Protein AF-A0A0J6FHL7-F1 (afdb_monomer_lite)

Radius of gyration: 25.02 Å; chains: 1; bounding box: 71×50×74 Å

Secondary structure (DSSP, 8-state):
-----S--SS--TT----HHHHHHHHHHHHHTT----HHHHHHHHHHSEEEEEEEEEEGGGTSEEEEEEEEE-GGGG--HHHHHHHHHHHH--TT--GGGHHHHTTTTTT--------HHHHHHHHHHHTTPPPPGGGSSS---S----TTSHHHHTTTT--S-SS--S-HHHHHHHH---TT-EEEEE-TTSHHHHHHGGG--SEEEEE-SSHHHHHHHHHHHHHHHHS-HHHHIIIIISS--TTHHHHIIIIIGGGS-HHHHHHHHHTTHHHH-SSTTGGGG-TTTHHHHHHHHHHHHHTT-HHHHHHHHH-SSHHHHHHHHHHHHHHHT-HHHIIIIITSHHHHHHTT---HHHHHHHHHHHHHHTT-TTT----HHHHHHHHHHHHHHHHHHHHHHS-TTTT-HHHHHHHHSS----

InterPro domains:
  IPR021829 Protein of unknown function DUF3419 [PF11899] (154-420)

Foldseek 3Di:
DDDDPPQQQFDPPPPDDPPVVVVVLCVVCVVVVNHPDVVVVVCQQFQFRFQAKAWAFDVVVPTRIDIDTDTHGLVPQPPVVSLVVLFCVVPPDVVDDPPCPVVCVVVVVPDDDDDDTAPQSVQQVSCVVVSGRRHNCRVAPDNLDGDDRCPPPLQCVQVLFAQACDDQDDLVVVCVPVVAAQADEAEDAQRLNPSVVVSCVRNHVYYHHDYSHVNSVLNNQQLVLCVVFHDPVQSCLCAQQLADQCQLVCLPPTRSSSDGNHSSNSCNVVVCLHNPPDDRRSLCGGLQVVVLVVLVVQCVVLVVLVLLVCLLVPPDLVSLVVSCVVSCCRVLPLVCLLVAVLDPCSCCRNVVQDPVNLVVLLCVQCVVVVNNPDDPPDSVSSSVSVSVVVCVVPVCCSNPARCNPGNQSVSCSSPVGGDPD

Structure (mmCIF, N/CA/C/O backbone):
data_AF-A0A0J6FHL7-F1
#
_entry.id   AF-A0A0J6FHL7-F1
#
loop_
_atom_site.group_PDB
_atom_site.id
_atom_site.type_symbol
_atom_site.label_atom_id
_atom_site.label_alt_id
_atom_site.label_comp_id
_atom_site.label_asym_id
_atom_site.label_entity_id
_atom_site.label_seq_id
_atom_site.pdbx_PDB_ins_code
_atom_site.Cartn_x
_atom_site.Cartn_y
_atom_site.Cartn_z
_atom_site.occupancy
_atom_site.B_iso_or_equiv
_atom_site.auth_seq_id
_atom_site.auth_comp_id
_atom_site.auth_asym_id
_atom_site.auth_atom_id
_atom_site.pdbx_PDB_model_num
ATOM 1 N N . MET A 1 1 ? 9.891 24.188 -24.485 1.00 27.59 1 MET A N 1
ATOM 2 C CA . MET A 1 1 ? 8.831 23.220 -24.133 1.00 27.59 1 MET A CA 1
ATOM 3 C C . MET A 1 1 ? 8.805 22.128 -25.198 1.00 27.59 1 MET A C 1
ATOM 5 O O . MET A 1 1 ? 8.118 22.295 -26.187 1.00 27.59 1 MET A O 1
ATOM 9 N N . SER A 1 2 ? 9.609 21.072 -25.048 1.00 22.42 2 SER A N 1
ATOM 10 C CA . SER A 1 2 ? 9.494 19.816 -25.822 1.00 22.42 2 SER A CA 1
ATOM 11 C C . SER A 1 2 ? 10.419 18.752 -25.211 1.00 22.42 2 SER A C 1
ATOM 13 O O . SER A 1 2 ? 11.333 18.236 -25.845 1.00 22.42 2 SER A O 1
ATOM 15 N N . TYR A 1 3 ? 10.238 18.482 -23.924 1.00 29.31 3 TYR A N 1
ATOM 16 C CA . TYR A 1 3 ? 10.646 17.203 -23.349 1.00 29.31 3 TYR A CA 1
ATOM 17 C C . TYR A 1 3 ? 9.349 16.400 -23.202 1.00 29.31 3 TYR A C 1
ATOM 19 O O . TYR A 1 3 ? 8.330 17.013 -22.899 1.00 29.31 3 TYR A O 1
ATOM 27 N N . SER A 1 4 ? 9.380 15.079 -23.386 1.00 35.75 4 SER A N 1
ATOM 28 C CA . SER A 1 4 ? 8.267 14.126 -23.167 1.00 35.75 4 SER A CA 1
ATOM 29 C C . SER A 1 4 ? 7.308 13.850 -24.337 1.00 35.75 4 SER A C 1
ATOM 31 O O . SER A 1 4 ? 6.154 14.252 -24.343 1.00 35.75 4 SER A O 1
ATOM 33 N N . LEU A 1 5 ? 7.762 13.049 -25.300 1.00 35.94 5 LEU A N 1
ATOM 34 C CA . LEU A 1 5 ? 6.859 12.116 -25.999 1.00 35.94 5 LEU A CA 1
ATOM 35 C C . LEU A 1 5 ? 7.367 10.665 -25.970 1.00 35.94 5 LEU A C 1
ATOM 37 O O . LEU A 1 5 ? 6.627 9.759 -26.332 1.00 35.94 5 LEU A O 1
ATOM 41 N N . SER A 1 6 ? 8.584 10.409 -25.472 1.00 43.31 6 SER A N 1
ATOM 42 C CA . SER A 1 6 ? 9.011 9.050 -25.140 1.00 43.31 6 SER A CA 1
ATOM 43 C C . SER A 1 6 ? 8.316 8.610 -23.854 1.00 43.31 6 SER A C 1
ATOM 45 O O . SER A 1 6 ? 8.706 9.033 -22.761 1.00 43.31 6 SER A O 1
ATOM 47 N N . MET A 1 7 ? 7.284 7.775 -23.978 1.00 56.44 7 MET A N 1
ATOM 48 C CA . MET A 1 7 ? 6.704 7.098 -22.822 1.00 56.44 7 MET A CA 1
ATOM 49 C C . MET A 1 7 ? 7.760 6.161 -22.244 1.00 56.44 7 MET A C 1
ATOM 51 O O . MET A 1 7 ? 8.313 5.323 -22.956 1.00 56.44 7 MET A O 1
ATOM 55 N N . ILE A 1 8 ? 8.096 6.374 -20.971 1.00 59.06 8 ILE A N 1
ATOM 56 C CA . ILE A 1 8 ? 9.229 5.723 -20.312 1.00 59.06 8 ILE A CA 1
ATOM 57 C C . ILE A 1 8 ? 9.030 4.200 -20.357 1.00 59.06 8 ILE A C 1
ATOM 59 O O . ILE A 1 8 ? 8.000 3.706 -19.892 1.00 59.06 8 ILE A O 1
ATOM 63 N N . PRO A 1 9 ? 9.995 3.439 -20.902 1.00 58.25 9 PRO A N 1
ATOM 64 C CA . PRO A 1 9 ? 9.793 2.018 -21.153 1.00 58.25 9 PRO A CA 1
ATOM 65 C C . PRO A 1 9 ? 9.834 1.165 -19.876 1.00 58.25 9 PRO A C 1
ATOM 67 O O . PRO A 1 9 ? 9.268 0.080 -19.871 1.00 58.25 9 PRO A O 1
ATOM 70 N N . GLY A 1 10 ? 10.386 1.652 -18.761 1.00 56.59 10 GLY A N 1
ATOM 71 C CA . GLY A 1 10 ? 10.253 1.021 -17.442 1.00 56.59 10 GLY A CA 1
ATOM 72 C C . GLY A 1 10 ? 10.973 1.800 -16.341 1.00 56.59 10 GLY A C 1
ATOM 73 O O . GLY A 1 10 ? 12.156 2.116 -16.489 1.00 56.59 10 GLY A O 1
ATOM 74 N N . GLY A 1 11 ? 10.256 2.102 -15.255 1.00 60.66 11 GLY A N 1
ATOM 75 C CA . GLY A 1 11 ? 10.780 2.663 -14.002 1.00 60.66 11 GLY A CA 1
ATOM 76 C C . GLY A 1 11 ? 11.414 4.060 -14.108 1.00 60.66 11 GLY A C 1
ATOM 77 O O . GLY A 1 11 ? 12.549 4.224 -14.573 1.00 60.66 11 GLY A O 1
ATOM 78 N N . SER A 1 12 ? 10.719 5.088 -13.615 1.00 65.38 12 SER A N 1
ATOM 79 C CA . SER A 1 12 ? 11.250 6.460 -13.498 1.00 65.38 12 SER A CA 1
ATOM 80 C C . SER A 1 12 ? 11.842 6.784 -12.127 1.00 65.38 12 SER A C 1
ATOM 82 O O . SER A 1 12 ? 12.575 7.772 -11.981 1.00 65.38 12 SER A O 1
ATOM 84 N N . PHE A 1 13 ? 11.530 5.971 -11.118 1.00 60.66 13 PHE A N 1
ATOM 85 C CA . PHE A 1 13 ? 11.925 6.234 -9.743 1.00 60.66 13 PHE A CA 1
ATOM 86 C C . PHE A 1 13 ? 13.460 6.273 -9.630 1.00 60.66 13 PHE A C 1
ATOM 88 O O . PHE A 1 13 ? 14.168 5.539 -10.322 1.00 60.66 13 PHE A O 1
ATOM 95 N N . ASN A 1 14 ? 14.002 7.202 -8.837 1.00 62.62 14 ASN A N 1
ATOM 96 C CA . ASN A 1 14 ? 15.448 7.402 -8.646 1.00 62.62 14 ASN A CA 1
ATOM 97 C C . ASN A 1 14 ? 16.303 7.615 -9.924 1.00 62.62 14 ASN A C 1
ATOM 99 O O . ASN A 1 14 ? 17.533 7.629 -9.841 1.00 62.62 14 ASN A O 1
ATOM 103 N N . ARG A 1 15 ? 15.701 7.855 -11.104 1.00 73.19 15 ARG A N 1
ATOM 104 C CA . ARG A 1 15 ? 16.441 8.082 -12.367 1.00 73.19 15 ARG A CA 1
ATOM 105 C C . ARG A 1 15 ? 17.303 9.346 -12.330 1.00 73.19 15 ARG A C 1
ATOM 107 O O . ARG A 1 15 ? 18.321 9.423 -13.017 1.00 73.19 15 ARG A O 1
ATOM 114 N N . HIS A 1 16 ? 16.906 10.348 -11.547 1.00 72.06 16 HIS A N 1
ATOM 115 C CA . HIS A 1 16 ? 17.594 11.632 -11.477 1.00 72.06 16 HIS A CA 1
ATOM 116 C C . HIS A 1 16 ? 18.385 11.811 -10.187 1.00 72.06 16 HIS A C 1
ATOM 118 O O . HIS A 1 16 ? 17.966 11.452 -9.092 1.00 72.06 16 HIS A O 1
ATOM 124 N N . VAL A 1 17 ? 19.542 12.446 -10.341 1.00 74.94 17 VAL A N 1
ATOM 125 C CA . VAL A 1 17 ? 20.426 12.840 -9.248 1.00 74.94 17 VAL A CA 1
ATOM 126 C C . VAL A 1 17 ? 20.537 14.364 -9.243 1.00 74.94 17 VAL A C 1
ATOM 128 O O . VAL A 1 17 ? 20.418 14.996 -10.305 1.00 74.94 17 VAL A O 1
ATOM 131 N N . ASN A 1 18 ? 20.755 14.952 -8.062 1.00 83.44 18 ASN A N 1
ATOM 132 C CA . ASN A 1 18 ? 20.987 16.391 -7.950 1.00 83.44 18 ASN A CA 1
ATOM 133 C C . ASN A 1 18 ? 22.211 16.810 -8.786 1.00 83.44 18 ASN A C 1
ATOM 135 O O . ASN A 1 18 ? 23.043 15.983 -9.165 1.00 83.44 18 ASN A O 1
ATOM 139 N N . TRP A 1 19 ? 22.304 18.097 -9.114 1.00 85.88 19 TRP A N 1
ATOM 140 C CA . TRP A 1 19 ? 23.340 18.584 -10.026 1.00 85.88 19 TRP A CA 1
ATOM 141 C C . TRP A 1 19 ? 24.759 18.238 -9.544 1.00 85.88 19 TRP A C 1
ATOM 143 O O . TRP A 1 19 ? 25.544 17.701 -10.322 1.00 85.88 19 TRP A O 1
ATOM 153 N N . LEU A 1 20 ? 25.046 18.437 -8.252 1.00 86.38 20 LEU A N 1
ATOM 154 C CA . LEU A 1 20 ? 26.350 18.130 -7.653 1.00 86.38 20 LEU A CA 1
ATOM 155 C C . LEU A 1 20 ? 26.719 16.652 -7.794 1.00 86.38 20 LEU A C 1
ATOM 157 O O . LEU A 1 20 ? 27.798 16.326 -8.279 1.00 86.38 20 LEU A O 1
ATOM 161 N N . GLY A 1 21 ? 25.804 15.754 -7.434 1.00 86.44 21 GLY A N 1
ATOM 162 C CA . GLY A 1 21 ? 26.000 14.317 -7.571 1.00 86.44 21 GLY A CA 1
ATOM 163 C C . GLY A 1 21 ? 26.171 13.906 -9.029 1.00 86.44 21 GLY A C 1
ATOM 164 O O . GLY A 1 21 ? 26.986 13.041 -9.322 1.00 86.44 21 GLY A O 1
ATOM 165 N N . ARG A 1 22 ? 25.457 14.545 -9.964 1.00 85.06 22 ARG A N 1
ATOM 166 C CA . ARG A 1 22 ? 25.607 14.269 -11.400 1.00 85.06 22 ARG A CA 1
ATOM 167 C C . ARG A 1 22 ? 27.010 14.605 -11.880 1.00 85.06 22 ARG A C 1
ATOM 169 O O . ARG A 1 22 ? 27.612 13.794 -12.571 1.00 85.06 22 ARG A O 1
ATOM 176 N N . VAL A 1 23 ? 27.501 15.792 -11.525 1.00 88.12 23 VAL A N 1
ATOM 177 C CA . VAL A 1 23 ? 28.837 16.261 -11.909 1.00 88.12 23 VAL A CA 1
ATOM 178 C C . VAL A 1 23 ? 29.908 15.375 -11.280 1.00 88.12 23 VAL A C 1
ATOM 180 O O . VAL A 1 23 ? 30.784 14.900 -11.995 1.00 88.12 23 VAL A O 1
ATOM 183 N N . PHE A 1 24 ? 29.791 15.091 -9.980 1.00 90.75 24 PHE A N 1
ATOM 184 C CA . PHE A 1 24 ? 30.728 14.235 -9.255 1.00 90.75 24 PHE A CA 1
ATOM 185 C C . PHE A 1 24 ? 30.808 12.829 -9.857 1.00 90.75 24 PHE A C 1
ATOM 187 O O . PHE A 1 24 ? 31.886 12.397 -10.254 1.00 90.75 24 PHE A O 1
ATOM 194 N N . TRP A 1 25 ? 29.672 12.131 -9.975 1.00 87.25 25 TRP A N 1
ATOM 195 C CA . TRP A 1 25 ? 29.662 10.757 -10.476 1.00 87.25 25 TRP A CA 1
ATOM 196 C C . TRP A 1 25 ? 30.105 10.683 -11.932 1.00 87.25 25 TRP A C 1
ATOM 198 O O . TRP A 1 25 ? 30.851 9.777 -12.277 1.00 87.25 25 TRP A O 1
ATOM 208 N N . ARG A 1 26 ? 29.713 11.647 -12.776 1.00 86.25 26 ARG A N 1
ATOM 209 C CA . ARG A 1 26 ? 30.180 11.693 -14.166 1.00 86.25 26 ARG A CA 1
ATOM 210 C C . ARG A 1 26 ? 31.702 11.819 -14.235 1.00 86.25 26 ARG A C 1
ATOM 212 O O . ARG A 1 26 ? 32.328 11.003 -14.894 1.00 86.25 26 ARG A O 1
ATOM 219 N N . ALA A 1 27 ? 32.283 12.771 -13.504 1.00 88.88 27 ALA A N 1
ATOM 220 C CA . ALA A 1 27 ? 33.732 12.946 -13.465 1.00 88.88 27 ALA A CA 1
ATOM 221 C C . ALA A 1 27 ? 34.450 11.700 -12.920 1.00 88.88 27 ALA A C 1
ATOM 223 O O . ALA A 1 27 ? 35.469 11.294 -13.469 1.00 88.88 27 ALA A O 1
ATOM 224 N N . TRP A 1 28 ? 33.903 11.070 -11.877 1.00 89.56 28 TRP A N 1
ATOM 225 C CA . TRP A 1 28 ? 34.457 9.843 -11.304 1.00 89.56 28 TRP A CA 1
ATOM 226 C C . TRP A 1 28 ? 34.480 8.694 -12.319 1.00 89.56 28 TRP A C 1
ATOM 228 O O . TRP A 1 28 ? 35.511 8.065 -12.540 1.00 89.56 28 TRP A O 1
ATOM 238 N N . PHE A 1 29 ? 33.352 8.447 -12.983 1.00 88.50 29 PHE A N 1
ATOM 239 C CA . PHE A 1 29 ? 33.253 7.394 -13.987 1.00 88.50 29 PHE A CA 1
ATOM 240 C C . PHE A 1 29 ? 34.112 7.677 -15.228 1.00 88.50 29 PHE A C 1
ATOM 242 O O . PHE A 1 29 ? 34.682 6.742 -15.788 1.00 88.50 29 PHE A O 1
ATOM 249 N N . ASP A 1 30 ? 34.274 8.946 -15.616 1.00 87.62 30 ASP A N 1
ATOM 250 C CA . ASP A 1 30 ? 35.182 9.346 -16.696 1.00 87.62 30 ASP A CA 1
ATOM 251 C C . ASP A 1 30 ? 36.652 9.033 -16.344 1.00 87.62 30 ASP A C 1
ATOM 253 O O . ASP A 1 30 ? 37.390 8.535 -17.199 1.00 87.62 30 ASP A O 1
ATOM 257 N N . VAL A 1 31 ? 37.070 9.245 -15.086 1.00 90.00 31 VAL A N 1
ATOM 258 C CA . VAL A 1 31 ? 38.412 8.866 -14.589 1.00 90.00 31 VAL A CA 1
ATOM 259 C C . VAL A 1 31 ? 38.630 7.353 -14.676 1.00 90.00 31 VAL A C 1
ATOM 261 O O . VAL A 1 31 ? 39.666 6.912 -15.176 1.00 90.00 31 VAL A O 1
ATOM 264 N N . ASP A 1 32 ? 37.630 6.562 -14.283 1.00 86.81 32 ASP A N 1
ATOM 265 C CA . ASP A 1 32 ? 37.669 5.094 -14.353 1.00 86.81 32 ASP A CA 1
ATOM 266 C C . ASP A 1 32 ? 37.439 4.547 -15.779 1.00 86.81 32 ASP A C 1
ATOM 268 O O . ASP A 1 32 ? 37.405 3.332 -15.992 1.00 86.81 32 ASP A O 1
ATOM 272 N N . ARG A 1 33 ? 37.281 5.426 -16.782 1.00 86.19 33 ARG A N 1
ATOM 273 C CA . ARG A 1 33 ? 36.939 5.090 -18.179 1.00 86.19 33 ARG A CA 1
ATOM 274 C C . ARG A 1 33 ? 35.649 4.271 -18.319 1.00 86.19 33 ARG A C 1
ATOM 276 O O . ARG A 1 33 ? 35.445 3.572 -19.316 1.00 86.19 33 ARG A O 1
ATOM 283 N N . VAL A 1 34 ? 34.746 4.381 -17.350 1.00 81.75 34 VAL A N 1
ATOM 284 C CA . VAL A 1 34 ? 33.410 3.788 -17.387 1.00 81.75 34 VAL A CA 1
ATOM 285 C C . VAL A 1 34 ? 32.456 4.817 -17.989 1.00 81.75 34 VAL A C 1
ATOM 287 O O . VAL A 1 34 ? 31.974 5.714 -17.317 1.00 81.75 34 VAL A O 1
ATOM 290 N N . GLY A 1 35 ? 32.140 4.712 -19.277 1.00 71.69 35 GLY A N 1
ATOM 291 C CA . GLY A 1 35 ? 31.253 5.693 -19.913 1.00 71.69 35 GLY A CA 1
ATOM 292 C C . GLY A 1 35 ? 29.779 5.522 -19.525 1.00 71.69 35 GLY A C 1
ATOM 293 O O . GLY A 1 35 ? 29.029 4.967 -20.317 1.00 71.69 35 GLY A O 1
ATOM 294 N N . LEU A 1 36 ? 29.317 6.000 -18.366 1.00 69.31 36 LEU A N 1
ATOM 295 C CA . LEU A 1 36 ? 27.891 5.974 -17.978 1.00 69.31 36 LEU A CA 1
ATOM 296 C C . LEU A 1 36 ? 27.088 7.145 -18.563 1.00 69.31 36 LEU A C 1
ATOM 298 O O . LEU A 1 36 ? 26.323 7.819 -17.871 1.00 69.31 36 LEU A O 1
ATOM 302 N N . GLU A 1 37 ? 27.257 7.406 -19.856 1.00 74.56 37 GLU A N 1
ATOM 303 C CA . GLU A 1 37 ? 26.460 8.432 -20.516 1.00 74.56 37 GLU A CA 1
ATOM 304 C C . GLU A 1 37 ? 24.979 8.022 -20.580 1.00 74.56 37 GLU A C 1
ATOM 306 O O . GLU A 1 37 ? 24.683 6.839 -20.796 1.00 74.56 37 GLU A O 1
ATOM 311 N N . PRO A 1 38 ? 24.035 8.982 -20.471 1.00 74.19 38 PRO A N 1
ATOM 312 C CA . PRO A 1 38 ? 22.605 8.710 -20.630 1.00 74.19 38 PRO A CA 1
ATOM 313 C C . PRO A 1 38 ? 22.290 7.927 -21.910 1.00 74.19 38 PRO A C 1
ATOM 315 O O . PRO A 1 38 ? 21.467 7.016 -21.884 1.00 74.19 38 PRO A O 1
ATOM 318 N N . ALA A 1 39 ? 23.052 8.182 -22.980 1.00 79.50 39 ALA A N 1
ATOM 319 C CA . ALA A 1 39 ? 22.945 7.503 -24.265 1.00 79.50 39 ALA A CA 1
ATOM 320 C C . ALA A 1 39 ? 23.078 5.972 -24.185 1.00 79.50 39 ALA A C 1
ATOM 322 O O . ALA A 1 39 ? 22.493 5.273 -25.007 1.00 79.50 39 ALA A O 1
ATOM 323 N N . ARG A 1 40 ? 23.810 5.413 -23.208 1.00 82.12 40 ARG A N 1
ATOM 324 C CA . ARG A 1 40 ? 23.894 3.950 -23.040 1.00 82.12 40 ARG A CA 1
ATOM 325 C C . ARG A 1 40 ? 22.595 3.359 -22.518 1.00 82.12 40 ARG A C 1
ATOM 327 O O . ARG A 1 40 ? 22.162 2.316 -22.999 1.00 82.12 40 ARG A O 1
ATOM 334 N N . ARG A 1 41 ? 21.979 4.030 -21.543 1.00 81.62 41 ARG A N 1
ATOM 335 C CA . ARG A 1 41 ? 20.656 3.651 -21.043 1.00 81.62 41 ARG A CA 1
ATOM 336 C C . ARG A 1 41 ? 19.623 3.825 -22.145 1.00 81.62 41 ARG A C 1
ATOM 338 O O . ARG A 1 41 ? 18.871 2.895 -22.404 1.00 81.62 41 ARG A O 1
ATOM 345 N N . ASP A 1 42 ? 19.652 4.966 -22.826 1.00 81.19 42 ASP A N 1
ATOM 346 C CA . ASP A 1 42 ? 18.738 5.250 -23.926 1.00 81.19 42 ASP A CA 1
ATOM 347 C C . ASP A 1 42 ? 18.920 4.233 -25.059 1.00 81.19 42 ASP A C 1
ATOM 349 O O . ASP A 1 42 ? 17.934 3.787 -25.620 1.00 81.19 42 ASP A O 1
ATOM 353 N N . TYR A 1 43 ? 20.142 3.768 -25.346 1.00 85.56 43 TYR A N 1
ATOM 354 C CA . TYR A 1 43 ? 20.377 2.680 -26.298 1.00 85.56 43 TYR A CA 1
ATOM 355 C C . TYR A 1 43 ? 19.689 1.381 -25.867 1.00 85.56 43 TYR A C 1
ATOM 357 O O . TYR A 1 43 ? 19.035 0.751 -26.693 1.00 85.56 43 TYR A O 1
ATOM 365 N N . LEU A 1 44 ? 19.806 0.973 -24.599 1.00 86.75 44 LEU A N 1
ATOM 366 C CA . LEU A 1 44 ? 19.136 -0.234 -24.099 1.00 86.75 44 LEU A CA 1
ATOM 367 C C . LEU A 1 44 ? 17.609 -0.098 -24.182 1.00 86.75 44 LEU A C 1
ATOM 369 O O . LEU A 1 44 ? 16.953 -0.947 -24.783 1.00 86.75 44 LEU A O 1
ATOM 373 N N . GLU A 1 45 ? 17.080 1.008 -23.655 1.00 82.31 45 GLU A N 1
ATOM 374 C CA . GLU A 1 45 ? 15.654 1.358 -23.637 1.00 82.31 45 GLU A CA 1
ATOM 375 C C . GLU A 1 45 ? 15.084 1.628 -25.044 1.00 82.31 45 GLU A C 1
ATOM 377 O O . GLU A 1 45 ? 13.878 1.532 -25.244 1.00 82.31 45 GLU A O 1
ATOM 382 N N . TYR A 1 46 ? 15.932 1.946 -26.028 1.00 84.25 46 TYR A N 1
ATOM 383 C CA . TYR A 1 46 ? 15.554 2.137 -27.428 1.00 84.25 46 TYR A CA 1
ATOM 384 C C . TYR A 1 46 ? 15.662 0.853 -28.241 1.00 84.25 46 TYR A C 1
ATOM 386 O O . TYR A 1 46 ? 14.850 0.640 -29.134 1.00 84.25 46 TYR A O 1
ATOM 394 N N . ARG A 1 47 ? 16.675 0.009 -28.016 1.00 86.44 47 ARG A N 1
ATOM 395 C CA . ARG A 1 47 ? 16.962 -1.168 -28.857 1.00 86.44 47 ARG A CA 1
ATOM 396 C C . ARG A 1 47 ? 16.238 -2.426 -28.415 1.00 86.44 47 ARG A C 1
ATOM 398 O O . ARG A 1 47 ? 16.005 -3.280 -29.268 1.00 86.44 47 ARG A O 1
ATOM 405 N N . PHE A 1 48 ? 15.867 -2.528 -27.146 1.00 88.69 48 PHE A N 1
ATOM 406 C CA . PHE A 1 48 ? 15.254 -3.716 -26.561 1.00 88.69 48 PHE A CA 1
ATOM 407 C C . PHE A 1 48 ? 13.917 -3.371 -25.905 1.00 88.69 48 PHE A C 1
ATOM 409 O O . PHE A 1 48 ? 13.699 -2.236 -25.493 1.00 88.69 48 PHE A O 1
ATOM 416 N N . GLY A 1 49 ? 13.023 -4.355 -25.802 1.00 87.19 49 GLY A N 1
ATOM 417 C CA . GLY A 1 49 ? 11.851 -4.239 -24.937 1.00 87.19 49 GLY A CA 1
ATOM 418 C C . GLY A 1 49 ? 12.270 -4.364 -23.474 1.00 87.19 49 GLY A C 1
ATOM 419 O O . GLY A 1 49 ? 13.083 -5.229 -23.150 1.00 87.19 49 GLY A O 1
ATOM 420 N N . THR A 1 50 ? 11.743 -3.521 -22.590 1.00 88.19 50 THR A N 1
ATOM 421 C CA . THR A 1 50 ? 12.078 -3.554 -21.157 1.00 88.19 50 THR A CA 1
ATOM 422 C C . THR A 1 50 ? 11.147 -4.506 -20.417 1.00 88.19 50 THR A C 1
ATOM 424 O O . THR A 1 50 ? 9.945 -4.263 -20.377 1.00 88.19 50 THR A O 1
ATOM 427 N N . VAL A 1 51 ? 11.690 -5.550 -19.788 1.00 89.00 51 VAL A N 1
ATOM 428 C CA . VAL A 1 51 ? 10.923 -6.422 -18.880 1.00 89.00 51 VAL A CA 1
ATOM 429 C C . VAL A 1 51 ? 10.964 -5.835 -17.471 1.00 89.00 51 VAL A C 1
ATOM 431 O O . VAL A 1 51 ? 9.931 -5.501 -16.895 1.00 89.00 51 VAL A O 1
ATOM 434 N N . ILE A 1 52 ? 12.178 -5.642 -16.951 1.00 89.50 52 ILE A N 1
ATOM 435 C CA . ILE A 1 52 ? 12.443 -5.032 -15.647 1.00 89.50 52 ILE A CA 1
ATOM 436 C C . ILE A 1 52 ? 13.565 -4.015 -15.807 1.00 89.50 52 ILE A C 1
ATOM 438 O O . ILE A 1 52 ? 14.596 -4.286 -16.423 1.00 89.50 52 ILE A O 1
ATOM 442 N N . SER A 1 53 ? 13.397 -2.867 -15.177 1.00 89.12 53 SER A N 1
ATOM 443 C CA . SER A 1 53 ? 14.451 -1.891 -14.959 1.00 89.12 53 SER A CA 1
ATOM 444 C C . SER A 1 53 ? 14.352 -1.311 -13.553 1.00 89.12 53 SER A C 1
ATOM 446 O O . SER A 1 53 ? 13.262 -1.157 -13.003 1.00 89.12 53 SER A O 1
ATOM 448 N N . SER A 1 54 ? 15.504 -0.995 -12.964 1.00 88.88 54 SER A N 1
ATOM 449 C CA . SER A 1 54 ? 15.574 -0.303 -11.676 1.00 88.88 54 SER A CA 1
ATOM 450 C C . SER A 1 54 ? 16.806 0.593 -11.601 1.00 88.88 54 SER A C 1
ATOM 452 O O . SER A 1 54 ? 17.883 0.227 -12.078 1.00 88.88 54 SER A O 1
ATOM 454 N N . SER A 1 55 ? 16.640 1.782 -11.017 1.00 88.00 55 SER A N 1
ATOM 455 C CA . SER A 1 55 ? 17.727 2.734 -10.761 1.00 88.00 55 SER A CA 1
ATOM 456 C C . SER A 1 55 ? 18.034 2.749 -9.266 1.00 88.00 55 SER A C 1
ATOM 458 O O . SER A 1 55 ? 17.163 3.078 -8.468 1.00 88.00 55 SER A O 1
ATOM 460 N N . GLU A 1 56 ? 19.269 2.423 -8.894 1.00 87.25 56 GLU A N 1
ATOM 461 C CA . GLU A 1 56 ? 19.649 2.108 -7.515 1.00 87.25 56 GLU A CA 1
ATOM 462 C C . GLU A 1 56 ? 20.973 2.761 -7.106 1.00 87.25 56 GLU A C 1
ATOM 464 O O . GLU A 1 56 ? 21.705 3.328 -7.928 1.00 87.25 56 GLU A O 1
ATOM 469 N N . ARG A 1 57 ? 21.300 2.680 -5.810 1.00 87.75 57 ARG A N 1
ATOM 470 C CA . ARG A 1 57 ? 22.549 3.223 -5.259 1.00 87.75 57 ARG A CA 1
ATOM 471 C C . ARG A 1 57 ? 23.235 2.269 -4.304 1.00 87.75 57 ARG A C 1
ATOM 473 O O . ARG A 1 57 ? 22.630 1.729 -3.384 1.00 87.75 57 ARG A O 1
ATOM 480 N N . ASN A 1 58 ? 24.541 2.120 -4.481 1.00 88.25 58 ASN A N 1
ATOM 481 C CA . ASN A 1 58 ? 25.374 1.382 -3.551 1.00 88.25 58 ASN A CA 1
ATOM 482 C C . ASN A 1 58 ? 25.915 2.325 -2.469 1.00 88.25 58 ASN A C 1
ATOM 484 O O . ASN A 1 58 ? 26.960 2.953 -2.639 1.00 88.25 58 ASN A O 1
ATOM 488 N N . TYR A 1 59 ? 25.202 2.417 -1.347 1.00 87.81 59 TYR A N 1
ATOM 489 C CA . TYR A 1 59 ? 25.596 3.262 -0.216 1.00 87.81 59 TYR A CA 1
ATOM 490 C C . TYR A 1 59 ? 26.806 2.743 0.570 1.00 87.81 59 TYR A C 1
ATOM 492 O O . TYR A 1 59 ? 27.482 3.548 1.203 1.00 87.81 59 TYR A O 1
ATOM 500 N N . LEU A 1 60 ? 27.141 1.449 0.478 1.00 88.38 60 LEU A N 1
ATOM 501 C CA . LEU A 1 60 ? 28.364 0.909 1.090 1.00 88.38 60 LEU A CA 1
ATOM 502 C C . LEU A 1 60 ? 29.627 1.483 0.436 1.00 88.38 60 LEU A C 1
ATOM 504 O O . LEU A 1 60 ? 30.656 1.607 1.089 1.00 88.38 60 LEU A O 1
ATOM 508 N N . LEU A 1 61 ? 29.532 1.872 -0.838 1.00 84.69 61 LEU A N 1
ATOM 509 C CA . LEU A 1 61 ? 30.622 2.468 -1.609 1.00 84.69 61 LEU A CA 1
ATOM 510 C C . LEU A 1 61 ? 30.435 3.982 -1.825 1.00 84.69 61 LEU A C 1
ATOM 512 O O . LEU A 1 61 ? 30.911 4.538 -2.808 1.00 84.69 61 LEU A O 1
ATOM 516 N N . GLY A 1 62 ? 29.712 4.667 -0.933 1.00 83.81 62 GLY A N 1
ATOM 517 C CA . GLY A 1 62 ? 29.523 6.123 -1.018 1.00 83.81 62 GLY A CA 1
ATOM 518 C C . GLY A 1 62 ? 28.348 6.574 -1.891 1.00 83.81 62 GLY A C 1
ATOM 519 O O . GLY A 1 62 ? 28.253 7.745 -2.245 1.00 83.81 62 GLY A O 1
ATOM 520 N N . GLY A 1 63 ? 27.421 5.674 -2.224 1.00 86.44 63 GLY A N 1
ATOM 521 C CA . GLY A 1 63 ? 26.198 5.994 -2.966 1.00 86.44 63 GLY A CA 1
ATOM 522 C C . GLY A 1 63 ? 26.351 5.916 -4.485 1.00 86.44 63 GLY A C 1
ATOM 523 O O . GLY A 1 63 ? 25.613 6.615 -5.193 1.00 86.44 63 GLY A O 1
ATOM 524 N N . ILE A 1 64 ? 27.283 5.081 -4.969 1.00 88.19 64 ILE A N 1
ATOM 525 C CA . ILE A 1 64 ? 27.560 4.872 -6.399 1.00 88.19 64 ILE A CA 1
ATOM 526 C C . ILE A 1 64 ? 26.254 4.495 -7.110 1.00 88.19 64 ILE A C 1
ATOM 528 O O . ILE A 1 64 ? 25.636 3.494 -6.730 1.00 88.19 64 ILE A O 1
ATOM 532 N N . PRO A 1 65 ? 25.796 5.274 -8.105 1.00 87.19 65 PRO A N 1
ATOM 533 C CA . PRO A 1 65 ? 24.584 4.951 -8.839 1.00 87.19 65 PRO A CA 1
ATOM 534 C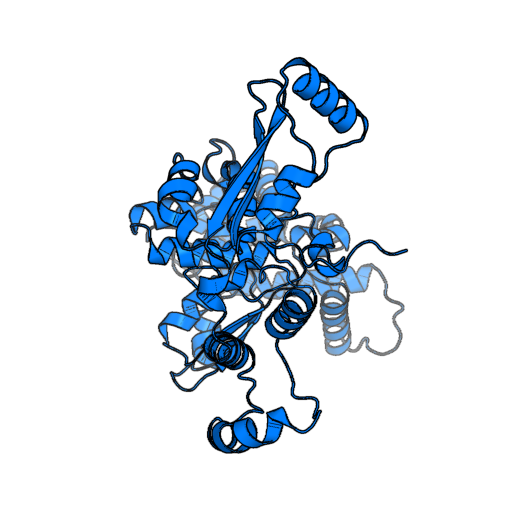 C . PRO A 1 65 ? 24.829 3.758 -9.765 1.00 87.19 65 PRO A C 1
ATOM 536 O O . PRO A 1 65 ? 25.866 3.671 -10.420 1.00 87.19 65 PRO A O 1
ATOM 539 N N . TYR A 1 66 ? 23.851 2.863 -9.851 1.00 86.50 66 TYR A N 1
ATOM 540 C CA . TYR A 1 66 ? 23.851 1.766 -10.811 1.00 86.50 66 TYR A CA 1
ATOM 541 C C . TYR A 1 66 ? 22.449 1.543 -11.378 1.00 86.50 66 TYR A C 1
ATOM 543 O O . TYR A 1 66 ? 21.443 1.975 -10.814 1.00 86.50 66 TYR A O 1
ATOM 551 N N . TYR A 1 67 ? 22.396 0.900 -12.540 1.00 86.62 67 TYR A N 1
ATOM 552 C CA . TYR A 1 67 ? 21.165 0.653 -13.277 1.00 86.62 67 TYR A CA 1
ATOM 553 C C . TYR A 1 67 ? 21.056 -0.833 -13.596 1.00 86.62 67 TYR A C 1
ATOM 555 O O . TYR A 1 67 ? 21.975 -1.419 -14.168 1.00 86.62 67 TYR A O 1
ATOM 563 N N . ILE A 1 68 ? 19.936 -1.433 -13.205 1.00 88.31 68 ILE A N 1
ATOM 564 C CA . ILE A 1 68 ? 19.579 -2.808 -13.537 1.00 88.31 68 ILE A CA 1
ATOM 565 C C . ILE A 1 68 ? 18.655 -2.750 -14.751 1.00 88.31 68 ILE A C 1
ATOM 567 O O . ILE A 1 68 ? 17.663 -2.022 -14.729 1.00 88.31 68 ILE A O 1
ATOM 571 N N . PHE A 1 69 ? 18.967 -3.528 -15.785 1.00 90.50 69 PHE A N 1
ATOM 572 C CA . PHE A 1 69 ? 18.142 -3.664 -16.981 1.00 90.50 69 PHE A CA 1
ATOM 573 C C . PHE A 1 69 ? 18.040 -5.127 -17.396 1.00 90.50 69 PHE A C 1
ATOM 575 O O . PHE A 1 69 ? 19.053 -5.776 -17.655 1.00 90.50 69 PHE A O 1
ATOM 582 N N . ILE A 1 70 ? 16.810 -5.619 -17.491 1.00 91.44 70 ILE A N 1
ATOM 583 C CA . ILE A 1 70 ? 16.468 -6.914 -18.066 1.00 91.44 70 ILE A CA 1
ATOM 584 C C . ILE A 1 70 ? 15.618 -6.631 -19.299 1.00 91.44 70 ILE A C 1
ATOM 586 O O . ILE A 1 70 ? 14.464 -6.204 -19.202 1.00 91.44 70 ILE A O 1
ATOM 590 N N . GLY A 1 71 ? 16.230 -6.837 -20.461 1.00 90.38 71 GLY A N 1
ATOM 591 C CA . GLY A 1 71 ? 15.611 -6.601 -21.755 1.00 90.38 71 GLY A CA 1
ATOM 592 C C . GLY A 1 71 ? 15.187 -7.884 -22.458 1.00 90.38 71 GLY A C 1
ATOM 593 O O . GLY A 1 71 ? 15.663 -8.976 -22.155 1.00 90.38 71 GLY A O 1
ATOM 594 N N . CYS A 1 72 ? 14.329 -7.725 -23.456 1.00 89.44 72 CYS A N 1
ATOM 595 C CA . CYS A 1 72 ? 13.928 -8.764 -24.391 1.00 89.44 72 CYS A CA 1
ATOM 596 C C . CYS A 1 72 ? 13.953 -8.232 -25.832 1.00 89.44 72 CYS A C 1
ATOM 598 O O . CYS A 1 72 ? 14.133 -7.036 -26.090 1.00 89.44 72 CYS A O 1
ATOM 600 N N . HIS A 1 73 ? 13.788 -9.129 -26.802 1.00 88.12 73 HIS A N 1
ATOM 601 C CA . HIS A 1 73 ? 13.691 -8.731 -28.202 1.00 88.12 73 HIS A CA 1
ATOM 602 C C . HIS A 1 73 ? 12.391 -7.951 -28.458 1.00 88.12 73 HIS A C 1
ATOM 604 O O . HIS A 1 73 ? 11.325 -8.392 -28.024 1.00 88.12 73 HIS A O 1
ATOM 610 N N . LYS A 1 74 ? 12.452 -6.831 -29.200 1.00 78.62 74 LYS A N 1
ATOM 611 C CA . LYS A 1 74 ? 11.276 -5.974 -29.473 1.00 78.62 74 LYS A CA 1
ATOM 612 C C . LYS A 1 74 ? 10.113 -6.736 -30.117 1.00 78.62 74 LYS A C 1
ATOM 614 O O . LYS A 1 74 ? 8.965 -6.527 -29.741 1.00 78.62 74 LYS A O 1
ATOM 619 N N . GLN A 1 75 ? 10.446 -7.674 -31.007 1.00 67.00 75 GLN A N 1
ATOM 620 C CA . GLN A 1 75 ? 9.482 -8.459 -31.786 1.00 67.00 75 GLN A CA 1
ATOM 621 C C . GLN A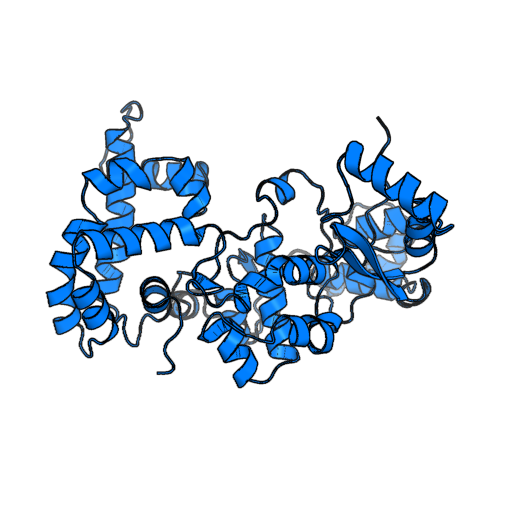 1 75 ? 8.704 -9.499 -30.975 1.00 67.00 75 GLN A C 1
ATOM 623 O O . GLN A 1 75 ? 7.791 -10.117 -31.511 1.00 67.00 75 GLN A O 1
ATOM 628 N N . SER A 1 76 ? 9.036 -9.706 -29.696 1.00 59.91 76 SER A N 1
ATOM 629 C CA . SER A 1 76 ? 8.323 -10.662 -28.836 1.00 59.91 76 SER A CA 1
ATOM 630 C C . SER A 1 76 ? 6.820 -10.363 -28.711 1.00 59.91 76 SER A C 1
ATOM 632 O O . SER A 1 76 ? 6.042 -11.278 -28.454 1.00 59.91 76 SER A O 1
ATOM 634 N N . THR A 1 77 ? 6.399 -9.120 -28.969 1.00 58.00 77 THR A N 1
ATOM 635 C CA . THR A 1 77 ? 4.997 -8.667 -28.917 1.00 58.00 77 THR A CA 1
ATOM 636 C C . THR A 1 77 ? 4.540 -7.863 -30.138 1.00 58.00 77 THR A C 1
ATOM 638 O O . THR A 1 77 ? 3.449 -7.299 -30.122 1.00 58.00 77 THR A O 1
ATOM 641 N N . GLU A 1 78 ? 5.302 -7.857 -31.237 1.00 54.78 78 GLU A N 1
ATOM 642 C CA . GLU A 1 78 ? 4.963 -7.115 -32.470 1.00 54.78 78 GLU A CA 1
ATOM 643 C C . GLU A 1 78 ? 3.776 -7.699 -33.260 1.00 54.78 78 GLU A C 1
ATOM 645 O O . GLU A 1 78 ? 3.455 -7.197 -34.333 1.00 54.78 78 GLU A O 1
ATOM 650 N N . ASN A 1 79 ? 3.083 -8.726 -32.756 1.00 56.62 79 ASN A N 1
ATOM 651 C CA . ASN A 1 79 ? 1.863 -9.213 -33.393 1.00 56.62 79 ASN A CA 1
ATOM 652 C C . ASN A 1 79 ? 0.707 -8.219 -33.132 1.00 56.62 79 ASN A C 1
ATOM 654 O O . ASN A 1 79 ? 0.263 -8.105 -31.984 1.00 56.62 79 ASN A O 1
ATOM 658 N N . PRO A 1 80 ? 0.151 -7.543 -34.159 1.00 59.47 80 PRO A N 1
ATOM 659 C CA . PRO A 1 80 ? -0.992 -6.643 -33.993 1.00 59.47 80 PRO A CA 1
ATOM 660 C C . PRO A 1 80 ? -2.208 -7.334 -33.361 1.00 59.47 80 PRO A C 1
ATOM 662 O O . PRO A 1 80 ? -2.989 -6.694 -32.660 1.00 59.47 80 PRO A O 1
ATOM 665 N N . GLU A 1 81 ? -2.349 -8.652 -33.533 1.00 59.66 81 GLU A N 1
ATOM 666 C CA . GLU A 1 81 ? -3.381 -9.437 -32.854 1.00 59.66 81 GLU A CA 1
ATOM 667 C C . GLU A 1 81 ? -3.135 -9.565 -31.349 1.00 59.66 81 GLU A C 1
ATOM 669 O O . GLU A 1 81 ? -4.093 -9.626 -30.583 1.00 59.66 81 GLU A O 1
ATOM 674 N N . ALA A 1 82 ? -1.877 -9.609 -30.900 1.00 61.88 82 ALA A N 1
ATOM 675 C CA . ALA A 1 82 ? -1.547 -9.622 -29.476 1.00 61.88 82 ALA A CA 1
ATOM 676 C C . ALA A 1 82 ? -1.873 -8.266 -28.836 1.00 61.88 82 ALA A C 1
ATOM 678 O O . ALA A 1 82 ? -2.486 -8.230 -27.772 1.00 61.88 82 ALA A O 1
ATOM 679 N N . LEU A 1 83 ? -1.568 -7.162 -29.528 1.00 64.62 83 LEU A N 1
ATOM 680 C CA . LEU A 1 83 ? -1.971 -5.814 -29.116 1.00 64.62 83 LEU A CA 1
ATOM 681 C C . LEU A 1 83 ? -3.495 -5.661 -29.072 1.00 64.62 83 LEU A C 1
ATOM 683 O O . LEU A 1 83 ? -4.022 -5.126 -28.103 1.00 64.62 83 LEU A O 1
ATOM 687 N N . ALA A 1 84 ? -4.209 -6.168 -30.079 1.00 63.00 84 ALA A N 1
ATOM 688 C CA . ALA A 1 84 ? -5.668 -6.134 -30.115 1.00 63.00 84 ALA A CA 1
ATOM 689 C C . ALA A 1 84 ? -6.301 -7.006 -29.019 1.00 63.00 84 ALA A C 1
ATOM 691 O O . ALA A 1 84 ? -7.281 -6.594 -28.406 1.00 63.00 84 ALA A O 1
ATOM 692 N N . LYS A 1 85 ? -5.734 -8.186 -28.727 1.00 62.84 85 LYS A N 1
ATOM 693 C CA . LYS A 1 85 ? -6.159 -9.036 -27.601 1.00 62.84 85 LYS A CA 1
ATOM 694 C C . LYS A 1 85 ? -5.927 -8.349 -26.260 1.00 62.84 85 LYS A C 1
ATOM 696 O O . LYS A 1 85 ? -6.783 -8.436 -25.385 1.00 62.84 85 LYS A O 1
ATOM 701 N N . LEU A 1 86 ? -4.798 -7.661 -26.110 1.00 65.00 86 LEU A N 1
ATOM 702 C CA . LEU A 1 86 ? -4.468 -6.938 -24.891 1.00 65.00 86 LEU A CA 1
ATOM 703 C C . LEU A 1 86 ? -5.368 -5.704 -24.707 1.00 65.00 86 LEU A C 1
ATOM 705 O O . LEU A 1 86 ? -5.911 -5.501 -23.626 1.00 65.00 86 LEU A O 1
ATOM 709 N N . ASP A 1 87 ? -5.606 -4.928 -25.769 1.00 66.31 87 ASP A N 1
ATOM 710 C CA . ASP A 1 87 ? -6.561 -3.813 -25.752 1.00 66.31 87 ASP A CA 1
ATOM 711 C C . ASP A 1 87 ? -7.976 -4.311 -25.452 1.00 66.31 87 ASP A C 1
ATOM 713 O O . ASP A 1 87 ? -8.632 -3.754 -24.580 1.00 66.31 87 ASP A O 1
ATOM 717 N N . ALA A 1 88 ? -8.430 -5.403 -26.076 1.00 60.22 88 ALA A N 1
ATOM 718 C CA . ALA A 1 88 ? -9.723 -6.017 -25.772 1.00 60.22 88 ALA A CA 1
ATOM 719 C C . ALA A 1 88 ? -9.815 -6.435 -24.295 1.00 60.22 88 ALA A C 1
ATOM 721 O O . ALA A 1 88 ? -10.762 -6.062 -23.605 1.00 60.22 88 ALA A O 1
ATOM 722 N N . ALA A 1 89 ? -8.788 -7.107 -23.764 1.00 63.09 89 ALA A N 1
ATOM 723 C CA . ALA A 1 89 ? -8.726 -7.474 -22.351 1.00 63.09 89 ALA A CA 1
ATOM 724 C C . ALA A 1 89 ? -8.769 -6.250 -21.416 1.00 63.09 89 ALA A C 1
ATOM 726 O O . ALA A 1 89 ? -9.270 -6.357 -20.298 1.00 63.09 89 ALA A O 1
ATOM 727 N N . TYR A 1 90 ? -8.303 -5.080 -21.854 1.00 65.00 90 TYR A N 1
ATOM 728 C CA . TYR A 1 90 ? -8.314 -3.846 -21.063 1.00 65.00 90 TYR A CA 1
ATOM 729 C C . TYR A 1 90 ? -9.509 -2.921 -21.322 1.00 65.00 90 TYR A C 1
ATOM 731 O O . TYR A 1 90 ? -9.738 -2.006 -20.532 1.00 65.00 90 TYR A O 1
ATOM 739 N N . THR A 1 91 ? -10.282 -3.156 -22.383 1.00 59.62 91 THR A N 1
ATOM 740 C CA . THR A 1 91 ? -11.398 -2.298 -22.820 1.00 59.62 91 THR A CA 1
ATOM 741 C C . THR A 1 91 ? -12.766 -2.962 -22.727 1.00 59.62 91 THR A C 1
ATOM 743 O O . THR A 1 91 ? -13.741 -2.332 -23.126 1.00 59.62 91 THR A O 1
ATOM 746 N N . GLU A 1 92 ? -12.884 -4.175 -22.167 1.00 53.31 92 GLU A N 1
ATOM 747 C CA . GLU A 1 92 ? -14.169 -4.795 -21.788 1.00 53.31 92 GLU A CA 1
ATOM 748 C C . GLU A 1 92 ? -14.906 -3.959 -20.724 1.00 53.31 92 GLU A C 1
ATOM 750 O O . GLU A 1 92 ? -14.985 -4.286 -19.544 1.00 53.31 92 GLU A O 1
ATOM 755 N N . SER A 1 93 ? -15.445 -2.836 -21.171 1.00 40.41 93 SER A N 1
ATOM 756 C CA . SER A 1 93 ? -16.463 -2.045 -20.517 1.00 40.41 93 SER A CA 1
ATOM 757 C C . SER A 1 93 ? -17.818 -2.668 -20.868 1.00 40.41 93 SER A C 1
ATOM 759 O O . SER A 1 93 ? -17.992 -3.108 -22.009 1.00 40.41 93 SER A O 1
ATOM 761 N N . PRO A 1 94 ? -18.807 -2.699 -19.956 1.00 39.97 94 PRO A N 1
ATOM 762 C CA . PRO A 1 94 ? -20.131 -3.290 -20.197 1.00 39.97 94 PRO A CA 1
ATOM 763 C C . PRO A 1 94 ? -20.896 -2.724 -21.414 1.00 39.97 94 PRO A C 1
ATOM 765 O O . PRO A 1 94 ? -21.928 -3.267 -21.796 1.00 39.97 94 PRO A O 1
ATOM 768 N N . TYR A 1 95 ? -20.384 -1.681 -22.072 1.00 38.47 95 TYR A N 1
ATOM 769 C CA . TYR A 1 95 ? -20.905 -1.148 -23.333 1.00 38.47 95 TYR A CA 1
ATOM 770 C C . TYR A 1 95 ? -20.432 -1.894 -24.598 1.00 38.47 95 TYR A C 1
ATOM 772 O O . TYR A 1 95 ? -20.903 -1.586 -25.693 1.00 38.47 95 TYR A O 1
ATOM 780 N N . LEU A 1 96 ? -19.522 -2.867 -24.489 1.00 39.44 96 LEU A N 1
ATOM 781 C CA . LEU A 1 96 ? -18.920 -3.566 -25.630 1.00 39.44 96 LEU A CA 1
ATOM 782 C C . LEU A 1 96 ? -19.253 -5.066 -25.587 1.00 39.44 96 LEU A C 1
ATOM 784 O O . LEU A 1 96 ? -18.523 -5.870 -25.015 1.00 39.44 96 LEU A O 1
ATOM 788 N N . SER A 1 97 ? -20.371 -5.468 -26.204 1.00 34.34 97 SER A N 1
ATOM 789 C CA . SER A 1 97 ? -20.698 -6.894 -26.364 1.00 34.34 97 SER A CA 1
ATOM 790 C C . SER A 1 97 ? -19.751 -7.565 -27.386 1.00 34.34 97 SER A C 1
ATOM 792 O O . SER A 1 97 ? -19.581 -7.011 -28.482 1.00 34.34 97 SER A O 1
ATOM 794 N N . PRO A 1 98 ? -19.225 -8.781 -27.132 1.00 37.34 98 PRO A N 1
ATOM 795 C CA . PRO A 1 98 ? -18.262 -9.466 -28.012 1.00 37.34 98 PRO A CA 1
ATOM 796 C C . PRO A 1 98 ? -18.804 -9.826 -29.406 1.00 37.34 98 PRO A C 1
ATOM 798 O O . PRO A 1 98 ? -18.044 -10.052 -30.349 1.00 37.34 98 PRO A O 1
ATOM 801 N N . THR A 1 99 ? -20.127 -9.870 -29.569 1.00 40.91 99 THR A N 1
ATOM 802 C CA . THR A 1 99 ? -20.794 -10.429 -30.754 1.00 40.91 99 THR A CA 1
ATOM 803 C C . THR A 1 99 ? -20.705 -9.537 -32.001 1.00 40.91 99 THR A C 1
ATOM 805 O O . THR A 1 99 ? -20.977 -10.005 -33.105 1.00 40.91 99 THR A O 1
ATOM 808 N N . ARG A 1 100 ? -20.287 -8.266 -31.872 1.00 42.03 100 ARG A N 1
ATOM 809 C CA . ARG A 1 100 ? -20.113 -7.337 -33.013 1.00 42.03 100 ARG A CA 1
ATOM 810 C C . ARG A 1 100 ? -18.661 -7.128 -33.461 1.00 42.03 100 ARG A C 1
ATOM 812 O O . ARG A 1 100 ? -18.441 -6.711 -34.595 1.00 42.03 100 ARG A O 1
ATOM 819 N N . HIS A 1 101 ? -17.672 -7.500 -32.647 1.00 42.19 101 HIS A N 1
ATOM 820 C CA . HIS A 1 101 ? -16.273 -7.105 -32.861 1.00 42.19 101 HIS A CA 1
ATOM 821 C C . HIS A 1 101 ? -15.624 -7.749 -34.102 1.00 42.19 101 HIS A C 1
ATOM 823 O O . HIS A 1 101 ? -14.843 -7.119 -34.814 1.00 42.19 101 HIS A O 1
ATOM 829 N N . ARG A 1 102 ? -16.014 -8.986 -34.443 1.00 42.44 102 ARG A N 1
ATOM 830 C CA . ARG A 1 102 ? -15.438 -9.714 -35.590 1.00 42.44 102 ARG A CA 1
ATOM 831 C C . ARG A 1 102 ? -15.854 -9.133 -36.952 1.00 42.44 102 ARG A C 1
ATOM 833 O O . ARG A 1 102 ? -15.146 -9.335 -37.929 1.00 42.44 102 ARG A O 1
ATOM 840 N N . LYS A 1 103 ? -16.975 -8.400 -37.019 1.00 42.78 103 LYS A N 1
ATOM 841 C CA . LYS A 1 103 ? -17.454 -7.736 -38.249 1.00 42.78 103 LYS A CA 1
ATOM 842 C C . LYS A 1 103 ? -16.897 -6.317 -38.422 1.00 42.78 103 LYS A C 1
ATOM 844 O O . LYS A 1 103 ? -16.925 -5.793 -39.531 1.00 42.78 103 LYS A O 1
ATOM 849 N N . GLU A 1 104 ? -16.395 -5.707 -37.348 1.00 42.44 104 GLU A N 1
ATOM 850 C CA . GLU A 1 104 ? -15.841 -4.346 -37.361 1.00 42.44 104 GLU A CA 1
ATOM 851 C C . GLU A 1 104 ? -14.333 -4.316 -37.636 1.00 42.44 104 GLU A C 1
ATOM 853 O O . GLU A 1 104 ? -13.856 -3.365 -38.248 1.00 42.44 104 GLU A O 1
ATOM 858 N N . LEU A 1 105 ? -13.592 -5.380 -37.306 1.00 40.56 105 LEU A N 1
ATOM 859 C CA . LEU A 1 105 ? -12.153 -5.491 -37.591 1.00 40.56 105 LEU A CA 1
ATOM 860 C C . LEU A 1 105 ? -11.810 -5.380 -39.087 1.00 40.56 105 LEU A C 1
ATOM 862 O O . LEU A 1 105 ? -10.805 -4.772 -39.438 1.00 40.56 105 LEU A O 1
ATOM 866 N N . SER A 1 106 ? -12.665 -5.897 -39.975 1.00 41.34 106 SER A N 1
ATOM 867 C CA . SER A 1 106 ? -12.479 -5.779 -41.429 1.00 41.34 106 SER A CA 1
ATOM 868 C C . SER A 1 106 ? -12.869 -4.406 -41.992 1.00 41.34 106 SER A C 1
ATOM 870 O O . SER A 1 106 ? -12.541 -4.111 -43.133 1.00 41.34 106 SER A O 1
ATOM 872 N N . LYS A 1 107 ? -13.570 -3.566 -41.218 1.00 38.19 107 LYS A N 1
ATOM 873 C CA . LYS A 1 107 ? -13.969 -2.199 -41.609 1.00 38.19 107 LYS A CA 1
ATOM 874 C C . LYS A 1 107 ? -13.115 -1.107 -40.951 1.00 38.19 107 LYS A C 1
ATOM 876 O O . LYS A 1 107 ? -13.024 -0.008 -41.485 1.00 38.19 107 LYS A O 1
ATOM 881 N N . ALA A 1 108 ? -12.473 -1.401 -39.819 1.00 39.53 108 ALA A N 1
ATOM 882 C CA . ALA A 1 108 ? -11.713 -0.432 -39.025 1.00 39.53 108 ALA A CA 1
ATOM 883 C C . ALA A 1 108 ? -10.318 -0.094 -39.585 1.00 39.53 108 ALA A C 1
ATOM 885 O O . ALA A 1 108 ? -9.688 0.842 -39.103 1.00 39.53 108 ALA A O 1
ATOM 886 N N . VAL A 1 109 ? -9.839 -0.821 -40.601 1.00 44.22 109 VAL A N 1
ATOM 887 C CA . VAL A 1 109 ? -8.575 -0.500 -41.290 1.00 44.22 109 VAL A CA 1
ATOM 888 C C . VAL A 1 109 ? -8.739 0.681 -42.262 1.00 44.22 109 VAL A C 1
ATOM 890 O O . VAL A 1 109 ? -7.758 1.350 -42.563 1.00 44.22 109 VAL A O 1
ATOM 893 N N . GLU A 1 110 ? -9.964 1.008 -42.695 1.00 37.16 110 GLU A N 1
ATOM 894 C CA . GLU A 1 110 ? -10.191 2.062 -43.699 1.00 37.16 110 GLU A CA 1
ATOM 895 C C . GLU A 1 110 ? -10.854 3.341 -43.173 1.00 37.16 110 GLU A C 1
ATOM 897 O O . GLU A 1 110 ? -10.819 4.356 -43.867 1.00 37.16 110 GLU A O 1
ATOM 902 N N . GLN A 1 111 ? -11.446 3.363 -41.973 1.00 35.66 111 GLN A N 1
ATOM 903 C CA . GLN A 1 111 ? -12.151 4.560 -41.494 1.00 35.66 111 GLN A CA 1
ATOM 904 C C . GLN A 1 111 ? -11.909 4.842 -40.010 1.00 35.66 111 GLN A C 1
ATOM 906 O O . GLN A 1 111 ? -12.283 4.079 -39.122 1.00 35.66 111 GLN A O 1
ATOM 911 N N . SER A 1 112 ? -11.308 6.005 -39.771 1.00 43.41 112 SER A N 1
ATOM 912 C CA . SER A 1 112 ? -11.158 6.701 -38.497 1.00 43.41 112 SER A CA 1
ATOM 913 C C . SER A 1 112 ? -12.505 6.888 -37.780 1.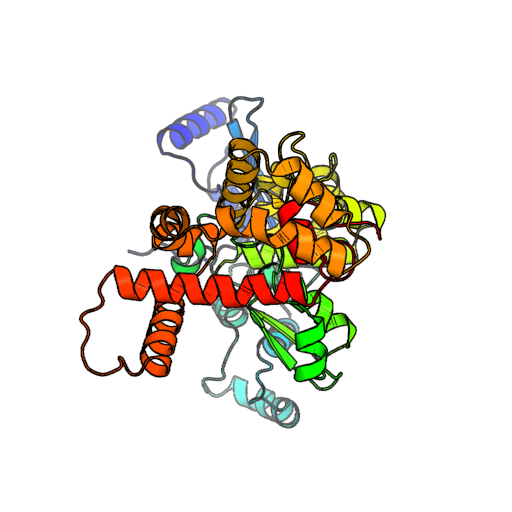00 43.41 112 SER A C 1
ATOM 915 O O . SER A 1 112 ? -13.194 7.886 -37.991 1.00 43.41 112 SER A O 1
ATOM 917 N N . VAL A 1 113 ? -12.874 5.945 -36.911 1.00 42.59 113 VAL A N 1
ATOM 918 C CA . VAL A 1 113 ? -13.965 6.093 -35.933 1.00 42.59 113 VAL A CA 1
ATOM 919 C C . VAL A 1 113 ? -13.365 6.007 -34.522 1.00 42.59 113 VAL A C 1
ATOM 921 O O . VAL A 1 113 ? -12.575 5.095 -34.261 1.00 42.59 113 VAL A O 1
ATOM 924 N N . PRO A 1 114 ? -13.697 6.935 -33.602 1.00 46.28 114 PRO A N 1
ATOM 925 C CA . PRO A 1 114 ? -13.116 6.996 -32.264 1.00 46.28 114 PRO A CA 1
ATOM 926 C C . PRO A 1 114 ? -13.722 5.905 -31.370 1.00 46.28 114 PRO A C 1
ATOM 928 O O . PRO A 1 114 ? -14.684 6.131 -30.641 1.00 46.28 114 PRO A O 1
ATOM 931 N N . GLY A 1 115 ? -13.181 4.690 -31.448 1.00 56.16 115 GLY A N 1
ATOM 932 C CA . GLY A 1 115 ? -13.425 3.667 -30.433 1.00 56.16 115 GLY A CA 1
ATOM 933 C C . GLY A 1 115 ? -12.758 4.058 -29.111 1.00 56.16 115 GLY A C 1
ATOM 934 O O . GLY A 1 115 ? -11.675 4.640 -29.121 1.00 56.16 115 GLY A O 1
ATOM 935 N N . ILE A 1 116 ? -13.383 3.736 -27.975 1.00 60.34 116 ILE A N 1
ATOM 936 C CA . ILE A 1 116 ? -12.748 3.860 -26.654 1.00 60.34 116 ILE A CA 1
ATOM 937 C C . ILE A 1 116 ? -11.549 2.906 -26.634 1.00 60.34 116 ILE A C 1
ATOM 939 O O . ILE A 1 116 ? -11.728 1.695 -26.742 1.00 60.34 116 ILE A O 1
ATOM 943 N N . ARG A 1 117 ? -10.334 3.450 -26.532 1.00 69.94 117 ARG A N 1
ATOM 944 C CA . ARG A 1 117 ? -9.084 2.683 -26.461 1.00 69.94 117 ARG A CA 1
ATOM 945 C C . ARG A 1 117 ? -8.496 2.753 -25.066 1.00 69.94 117 ARG A C 1
ATOM 947 O O . ARG A 1 117 ? -8.686 3.734 -24.347 1.00 69.94 117 ARG A O 1
ATOM 954 N N . SER A 1 118 ? -7.782 1.704 -24.670 1.00 73.56 118 SER A N 1
ATOM 955 C CA . SER A 1 118 ? -7.029 1.745 -23.421 1.00 73.56 118 SER A CA 1
ATOM 956 C C . SER A 1 118 ? -5.867 2.737 -23.534 1.00 73.56 118 SER A C 1
ATOM 958 O O . SER A 1 118 ? -5.261 2.898 -24.593 1.00 73.56 118 SER A O 1
ATOM 960 N N . LYS A 1 119 ? -5.479 3.356 -22.414 1.00 75.38 119 LYS A N 1
ATOM 961 C CA . LYS A 1 119 ? -4.262 4.187 -22.365 1.00 75.38 119 LYS A CA 1
ATOM 962 C C . LYS A 1 119 ? -3.007 3.404 -22.764 1.00 75.38 119 LYS A C 1
ATOM 964 O O . LYS A 1 119 ? -2.082 3.968 -23.332 1.00 75.38 119 LYS A O 1
ATOM 969 N N . ALA A 1 120 ? -2.989 2.098 -22.486 1.00 74.94 120 ALA A N 1
ATOM 970 C CA . ALA A 1 120 ? -1.929 1.199 -22.928 1.00 74.94 120 ALA A CA 1
ATOM 971 C C . ALA A 1 120 ? -1.866 1.112 -24.462 1.00 74.94 120 ALA A C 1
ATOM 973 O O . ALA A 1 120 ? -0.779 1.165 -25.029 1.00 74.94 120 ALA A O 1
ATOM 974 N N . TYR A 1 121 ? -3.017 1.021 -25.134 1.00 76.50 121 TYR A N 1
ATOM 975 C CA . TYR A 1 121 ? -3.089 1.035 -26.593 1.00 76.50 121 TYR A CA 1
ATOM 976 C C . TYR A 1 121 ? -2.627 2.374 -27.172 1.00 76.50 121 TYR A C 1
ATOM 978 O O . TYR A 1 121 ? -1.799 2.389 -28.078 1.00 76.50 121 TYR A O 1
ATOM 986 N N . GLU A 1 122 ? -3.092 3.500 -26.624 1.00 77.00 122 GLU A N 1
ATOM 987 C CA . GLU A 1 122 ? -2.619 4.830 -27.039 1.00 77.00 122 GLU A CA 1
ATOM 988 C C . GLU A 1 122 ? -1.092 4.948 -26.899 1.00 77.00 122 GLU A C 1
ATOM 990 O O . GLU A 1 122 ? -0.411 5.369 -27.836 1.00 77.00 122 GLU A O 1
ATOM 995 N N . ALA A 1 123 ? -0.545 4.486 -25.769 1.00 76.62 123 ALA A N 1
ATOM 996 C CA . ALA A 1 123 ? 0.891 4.433 -25.520 1.00 76.62 123 ALA A CA 1
ATOM 997 C C . ALA A 1 123 ? 1.648 3.564 -26.531 1.00 76.62 123 ALA A C 1
ATOM 999 O O . ALA A 1 123 ? 2.695 3.964 -27.045 1.00 76.62 123 ALA A O 1
ATOM 1000 N N . ALA A 1 124 ? 1.104 2.390 -26.853 1.00 78.06 124 ALA A N 1
ATOM 1001 C CA . ALA A 1 124 ? 1.671 1.497 -27.852 1.00 78.06 124 ALA A CA 1
ATOM 1002 C C . ALA A 1 124 ? 1.716 2.153 -29.238 1.00 78.06 124 ALA A C 1
ATOM 1004 O O . ALA A 1 124 ? 2.758 2.118 -29.887 1.00 78.06 124 ALA A O 1
ATOM 1005 N N . ILE A 1 125 ? 0.629 2.796 -29.679 1.00 77.31 125 ILE A N 1
ATOM 1006 C CA . ILE A 1 125 ? 0.571 3.465 -30.987 1.00 77.31 125 ILE A CA 1
ATOM 1007 C C . ILE A 1 125 ? 1.592 4.602 -31.077 1.00 77.31 125 ILE A C 1
ATOM 1009 O O . ILE A 1 125 ? 2.316 4.691 -32.071 1.00 77.31 125 ILE A O 1
ATOM 1013 N N . VAL A 1 126 ? 1.705 5.436 -30.038 1.00 78.31 126 VAL A N 1
ATOM 1014 C CA . VAL A 1 126 ? 2.705 6.515 -29.995 1.00 78.31 126 VAL A CA 1
ATOM 1015 C C . VAL A 1 126 ? 4.121 5.947 -30.107 1.00 78.31 126 VAL A C 1
ATOM 1017 O O . VAL A 1 126 ? 4.893 6.401 -30.957 1.00 78.31 126 VAL A O 1
ATOM 1020 N N . ASN A 1 127 ? 4.452 4.916 -29.326 1.00 78.56 127 ASN A N 1
ATOM 1021 C CA . ASN A 1 127 ? 5.781 4.309 -29.359 1.00 78.56 127 ASN A CA 1
ATOM 1022 C C . ASN A 1 127 ? 6.078 3.655 -30.717 1.00 78.56 127 ASN A C 1
ATOM 1024 O O . ASN A 1 127 ? 7.130 3.925 -31.296 1.00 78.56 127 ASN A O 1
ATOM 1028 N N . LEU A 1 128 ? 5.139 2.886 -31.277 1.00 80.19 128 LEU A N 1
ATOM 1029 C CA . LEU A 1 128 ? 5.294 2.250 -32.588 1.00 80.19 128 LEU A CA 1
ATOM 1030 C C . LEU A 1 128 ? 5.470 3.281 -33.712 1.00 80.19 128 LEU A C 1
ATOM 1032 O O . LEU A 1 128 ? 6.360 3.124 -34.544 1.00 80.19 128 LEU A O 1
ATOM 1036 N N . SER A 1 129 ? 4.695 4.373 -33.699 1.00 75.94 129 SER A N 1
ATOM 1037 C CA . SER A 1 129 ? 4.829 5.465 -34.681 1.00 75.94 129 SER A CA 1
ATOM 1038 C C . SER A 1 129 ? 6.195 6.160 -34.625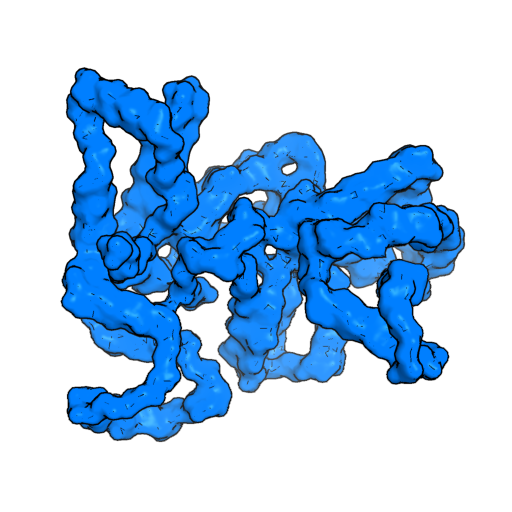 1.00 75.94 129 SER A C 1
ATOM 1040 O O . SER A 1 129 ? 6.666 6.693 -35.627 1.00 75.94 129 SER A O 1
ATOM 1042 N N . SER A 1 130 ? 6.853 6.104 -33.464 1.00 79.06 130 SER A N 1
ATOM 1043 C CA . SER A 1 130 ? 8.181 6.673 -33.216 1.00 79.06 130 SER A CA 1
ATOM 1044 C C . SER A 1 130 ? 9.308 5.631 -33.291 1.00 79.06 130 SER A C 1
ATOM 1046 O O . SER A 1 130 ? 10.448 5.937 -32.938 1.00 79.06 130 SER A O 1
ATOM 1048 N N . ASN A 1 131 ? 9.016 4.395 -33.723 1.00 78.62 131 ASN A N 1
ATOM 1049 C CA . ASN A 1 131 ? 9.951 3.259 -33.737 1.00 78.62 131 ASN A CA 1
ATOM 1050 C C . ASN A 1 131 ? 10.616 2.980 -32.364 1.00 78.62 131 ASN A C 1
ATOM 1052 O O . ASN A 1 131 ? 11.764 2.526 -32.267 1.00 78.62 131 ASN A O 1
ATOM 1056 N N . LEU A 1 132 ? 9.892 3.279 -31.284 1.00 81.44 132 LEU A N 1
ATOM 1057 C CA . LEU A 1 132 ? 10.273 2.997 -29.904 1.00 81.44 132 LEU A CA 1
ATOM 1058 C C . LEU A 1 132 ? 9.714 1.633 -29.468 1.00 81.44 132 LEU A C 1
ATOM 1060 O O . LEU A 1 132 ? 8.662 1.220 -29.961 1.00 81.44 132 LEU A O 1
ATOM 1064 N N . PRO A 1 133 ? 10.377 0.925 -28.534 1.00 82.56 133 PRO A N 1
ATOM 1065 C CA . PRO A 1 133 ? 9.806 -0.269 -27.912 1.00 82.56 133 PRO A CA 1
ATOM 1066 C C . PRO A 1 133 ? 8.472 0.026 -27.228 1.00 82.56 133 PRO A C 1
ATOM 1068 O O . PRO A 1 133 ? 8.217 1.155 -26.805 1.00 82.56 133 PRO A O 1
ATOM 1071 N N . LEU A 1 134 ? 7.634 -0.997 -27.072 1.00 84.00 134 LEU A N 1
ATOM 1072 C CA . LEU A 1 134 ? 6.394 -0.872 -26.310 1.00 84.00 134 LEU A CA 1
ATOM 1073 C C . LEU A 1 134 ? 6.694 -0.574 -24.825 1.00 84.00 134 LEU A C 1
ATOM 1075 O O . LEU A 1 134 ? 7.806 -0.811 -24.346 1.00 84.00 134 LEU A O 1
ATOM 1079 N N . PRO A 1 135 ? 5.727 -0.052 -24.059 1.00 81.00 135 PRO A N 1
ATOM 1080 C CA . PRO A 1 135 ? 5.887 0.049 -22.612 1.00 81.00 135 PRO A CA 1
ATOM 1081 C C . PRO A 1 135 ? 6.157 -1.316 -21.949 1.00 81.00 135 PRO A C 1
ATOM 1083 O O . PRO A 1 135 ? 5.666 -2.342 -22.416 1.00 81.00 135 PRO A O 1
ATOM 1086 N N . SER A 1 136 ? 6.870 -1.344 -20.817 1.00 83.69 136 SER A N 1
ATOM 1087 C CA . SER A 1 136 ? 7.205 -2.597 -20.101 1.00 83.69 136 SER A CA 1
ATOM 1088 C C . SER A 1 136 ? 6.014 -3.484 -19.749 1.00 83.69 136 SER A C 1
ATOM 1090 O O . SER A 1 136 ? 6.171 -4.699 -19.691 1.00 83.69 136 SER A O 1
ATOM 1092 N N . SER A 1 137 ? 4.815 -2.923 -19.565 1.00 80.62 137 SER A N 1
ATOM 1093 C CA . SER A 1 137 ? 3.582 -3.693 -19.328 1.00 80.62 137 SER A CA 1
ATOM 1094 C C . SER A 1 137 ? 3.261 -4.697 -20.443 1.00 80.62 137 SER A C 1
ATOM 1096 O O . SER A 1 137 ? 2.553 -5.672 -20.208 1.00 80.62 137 SER A O 1
ATOM 1098 N N . PHE A 1 138 ? 3.782 -4.477 -21.654 1.00 80.56 138 PHE A N 1
ATOM 1099 C CA . PHE A 1 138 ? 3.614 -5.384 -22.790 1.00 80.56 138 PHE A CA 1
ATOM 1100 C C . PHE A 1 138 ? 4.603 -6.553 -22.771 1.00 80.56 138 PHE A C 1
ATOM 1102 O O . PHE A 1 138 ? 4.335 -7.569 -23.397 1.00 80.56 138 PHE A O 1
ATOM 1109 N N . TYR A 1 139 ? 5.725 -6.436 -22.061 1.00 83.69 139 TYR A N 1
ATOM 1110 C CA . TYR A 1 139 ? 6.787 -7.449 -22.033 1.00 83.69 139 TYR A CA 1
ATOM 1111 C C . TYR A 1 139 ? 6.785 -8.298 -20.750 1.00 83.69 139 TYR A C 1
ATOM 1113 O O . TYR A 1 139 ? 7.697 -9.092 -20.532 1.00 83.69 139 TYR A O 1
ATOM 1121 N N . GLN A 1 140 ? 5.783 -8.123 -19.887 1.00 79.69 140 GLN A N 1
ATOM 1122 C CA . GLN A 1 140 ? 5.640 -8.857 -18.629 1.00 79.69 140 GLN A CA 1
ATOM 1123 C C . GLN A 1 140 ? 4.994 -10.227 -18.842 1.00 79.69 140 GLN A C 1
ATOM 1125 O O . GLN A 1 140 ? 4.175 -10.405 -19.740 1.00 79.69 140 GLN A O 1
ATOM 1130 N N . HIS A 1 141 ? 5.334 -11.188 -17.978 1.00 82.00 141 HIS A N 1
ATOM 1131 C CA . HIS A 1 141 ? 4.713 -12.517 -17.988 1.00 82.00 141 HIS A CA 1
ATOM 1132 C C . HIS A 1 141 ? 3.227 -12.471 -17.622 1.00 82.00 141 HIS A C 1
ATOM 1134 O O . HIS A 1 141 ? 2.438 -13.248 -18.155 1.00 82.00 141 HIS A O 1
ATOM 1140 N N . HIS A 1 142 ? 2.859 -11.556 -16.720 1.00 83.12 142 HIS A N 1
ATOM 1141 C CA . HIS A 1 142 ? 1.492 -11.363 -16.252 1.00 83.12 142 HIS A CA 1
ATOM 1142 C C . HIS A 1 142 ? 0.965 -10.002 -16.688 1.00 83.12 142 HIS A C 1
ATOM 1144 O O . HIS A 1 142 ? 1.627 -8.981 -16.528 1.00 83.12 142 HIS A O 1
ATOM 1150 N N . HIS A 1 143 ? -0.271 -9.979 -17.183 1.00 77.00 143 HIS A N 1
ATOM 1151 C CA . HIS A 1 143 ? -0.922 -8.773 -17.707 1.00 77.00 143 HIS A CA 1
ATOM 1152 C C . HIS A 1 143 ? -1.913 -8.140 -16.723 1.00 77.00 143 HIS A C 1
ATOM 1154 O O . HIS A 1 143 ? -2.843 -7.443 -17.128 1.00 77.00 143 HIS A O 1
ATOM 1160 N N . TRP A 1 144 ? -1.719 -8.364 -15.424 1.00 81.88 144 TRP A N 1
ATOM 1161 C CA . TRP A 1 144 ? -2.589 -7.855 -14.362 1.00 81.88 144 TRP A CA 1
ATOM 1162 C C . TRP A 1 144 ? -2.471 -6.345 -14.100 1.00 81.88 144 TRP A C 1
ATOM 1164 O O . TRP A 1 144 ? -3.330 -5.763 -13.440 1.00 81.88 144 TRP A O 1
ATOM 1174 N N . ARG A 1 145 ? -1.429 -5.691 -14.630 1.00 84.88 145 ARG A N 1
ATOM 1175 C CA . ARG A 1 145 ? -1.130 -4.275 -14.420 1.00 84.88 145 ARG A CA 1
ATOM 1176 C C . ARG A 1 145 ? -1.231 -3.556 -15.752 1.00 84.88 145 ARG A C 1
ATOM 1178 O O . ARG A 1 145 ? -0.442 -3.785 -16.664 1.00 84.88 145 ARG A O 1
ATOM 1185 N N . ILE A 1 146 ? -2.212 -2.668 -15.846 1.00 80.31 146 ILE A N 1
ATOM 1186 C CA . ILE A 1 146 ? -2.395 -1.816 -17.019 1.00 80.31 146 ILE A CA 1
ATOM 1187 C C . ILE A 1 146 ? -1.370 -0.680 -16.969 1.00 80.31 146 ILE A C 1
ATOM 1189 O O . ILE A 1 146 ? -1.021 -0.182 -15.894 1.00 80.31 146 ILE A O 1
ATOM 1193 N N . TRP A 1 147 ? -0.901 -0.265 -18.145 1.00 82.06 147 TRP A N 1
ATOM 1194 C CA . TRP A 1 147 ? -0.033 0.896 -18.286 1.00 82.06 147 TRP A CA 1
ATOM 1195 C C . TRP A 1 147 ? -0.652 2.160 -17.669 1.00 82.06 147 TRP A C 1
ATOM 1197 O O . TRP A 1 147 ? -1.839 2.448 -17.846 1.00 82.06 147 TRP A O 1
ATOM 1207 N N . TYR A 1 148 ? 0.186 2.943 -16.994 1.00 84.44 148 TYR A N 1
ATOM 1208 C CA . TYR A 1 148 ? -0.124 4.281 -16.507 1.00 84.44 148 TYR A CA 1
ATOM 1209 C C . TYR A 1 148 ? 1.124 5.165 -16.625 1.00 84.44 148 TYR A C 1
ATOM 1211 O O . TYR A 1 148 ? 2.252 4.672 -16.588 1.00 84.44 148 TYR A O 1
ATOM 1219 N N . ASP A 1 149 ? 0.917 6.475 -16.747 1.00 82.75 149 ASP A N 1
ATOM 1220 C CA . ASP A 1 149 ? 2.004 7.453 -16.749 1.00 82.75 149 ASP A CA 1
ATOM 1221 C C . ASP A 1 149 ? 2.432 7.771 -15.312 1.00 82.75 149 ASP A C 1
ATOM 1223 O O . ASP A 1 149 ? 1.806 8.570 -14.622 1.00 82.75 149 ASP A O 1
ATOM 1227 N N . GLU A 1 150 ? 3.511 7.153 -14.848 1.00 80.44 150 GLU A N 1
ATOM 1228 C CA . GLU A 1 150 ? 4.044 7.347 -13.496 1.00 80.44 150 GLU A CA 1
ATOM 1229 C C . GLU A 1 150 ? 4.476 8.788 -13.176 1.00 80.44 150 GLU A C 1
ATOM 1231 O O . GLU A 1 150 ? 4.482 9.168 -12.005 1.00 80.44 150 GLU A O 1
ATOM 1236 N N . LEU A 1 151 ? 4.795 9.606 -14.187 1.00 82.81 151 LEU A N 1
ATOM 1237 C CA . LEU A 1 151 ? 5.226 10.993 -13.991 1.00 82.81 151 LEU A CA 1
ATOM 1238 C C . LEU A 1 151 ? 4.060 11.974 -13.903 1.00 82.81 151 LEU A C 1
ATOM 1240 O O . LEU A 1 151 ? 4.255 13.142 -13.549 1.00 82.81 151 LEU A O 1
ATOM 1244 N N . HIS A 1 152 ? 2.845 11.520 -14.203 1.00 85.88 152 HIS A N 1
ATOM 1245 C CA . HIS A 1 152 ? 1.677 12.376 -14.175 1.00 85.88 152 HIS A CA 1
ATOM 1246 C C . HIS A 1 152 ? 1.481 12.964 -12.758 1.00 85.88 152 HIS A C 1
ATOM 1248 O O . HIS A 1 152 ? 1.457 12.206 -11.784 1.00 85.88 152 HIS A O 1
ATOM 1254 N N . PRO A 1 153 ? 1.249 14.286 -12.596 1.00 88.31 153 PRO A N 1
ATOM 1255 C CA . PRO A 1 153 ? 1.150 14.933 -11.277 1.00 88.31 153 PRO A CA 1
ATOM 1256 C C . PRO A 1 153 ? 0.143 14.285 -10.314 1.00 88.31 153 PRO A C 1
ATOM 1258 O O . PRO A 1 153 ? 0.354 14.218 -9.106 1.00 88.31 153 PRO A O 1
ATOM 1261 N N . LYS A 1 154 ? -0.955 13.748 -10.862 1.00 88.81 154 LYS A N 1
ATOM 1262 C CA . LYS A 1 154 ? -1.963 12.995 -10.094 1.00 88.81 154 LYS A CA 1
ATOM 1263 C C . LYS A 1 154 ? -1.423 11.721 -9.432 1.00 88.81 154 LYS A C 1
ATOM 1265 O O . LYS A 1 154 ? -1.989 11.297 -8.433 1.00 88.81 154 LYS A O 1
ATOM 1270 N N . HIS A 1 155 ? -0.383 11.109 -9.979 1.00 88.31 155 HIS A N 1
ATOM 1271 C CA . HIS A 1 155 ? 0.219 9.889 -9.447 1.00 88.31 155 HIS A CA 1
ATOM 1272 C C . HIS A 1 155 ? 1.397 10.202 -8.515 1.00 88.31 155 HIS A C 1
ATOM 1274 O O . HIS A 1 155 ? 1.580 9.522 -7.508 1.00 88.31 155 HIS A O 1
ATOM 1280 N N . THR A 1 156 ? 2.140 11.280 -8.779 1.00 87.81 156 THR A N 1
ATOM 1281 C CA . THR A 1 156 ? 3.312 11.673 -7.978 1.00 87.81 156 THR A CA 1
ATOM 1282 C C . THR A 1 156 ? 2.967 12.390 -6.669 1.00 87.81 156 THR A C 1
ATOM 1284 O O . THR A 1 156 ? 3.794 12.410 -5.758 1.00 87.81 156 THR A O 1
ATOM 1287 N N . GLN A 1 157 ? 1.741 12.907 -6.509 1.00 88.88 157 GLN A N 1
ATOM 1288 C CA . GLN A 1 157 ? 1.295 13.618 -5.295 1.00 88.88 157 GLN A CA 1
ATOM 1289 C C . GLN A 1 157 ? 1.396 12.806 -3.987 1.00 88.88 157 GLN A C 1
ATOM 1291 O O . GLN A 1 157 ? 1.391 13.383 -2.900 1.00 88.88 157 GLN A O 1
ATOM 1296 N N . PHE A 1 158 ? 1.496 11.477 -4.076 1.00 88.38 158 PHE A N 1
ATOM 1297 C CA . PHE A 1 158 ? 1.610 10.582 -2.920 1.00 88.38 158 PHE A CA 1
ATOM 1298 C C . PHE A 1 158 ? 3.057 10.302 -2.504 1.00 88.38 158 PHE A C 1
ATOM 1300 O O . PHE A 1 158 ? 3.277 9.544 -1.568 1.00 88.38 158 PHE A O 1
ATOM 1307 N N . ASN A 1 159 ? 4.048 10.895 -3.182 1.00 88.31 159 ASN A N 1
ATOM 1308 C CA . ASN A 1 159 ? 5.474 10.730 -2.882 1.00 88.31 159 ASN A CA 1
ATOM 1309 C C . ASN A 1 159 ? 5.934 9.261 -2.809 1.00 88.31 159 ASN A C 1
ATOM 1311 O O . ASN A 1 159 ? 6.796 8.930 -2.000 1.00 88.31 159 ASN A O 1
ATOM 1315 N N . ASN A 1 160 ? 5.380 8.397 -3.669 1.00 88.06 160 ASN A N 1
ATOM 1316 C CA . ASN A 1 160 ? 5.695 6.963 -3.720 1.00 88.06 160 ASN A CA 1
ATOM 1317 C C . ASN A 1 160 ? 5.473 6.260 -2.375 1.00 88.06 160 ASN A C 1
ATOM 1319 O O . ASN A 1 160 ? 6.291 5.470 -1.919 1.00 88.06 160 ASN A O 1
ATOM 1323 N N . GLU A 1 161 ? 4.358 6.575 -1.728 1.00 91.62 161 GLU A N 1
ATOM 1324 C CA . GLU A 1 161 ? 3.937 5.961 -0.481 1.00 91.62 161 GLU A CA 1
ATOM 1325 C C . GLU A 1 161 ? 2.473 5.542 -0.606 1.00 91.62 161 GLU A C 1
ATOM 1327 O O . GLU A 1 161 ? 1.623 6.334 -1.019 1.00 91.62 161 GLU A O 1
ATOM 1332 N N . TYR A 1 162 ? 2.153 4.292 -0.266 1.00 94.38 162 TYR A N 1
ATOM 1333 C CA . TYR A 1 162 ? 0.760 3.863 -0.144 1.00 94.38 162 TYR A CA 1
ATOM 1334 C C . TYR A 1 162 ? 0.138 4.416 1.137 1.00 94.38 162 TYR A C 1
ATOM 1336 O O . TYR A 1 162 ? 0.820 4.661 2.133 1.00 94.38 162 TYR A O 1
ATOM 1344 N N . ILE A 1 163 ? -1.179 4.606 1.132 1.00 92.12 163 ILE A N 1
ATOM 1345 C CA . ILE A 1 163 ? -1.889 5.103 2.314 1.00 92.12 163 ILE A CA 1
ATOM 1346 C C . ILE A 1 163 ? -2.249 3.934 3.231 1.00 92.12 163 ILE A C 1
ATOM 1348 O O . ILE A 1 163 ? -2.025 4.019 4.434 1.00 92.12 163 ILE A O 1
ATOM 1352 N N . TYR A 1 164 ? -2.735 2.829 2.667 1.00 92.62 164 TYR A N 1
ATOM 1353 C CA . TYR A 1 164 ? -3.283 1.706 3.423 1.00 92.62 164 TYR A CA 1
ATOM 1354 C C . TYR A 1 164 ? -2.438 0.452 3.221 1.00 92.62 164 TYR A C 1
ATOM 1356 O O . TYR A 1 164 ? -2.214 0.021 2.098 1.00 92.62 164 TYR A O 1
ATOM 1364 N N . ALA A 1 165 ? -1.980 -0.140 4.320 1.00 94.44 165 ALA A N 1
ATOM 1365 C CA . ALA A 1 165 ? -1.314 -1.444 4.308 1.00 94.44 165 ALA A CA 1
ATOM 1366 C C . ALA A 1 165 ? -2.310 -2.623 4.336 1.00 94.44 165 ALA A C 1
ATOM 1368 O O . ALA A 1 165 ? -1.944 -3.752 4.008 1.00 94.44 165 ALA A O 1
ATOM 1369 N N . PHE A 1 166 ? -3.550 -2.352 4.749 1.00 93.06 166 PHE A N 1
ATOM 1370 C CA . PHE A 1 166 ? -4.658 -3.297 4.867 1.00 93.06 166 PHE A CA 1
ATOM 1371 C C . PHE A 1 166 ? -6.002 -2.565 4.724 1.00 93.06 166 PHE A C 1
ATOM 1373 O O . PHE A 1 166 ? -6.066 -1.346 4.918 1.00 93.06 166 PHE A O 1
ATOM 1380 N N . THR A 1 167 ? -7.055 -3.309 4.400 1.00 90.94 167 THR A N 1
ATOM 1381 C CA . THR A 1 167 ? -8.441 -2.822 4.309 1.00 90.94 167 THR A CA 1
ATOM 1382 C C . THR A 1 167 ? -9.145 -2.875 5.678 1.00 90.94 167 THR A C 1
ATOM 1384 O O . THR A 1 167 ? -8.885 -3.776 6.475 1.00 90.94 167 THR A O 1
ATOM 1387 N N . TRP A 1 168 ? -9.996 -1.886 5.975 1.00 84.25 168 TRP A N 1
ATOM 1388 C CA . TRP A 1 168 ? -10.697 -1.723 7.267 1.00 84.25 168 TRP A CA 1
ATOM 1389 C C . TRP A 1 168 ? -12.151 -2.212 7.213 1.00 84.25 168 TRP A C 1
ATOM 1391 O O . TRP A 1 168 ? -12.843 -2.249 8.228 1.00 84.25 168 TRP A O 1
ATOM 1401 N N . GLU A 1 169 ? -12.623 -2.524 6.017 1.00 85.88 169 GLU A N 1
ATOM 1402 C CA . GLU A 1 169 ? -13.982 -2.913 5.697 1.00 85.88 169 GLU A CA 1
ATOM 1403 C C . GLU A 1 169 ? -14.157 -4.431 5.823 1.00 85.88 169 GLU A C 1
ATOM 1405 O O . GLU A 1 169 ? -13.352 -5.195 5.296 1.00 85.88 169 GLU A O 1
ATOM 1410 N N . ASP A 1 170 ? -15.227 -4.868 6.494 1.00 87.62 170 ASP A N 1
ATOM 1411 C CA . ASP A 1 170 ? -15.541 -6.291 6.656 1.00 87.62 170 ASP A CA 1
ATOM 1412 C C . ASP A 1 170 ? -16.037 -6.899 5.327 1.00 87.62 170 ASP A C 1
ATOM 1414 O O . ASP A 1 170 ? -17.170 -6.603 4.917 1.00 87.62 170 ASP A O 1
ATOM 1418 N N . PRO A 1 171 ? -15.272 -7.797 4.676 1.00 88.38 171 PRO A N 1
ATOM 1419 C CA . PRO A 1 171 ? -15.689 -8.398 3.408 1.00 88.38 171 PRO A CA 1
ATOM 1420 C C . PRO A 1 171 ? -16.979 -9.222 3.522 1.00 88.38 171 PRO A C 1
ATOM 1422 O O . PRO A 1 171 ? -17.713 -9.386 2.548 1.00 88.38 171 PRO A O 1
ATOM 1425 N N . ARG A 1 172 ? -17.346 -9.698 4.719 1.00 88.44 172 ARG A N 1
ATOM 1426 C CA . ARG A 1 172 ? -18.587 -10.466 4.921 1.00 88.44 172 ARG A CA 1
ATOM 1427 C C . ARG A 1 172 ? -19.827 -9.610 4.713 1.00 88.44 172 ARG A C 1
ATOM 1429 O O . ARG A 1 172 ? -20.877 -10.127 4.323 1.00 88.44 172 ARG A O 1
ATOM 1436 N N . VAL A 1 173 ? -19.734 -8.305 4.974 1.00 89.94 173 VAL A N 1
ATOM 1437 C CA . VAL A 1 173 ? -20.808 -7.359 4.653 1.00 89.94 173 VAL A CA 1
ATOM 1438 C C . VAL A 1 173 ? -20.974 -7.285 3.137 1.00 89.94 173 VAL A C 1
ATOM 1440 O O . VAL A 1 173 ? -22.097 -7.445 2.652 1.00 89.94 173 VAL A O 1
ATOM 1443 N N . ASP A 1 174 ? -19.867 -7.158 2.407 1.00 92.31 174 ASP A N 1
ATOM 1444 C CA . ASP A 1 174 ? -19.858 -7.120 0.945 1.00 92.31 174 ASP A CA 1
ATOM 1445 C C . ASP A 1 174 ? -20.445 -8.404 0.354 1.00 92.31 174 ASP A C 1
ATOM 1447 O O . ASP A 1 174 ? -21.317 -8.341 -0.507 1.00 92.31 174 ASP A O 1
ATOM 1451 N N . HIS A 1 175 ? -20.079 -9.580 0.866 1.00 91.00 175 HIS A N 1
ATOM 1452 C CA . HIS A 1 175 ? -20.639 -10.853 0.399 1.00 91.00 175 HIS A CA 1
ATOM 1453 C C . HIS A 1 175 ? -22.158 -10.931 0.530 1.00 91.00 175 HIS A C 1
ATOM 1455 O O . HIS A 1 175 ? -22.848 -11.348 -0.404 1.00 91.00 175 HIS A O 1
ATOM 1461 N N . ARG A 1 176 ? -22.694 -10.517 1.685 1.00 93.06 176 ARG A N 1
ATOM 1462 C CA . ARG A 1 176 ? -24.140 -10.562 1.947 1.00 93.06 176 ARG A CA 1
ATOM 1463 C C . ARG A 1 176 ? -24.922 -9.642 1.014 1.00 93.06 176 ARG A C 1
ATOM 1465 O O . ARG A 1 176 ? -26.034 -9.997 0.613 1.00 93.06 176 ARG A O 1
ATOM 1472 N N . LEU A 1 177 ? -24.362 -8.471 0.712 1.00 94.81 177 LEU A N 1
ATOM 1473 C CA . LEU A 1 177 ? -25.026 -7.426 -0.064 1.00 94.81 177 LEU A CA 1
ATOM 1474 C C . LEU A 1 177 ? -24.823 -7.596 -1.571 1.00 94.81 177 LEU A C 1
ATOM 1476 O O . LEU A 1 177 ? -25.796 -7.531 -2.318 1.00 94.81 177 LEU A O 1
ATOM 1480 N N . LEU A 1 178 ? -23.584 -7.827 -2.009 1.00 93.81 178 LEU A N 1
ATOM 1481 C CA . LEU A 1 178 ? -23.212 -7.880 -3.422 1.00 93.81 178 LEU A CA 1
ATOM 1482 C C . LEU A 1 178 ? -23.563 -9.218 -4.072 1.00 93.81 178 LEU A C 1
ATOM 1484 O O . LEU A 1 178 ? -23.885 -9.230 -5.254 1.00 93.81 178 LEU A O 1
ATOM 1488 N N . ARG A 1 179 ? -23.525 -10.328 -3.312 1.00 94.94 179 ARG A N 1
ATOM 1489 C CA . ARG A 1 179 ? -23.831 -11.690 -3.800 1.00 94.94 179 ARG A CA 1
ATOM 1490 C C . ARG A 1 179 ? -23.091 -12.033 -5.100 1.00 94.94 179 ARG A C 1
ATOM 1492 O O . ARG A 1 179 ? -23.703 -12.457 -6.077 1.00 94.94 179 ARG A O 1
ATOM 1499 N N . ILE A 1 180 ? -21.777 -11.824 -5.075 1.00 95.38 180 ILE A N 1
ATOM 1500 C CA . ILE A 1 180 ? -20.883 -11.978 -6.226 1.00 95.38 180 ILE A CA 1
ATOM 1501 C C . ILE A 1 180 ? -21.006 -13.383 -6.831 1.00 95.38 180 ILE A C 1
ATOM 1503 O O . ILE A 1 180 ? -20.981 -14.388 -6.120 1.00 95.38 180 ILE A O 1
ATOM 1507 N N . SER A 1 181 ? -21.095 -13.429 -8.155 1.00 95.69 181 SER A N 1
ATOM 1508 C CA . SER A 1 181 ? -21.213 -14.628 -8.978 1.00 95.69 181 SER A CA 1
ATOM 1509 C C . SER A 1 181 ? -20.208 -14.618 -10.135 1.00 95.69 181 SER A C 1
ATOM 1511 O O . SER A 1 181 ? -19.597 -13.596 -10.451 1.00 95.69 181 SER A O 1
ATOM 1513 N N . SER A 1 182 ? -20.072 -15.753 -10.824 1.00 96.06 182 SER A N 1
ATOM 1514 C CA . SER A 1 182 ? -19.161 -15.900 -11.965 1.00 96.06 182 SER A CA 1
ATOM 1515 C C . SER A 1 182 ? -19.516 -15.055 -13.188 1.00 96.06 182 SER A C 1
ATOM 1517 O O . SER A 1 182 ? -18.687 -14.921 -14.085 1.00 96.06 182 SER A O 1
ATOM 1519 N N . ASP A 1 183 ? -20.718 -14.480 -13.240 1.00 94.94 183 ASP A N 1
ATOM 1520 C CA . ASP A 1 183 ? -21.147 -13.607 -14.336 1.00 94.94 183 ASP A CA 1
ATOM 1521 C C . ASP A 1 183 ? -20.741 -12.139 -14.120 1.00 94.94 183 ASP A C 1
ATOM 1523 O O . ASP A 1 183 ? -20.760 -11.339 -15.065 1.00 94.94 183 ASP A O 1
ATOM 1527 N N . ASP A 1 184 ? -20.324 -11.787 -12.900 1.00 94.25 184 ASP A N 1
ATOM 1528 C CA . ASP A 1 184 ? -20.086 -10.405 -12.499 1.00 94.25 184 ASP A CA 1
ATOM 1529 C C . ASP A 1 184 ? -18.735 -9.857 -12.970 1.00 94.25 184 ASP A C 1
ATOM 1531 O O . ASP A 1 184 ? -17.698 -10.526 -12.957 1.00 94.25 184 ASP A O 1
ATOM 1535 N N . VAL A 1 185 ? -18.747 -8.574 -13.340 1.00 92.50 185 VAL A N 1
ATOM 1536 C CA . VAL A 1 185 ? -17.544 -7.761 -13.547 1.00 92.50 185 VAL A CA 1
ATOM 1537 C C . VAL A 1 185 ? -17.524 -6.661 -12.506 1.00 92.50 185 VAL A C 1
ATOM 1539 O O . VAL A 1 185 ? -18.373 -5.773 -12.507 1.00 92.50 185 VAL A O 1
ATOM 1542 N N . ILE A 1 186 ? -16.536 -6.722 -11.624 1.00 92.81 186 ILE A N 1
ATOM 1543 C CA . ILE A 1 186 ? -16.429 -5.848 -10.461 1.00 92.81 186 ILE A CA 1
ATOM 1544 C C . ILE A 1 186 ? -15.471 -4.705 -10.783 1.00 92.81 186 ILE A C 1
ATOM 1546 O O . ILE A 1 186 ? -14.375 -4.932 -11.286 1.00 92.81 186 ILE A O 1
ATOM 1550 N N . LEU A 1 187 ? -15.859 -3.474 -10.457 1.00 93.62 187 LEU A N 1
ATOM 1551 C CA . LEU A 1 187 ? -14.963 -2.321 -10.405 1.00 93.62 187 LEU A CA 1
ATOM 1552 C C . LEU A 1 187 ? -14.811 -1.915 -8.940 1.00 93.62 187 LEU A C 1
ATOM 1554 O O . LEU A 1 187 ? -15.796 -1.542 -8.309 1.00 93.62 187 LEU A O 1
ATOM 1558 N N . ALA A 1 188 ? -13.592 -1.982 -8.412 1.00 93.50 188 ALA A N 1
ATOM 1559 C CA . ALA A 1 188 ? -13.314 -1.711 -7.006 1.00 93.50 188 ALA A CA 1
ATOM 1560 C C . ALA A 1 188 ? -12.127 -0.756 -6.847 1.00 93.50 188 ALA A C 1
ATOM 1562 O O . ALA A 1 188 ? -11.147 -0.821 -7.594 1.00 93.50 188 ALA A O 1
ATOM 1563 N N . ILE A 1 189 ? -12.209 0.123 -5.846 1.00 93.44 189 ILE A N 1
ATOM 1564 C CA . ILE A 1 189 ? -11.061 0.927 -5.420 1.00 93.44 189 ILE A CA 1
ATOM 1565 C C . ILE A 1 189 ? -10.041 -0.015 -4.785 1.00 93.44 189 ILE A C 1
ATOM 1567 O O . ILE A 1 189 ? -10.400 -0.870 -3.980 1.00 93.44 189 ILE A O 1
ATOM 1571 N N . SER A 1 190 ? -8.772 0.133 -5.159 1.00 94.06 190 SER A N 1
ATOM 1572 C CA . SER A 1 190 ? -7.753 -0.855 -4.804 1.00 94.06 190 SER A CA 1
ATOM 1573 C C . SER A 1 190 ? -7.483 -0.896 -3.312 1.00 94.06 190 SER A C 1
ATOM 1575 O O . SER A 1 190 ? -7.431 -1.984 -2.743 1.00 94.06 190 SER A O 1
ATOM 1577 N N . SER A 1 191 ? -7.343 0.273 -2.674 1.00 92.19 191 SER A N 1
ATOM 1578 C CA . SER A 1 191 ? -6.970 0.355 -1.259 1.00 92.19 191 SER A CA 1
ATOM 1579 C C . SER A 1 191 ? -5.726 -0.515 -1.005 1.00 92.19 191 SER A C 1
ATOM 1581 O O . SER A 1 191 ? -4.765 -0.423 -1.762 1.00 92.19 191 SER A O 1
ATOM 1583 N N . ALA A 1 192 ? -5.729 -1.399 -0.010 1.00 93.62 192 ALA A N 1
ATOM 1584 C CA . ALA A 1 192 ? -4.643 -2.351 0.213 1.00 93.62 192 ALA A CA 1
ATOM 1585 C C . ALA A 1 192 ? -4.754 -3.656 -0.602 1.00 93.62 192 ALA A C 1
ATOM 1587 O O . ALA A 1 192 ? -3.872 -4.516 -0.522 1.00 93.62 192 ALA A O 1
ATOM 1588 N N . GLY A 1 193 ? -5.837 -3.839 -1.359 1.00 95.06 193 GLY A N 1
ATOM 1589 C CA . GLY A 1 193 ? -6.089 -5.014 -2.189 1.00 95.06 193 GLY A CA 1
ATOM 1590 C C . GLY A 1 193 ? -6.749 -6.200 -1.482 1.00 95.06 193 GLY A C 1
ATOM 1591 O O . GLY A 1 193 ? -7.044 -7.178 -2.159 1.00 95.06 193 GLY A O 1
ATOM 1592 N N . ASP A 1 194 ? -7.003 -6.142 -0.168 1.00 94.81 194 ASP A N 1
ATOM 1593 C CA . ASP A 1 194 ? -7.531 -7.293 0.587 1.00 94.81 194 ASP A CA 1
ATOM 1594 C C . ASP A 1 194 ? -8.927 -7.708 0.113 1.00 94.81 194 ASP A C 1
ATOM 1596 O O . ASP A 1 194 ? -9.107 -8.852 -0.289 1.00 94.81 194 ASP A O 1
ATOM 1600 N N . ASN A 1 195 ? -9.879 -6.769 0.046 1.00 94.62 195 ASN A N 1
ATOM 1601 C CA . ASN A 1 195 ? -11.242 -7.076 -0.410 1.00 94.62 195 ASN A CA 1
ATOM 1602 C C . ASN A 1 195 ? -11.267 -7.531 -1.875 1.00 94.62 195 ASN A C 1
ATOM 1604 O O . ASN A 1 195 ? -12.047 -8.398 -2.237 1.00 94.62 195 ASN A O 1
ATOM 1608 N N . ILE A 1 196 ? -10.371 -7.015 -2.724 1.00 95.19 196 ILE A N 1
ATOM 1609 C CA . ILE A 1 196 ? -10.252 -7.484 -4.115 1.00 95.19 196 ILE A CA 1
ATOM 1610 C C . ILE A 1 196 ? -9.874 -8.963 -4.162 1.00 95.19 196 ILE A C 1
ATOM 1612 O O . ILE A 1 196 ? -10.465 -9.723 -4.924 1.00 95.19 196 ILE A O 1
ATOM 1616 N N . LEU A 1 197 ? -8.881 -9.361 -3.368 1.00 95.56 197 LEU A N 1
ATOM 1617 C CA . LEU A 1 197 ? -8.425 -10.748 -3.296 1.00 95.56 197 LEU A CA 1
ATOM 1618 C C . LEU A 1 197 ? -9.484 -11.650 -2.670 1.00 95.56 197 LEU A C 1
ATOM 1620 O O . LEU A 1 197 ? -9.658 -12.788 -3.094 1.00 95.56 197 LEU A O 1
ATOM 1624 N N . ASP A 1 198 ? -10.213 -11.122 -1.699 1.00 95.12 198 ASP A N 1
ATOM 1625 C CA . ASP A 1 198 ? -11.318 -11.807 -1.058 1.00 95.12 198 ASP A CA 1
ATOM 1626 C C . ASP A 1 198 ? -12.488 -12.059 -2.032 1.00 95.12 198 ASP A C 1
ATOM 1628 O O . ASP A 1 198 ? -12.968 -13.188 -2.137 1.00 95.12 198 ASP A O 1
ATOM 1632 N N . TYR A 1 199 ? -12.859 -11.077 -2.860 1.00 95.69 199 TYR A N 1
ATOM 1633 C CA . TYR A 1 199 ? -13.881 -11.242 -3.900 1.00 95.69 199 TYR A CA 1
ATOM 1634 C C . TYR A 1 199 ? -13.513 -12.311 -4.940 1.00 95.69 199 TYR A C 1
ATOM 1636 O O . TYR A 1 199 ? -14.406 -12.960 -5.489 1.00 95.69 199 TYR A O 1
ATOM 1644 N N . LEU A 1 200 ? -12.219 -12.538 -5.210 1.00 94.31 200 LEU A N 1
ATOM 1645 C CA . LEU A 1 200 ? -11.778 -13.584 -6.145 1.00 94.31 200 LEU A CA 1
ATOM 1646 C C . LEU A 1 200 ? -12.165 -14.997 -5.690 1.00 94.31 200 LEU A C 1
ATOM 1648 O O . LEU A 1 200 ? -12.271 -15.884 -6.536 1.00 94.31 200 LEU A O 1
ATOM 1652 N N . GLN A 1 201 ? -12.441 -15.213 -4.400 1.00 95.00 201 GLN A N 1
ATOM 1653 C CA . GLN A 1 201 ? -12.911 -16.506 -3.887 1.00 95.00 201 GLN A CA 1
ATOM 1654 C C . GLN A 1 201 ? -14.247 -16.940 -4.513 1.00 95.00 201 GLN A C 1
ATOM 1656 O O . GLN A 1 201 ? -14.520 -18.134 -4.619 1.00 95.00 201 GLN A O 1
ATOM 1661 N N . TYR A 1 202 ? -15.047 -15.988 -5.001 1.00 95.25 202 TYR A N 1
ATOM 1662 C CA . TYR A 1 202 ? -16.336 -16.234 -5.658 1.00 95.25 202 TYR A CA 1
ATOM 1663 C C . TYR A 1 202 ? -16.208 -16.422 -7.172 1.00 95.25 202 TYR A C 1
ATOM 1665 O O . TYR A 1 202 ? -17.211 -16.564 -7.867 1.00 95.25 202 TYR A O 1
ATOM 1673 N N . SER A 1 203 ? -14.973 -16.440 -7.688 1.00 95.50 203 SER A N 1
ATOM 1674 C CA . SER A 1 203 ? -14.661 -16.609 -9.110 1.00 95.50 203 SER A CA 1
ATOM 1675 C C . SER A 1 203 ? -15.463 -15.679 -10.037 1.00 95.50 203 SER A C 1
ATOM 1677 O O . SER A 1 203 ? -16.024 -16.170 -11.020 1.00 95.50 203 SER A O 1
ATOM 1679 N N . PRO A 1 204 ? -15.545 -14.356 -9.762 1.00 95.56 204 PRO A N 1
ATOM 1680 C CA . PRO A 1 204 ? -16.210 -13.429 -10.669 1.00 95.56 204 PRO A CA 1
ATOM 1681 C C . PRO A 1 204 ? -15.542 -13.460 -12.040 1.00 95.56 204 PRO A C 1
ATOM 1683 O O . PRO A 1 204 ? -14.348 -13.754 -12.155 1.00 95.56 204 PRO A O 1
ATOM 1686 N N . ARG A 1 205 ? -16.284 -13.082 -13.086 1.00 93.00 205 ARG A N 1
ATOM 1687 C CA . ARG A 1 205 ? -15.744 -13.036 -14.450 1.00 93.00 205 ARG A CA 1
ATOM 1688 C C . ARG A 1 205 ? -14.485 -12.182 -14.518 1.00 93.00 205 ARG A C 1
ATOM 1690 O O . ARG A 1 205 ? -13.553 -12.509 -15.252 1.00 93.00 205 ARG A O 1
ATOM 1697 N N . LYS A 1 206 ? -14.485 -11.048 -13.805 1.00 89.56 206 LYS A N 1
ATOM 1698 C CA . LYS A 1 206 ? -13.379 -10.086 -13.818 1.00 89.56 206 LYS A CA 1
ATOM 1699 C C . LYS A 1 206 ? -13.450 -9.103 -12.658 1.00 89.56 206 LYS A C 1
ATOM 1701 O O . LYS A 1 206 ? -14.537 -8.681 -12.273 1.00 89.56 206 LYS A O 1
ATOM 1706 N N . ILE A 1 207 ? -12.291 -8.658 -12.179 1.00 92.12 207 ILE A N 1
ATOM 1707 C CA . ILE A 1 207 ? -12.183 -7.541 -11.236 1.00 92.12 207 ILE A CA 1
ATOM 1708 C C . ILE A 1 207 ? -11.236 -6.485 -11.806 1.00 92.12 207 ILE A C 1
ATOM 1710 O O . ILE A 1 207 ? -10.095 -6.774 -12.161 1.00 92.12 207 ILE A O 1
ATOM 1714 N N . HIS A 1 208 ? -11.711 -5.247 -11.870 1.00 92.38 208 HIS A N 1
ATOM 1715 C CA . HIS A 1 208 ? -10.938 -4.057 -12.181 1.00 92.38 208 HIS A CA 1
ATOM 1716 C C . HIS A 1 208 ? -10.612 -3.328 -10.877 1.00 92.38 208 HIS A C 1
ATOM 1718 O O . HIS A 1 208 ? -11.455 -2.637 -10.308 1.00 92.38 208 HIS A O 1
ATOM 1724 N N . ALA A 1 209 ? -9.376 -3.488 -10.412 1.00 94.38 209 ALA A N 1
ATOM 1725 C CA . ALA A 1 209 ? -8.840 -2.758 -9.273 1.00 94.38 209 ALA A CA 1
ATOM 1726 C C . ALA A 1 209 ? -8.269 -1.414 -9.742 1.00 94.38 209 ALA A C 1
ATOM 1728 O O . ALA A 1 209 ? -7.309 -1.382 -10.514 1.00 94.38 209 ALA A O 1
ATOM 1729 N N . VAL A 1 210 ? -8.858 -0.303 -9.299 1.00 93.25 210 VAL A N 1
ATOM 1730 C CA . VAL A 1 210 ? -8.437 1.050 -9.697 1.00 93.25 210 VAL A CA 1
ATOM 1731 C C . VAL A 1 210 ? -7.962 1.854 -8.496 1.00 93.25 210 VAL A C 1
ATOM 1733 O O . VAL A 1 210 ? -8.563 1.793 -7.428 1.00 93.25 210 VAL A O 1
ATOM 1736 N N . ASP A 1 211 ? -6.869 2.596 -8.637 1.00 93.56 211 ASP A N 1
ATOM 1737 C CA . ASP A 1 211 ? -6.423 3.544 -7.616 1.00 93.56 211 ASP A CA 1
ATOM 1738 C C . ASP A 1 211 ? -5.791 4.776 -8.262 1.00 93.56 211 ASP A C 1
ATOM 1740 O O . ASP A 1 211 ? -5.229 4.722 -9.359 1.00 93.56 211 ASP A O 1
ATOM 1744 N N . LEU A 1 212 ? -5.892 5.906 -7.568 1.00 91.44 212 LEU A N 1
ATOM 1745 C CA . LEU A 1 212 ? -5.199 7.126 -7.958 1.00 91.44 212 LEU A CA 1
ATOM 1746 C C . LEU A 1 212 ? -3.717 7.057 -7.574 1.00 91.44 212 LEU A C 1
ATOM 1748 O O . LEU A 1 212 ? -2.880 7.629 -8.275 1.00 91.44 212 LEU A O 1
ATOM 1752 N N . ASN A 1 213 ? -3.402 6.369 -6.474 1.00 93.38 213 ASN A N 1
ATOM 1753 C CA . ASN A 1 213 ? -2.060 6.166 -5.959 1.00 93.38 213 ASN A CA 1
ATOM 1754 C C . ASN A 1 213 ? -1.481 4.844 -6.489 1.00 93.38 213 ASN A C 1
ATOM 1756 O O . ASN A 1 213 ? -1.864 3.774 -6.010 1.00 93.38 213 ASN A O 1
ATOM 1760 N N . PRO A 1 214 ? -0.492 4.879 -7.400 1.00 93.81 214 PRO A N 1
ATOM 1761 C CA . PRO A 1 214 ? 0.094 3.658 -7.947 1.00 93.81 214 PRO A CA 1
ATOM 1762 C C . PRO A 1 214 ? 0.702 2.724 -6.895 1.00 93.81 214 PRO A C 1
ATOM 1764 O O . PRO A 1 214 ? 0.766 1.517 -7.136 1.00 93.81 214 PRO A O 1
ATOM 1767 N N . SER A 1 215 ? 1.110 3.263 -5.738 1.00 95.06 215 SER A N 1
ATOM 1768 C CA . SER A 1 215 ? 1.706 2.507 -4.628 1.00 95.06 215 SER A CA 1
ATOM 1769 C C . SER A 1 215 ? 0.714 1.528 -3.998 1.00 95.06 215 SER A C 1
ATOM 1771 O O . SER A 1 215 ? 1.109 0.435 -3.602 1.00 95.06 215 SER A O 1
ATOM 1773 N N . GLN A 1 216 ? -0.578 1.877 -3.969 1.00 96.25 216 GLN A N 1
ATOM 1774 C CA . GLN A 1 216 ? -1.650 0.965 -3.549 1.00 96.25 216 GLN A CA 1
ATOM 1775 C C . GLN A 1 216 ? -1.745 -0.231 -4.499 1.00 96.25 216 GLN A C 1
ATOM 1777 O O . GLN A 1 216 ? -1.765 -1.389 -4.082 1.00 96.25 216 GLN A O 1
ATOM 1782 N N . ASN A 1 217 ? -1.683 0.032 -5.806 1.00 95.69 217 ASN A N 1
ATOM 1783 C CA . ASN A 1 217 ? -1.662 -1.043 -6.788 1.00 95.69 217 ASN A CA 1
ATOM 1784 C C . ASN A 1 217 ? -0.373 -1.875 -6.720 1.00 95.69 217 ASN A C 1
ATOM 1786 O O . ASN A 1 217 ? -0.439 -3.074 -6.955 1.00 95.69 217 ASN A O 1
ATOM 1790 N N . HIS A 1 218 ? 0.788 -1.289 -6.391 1.00 95.94 218 HIS A N 1
ATOM 1791 C CA . HIS A 1 218 ? 2.016 -2.068 -6.172 1.00 95.94 218 HIS A CA 1
ATOM 1792 C C . HIS A 1 218 ? 1.884 -3.036 -4.987 1.00 95.94 218 HIS A C 1
ATOM 1794 O O . HIS A 1 218 ? 2.456 -4.124 -5.038 1.00 95.94 218 HIS A O 1
ATOM 1800 N N . LEU A 1 219 ? 1.123 -2.683 -3.943 1.00 97.75 219 LEU A N 1
ATOM 1801 C CA . LEU A 1 219 ? 0.832 -3.583 -2.822 1.00 97.75 219 LEU A CA 1
ATOM 1802 C C . LEU A 1 219 ? -0.092 -4.731 -3.216 1.00 97.75 219 LEU A C 1
ATOM 1804 O O . LEU A 1 219 ? 0.216 -5.880 -2.897 1.00 97.75 219 LEU A O 1
ATOM 1808 N N . LEU A 1 220 ? -1.165 -4.451 -3.958 1.00 97.50 220 LEU A N 1
ATOM 1809 C CA . LEU A 1 220 ? -2.002 -5.510 -4.521 1.00 97.50 220 LEU A CA 1
ATOM 1810 C C . LEU A 1 220 ? -1.165 -6.451 -5.398 1.00 97.50 220 LEU A C 1
ATOM 1812 O O . LEU A 1 220 ? -1.207 -7.663 -5.218 1.00 97.50 220 LEU A O 1
ATOM 1816 N N . GLU A 1 221 ? -0.345 -5.897 -6.286 1.00 96.12 221 GLU A N 1
ATOM 1817 C CA . GLU A 1 221 ? 0.509 -6.660 -7.196 1.00 96.12 221 GLU A CA 1
ATOM 1818 C C . GLU A 1 221 ? 1.514 -7.559 -6.459 1.00 96.12 221 GLU A C 1
ATOM 1820 O O . GLU A 1 221 ? 1.703 -8.717 -6.830 1.00 96.12 221 GLU A O 1
ATOM 1825 N N . LEU A 1 222 ? 2.092 -7.075 -5.353 1.00 98.00 222 LEU A N 1
ATOM 1826 C CA . LEU A 1 222 ? 2.939 -7.887 -4.477 1.00 98.00 222 LEU A CA 1
ATOM 1827 C C . LEU A 1 222 ? 2.175 -9.055 -3.851 1.00 98.00 222 LEU A C 1
ATOM 1829 O O . LEU A 1 222 ? 2.723 -10.158 -3.765 1.00 98.00 222 LEU A O 1
ATOM 1833 N N . LYS A 1 223 ? 0.929 -8.838 -3.414 1.00 98.06 223 LYS A N 1
ATOM 1834 C CA . LYS A 1 223 ? 0.080 -9.905 -2.865 1.00 98.06 223 LYS A CA 1
ATOM 1835 C C . LYS A 1 223 ? -0.203 -10.963 -3.925 1.00 98.06 223 LYS A C 1
ATOM 1837 O O . LYS A 1 223 ? 0.035 -12.142 -3.667 1.00 98.06 223 LYS A O 1
ATOM 1842 N N . VAL A 1 224 ? -0.602 -10.563 -5.137 1.00 96.81 224 VAL A N 1
ATOM 1843 C CA . VAL A 1 224 ? -0.868 -11.532 -6.213 1.00 96.81 224 VAL A CA 1
ATOM 1844 C C . VAL A 1 224 ? 0.408 -12.289 -6.623 1.00 96.81 224 VAL A C 1
ATOM 1846 O O . VAL A 1 224 ? 0.372 -13.509 -6.798 1.00 96.81 224 VAL A O 1
ATOM 1849 N N . ALA A 1 225 ? 1.565 -11.617 -6.683 1.00 97.31 225 ALA A N 1
ATOM 1850 C CA . ALA A 1 225 ? 2.857 -12.262 -6.959 1.00 97.31 225 ALA A CA 1
ATOM 1851 C C . ALA A 1 225 ? 3.243 -13.265 -5.876 1.00 97.31 225 ALA A C 1
ATOM 1853 O O . ALA A 1 225 ? 3.718 -14.361 -6.177 1.00 97.31 225 ALA A O 1
ATOM 1854 N N . SER A 1 226 ? 2.975 -12.922 -4.620 1.00 98.12 226 SER A N 1
ATOM 1855 C CA . SER A 1 226 ? 3.235 -13.800 -3.487 1.00 98.12 226 SER A CA 1
ATOM 1856 C C . SER A 1 226 ? 2.349 -15.044 -3.516 1.00 98.12 226 SER A C 1
ATOM 1858 O O . SER A 1 226 ? 2.869 -16.142 -3.351 1.00 98.12 226 SER A O 1
ATOM 1860 N N . PHE A 1 227 ? 1.051 -14.911 -3.807 1.00 96.81 227 PHE A N 1
ATOM 1861 C CA . PHE A 1 227 ? 0.167 -16.073 -3.965 1.00 96.81 227 PHE A CA 1
ATOM 1862 C C . PHE A 1 227 ? 0.523 -16.953 -5.167 1.00 96.81 227 PHE A C 1
ATOM 1864 O O . PHE A 1 227 ? 0.251 -18.149 -5.146 1.00 96.81 227 PHE A O 1
ATOM 1871 N N . THR A 1 228 ? 1.150 -16.380 -6.194 1.00 95.94 228 THR A N 1
ATOM 1872 C CA . THR A 1 228 ? 1.576 -17.126 -7.385 1.00 95.94 228 THR A CA 1
ATOM 1873 C C . THR A 1 228 ? 2.863 -17.923 -7.146 1.00 95.94 228 THR A C 1
ATOM 1875 O O . THR A 1 228 ? 2.986 -19.044 -7.633 1.00 95.94 228 THR A O 1
ATOM 1878 N N . ALA A 1 229 ? 3.835 -17.351 -6.426 1.00 97.62 229 ALA A N 1
ATOM 1879 C CA . ALA A 1 229 ? 5.214 -17.854 -6.416 1.00 97.62 229 ALA A CA 1
ATOM 1880 C C . ALA A 1 229 ? 5.732 -18.342 -5.057 1.00 97.62 229 ALA A C 1
ATOM 1882 O O . ALA A 1 229 ? 6.789 -18.979 -4.995 1.00 97.62 229 ALA A O 1
ATOM 1883 N N . LEU A 1 230 ? 5.056 -18.005 -3.956 1.00 98.56 230 LEU A N 1
ATOM 1884 C CA . LEU A 1 230 ? 5.556 -18.260 -2.607 1.00 98.56 230 LEU A CA 1
ATOM 1885 C C . LEU A 1 230 ? 4.765 -19.347 -1.881 1.00 98.56 230 LEU A C 1
ATOM 1887 O O . LEU A 1 230 ? 3.599 -19.613 -2.156 1.00 98.56 230 LEU A O 1
ATOM 1891 N N . SER A 1 231 ? 5.427 -19.968 -0.903 1.00 98.19 231 SER A N 1
ATOM 1892 C CA . SER A 1 231 ? 4.771 -20.890 0.019 1.00 98.19 231 SER A CA 1
ATOM 1893 C C . SER A 1 231 ? 3.868 -20.128 0.991 1.00 98.19 231 SER A C 1
ATOM 1895 O O . SER A 1 231 ? 4.132 -18.969 1.316 1.00 98.19 231 SER A O 1
ATOM 1897 N N . TYR A 1 232 ? 2.860 -20.802 1.552 1.00 97.62 232 TYR A N 1
ATOM 1898 C CA . TYR A 1 232 ? 2.021 -20.216 2.602 1.00 97.62 232 TYR A CA 1
ATOM 1899 C C . TYR A 1 232 ? 2.841 -19.671 3.786 1.00 97.62 232 TYR A C 1
ATOM 1901 O O . TYR A 1 232 ? 2.481 -18.650 4.362 1.00 97.62 232 TYR A O 1
ATOM 1909 N N . LEU A 1 233 ? 3.965 -20.305 4.142 1.00 98.00 233 LEU A N 1
ATOM 1910 C CA . LEU A 1 233 ? 4.823 -19.840 5.237 1.00 98.00 233 LEU A CA 1
ATOM 1911 C C . LEU A 1 233 ? 5.465 -18.480 4.937 1.00 98.00 233 LEU A C 1
ATOM 1913 O O . LEU A 1 233 ? 5.516 -17.625 5.821 1.00 98.00 233 LEU A O 1
ATOM 1917 N N . ASP A 1 234 ? 5.931 -18.276 3.707 1.00 98.44 234 ASP A N 1
ATOM 1918 C CA . ASP A 1 234 ? 6.527 -17.006 3.285 1.00 98.44 234 ASP A CA 1
ATOM 1919 C C . ASP A 1 234 ? 5.449 -15.924 3.147 1.00 98.44 234 ASP A C 1
ATOM 1921 O O . ASP A 1 234 ? 5.624 -14.815 3.652 1.00 98.44 234 ASP A O 1
ATOM 1925 N N . VAL A 1 235 ? 4.296 -16.268 2.558 1.00 98.38 235 VAL A N 1
ATOM 1926 C CA . VAL A 1 235 ? 3.118 -15.385 2.477 1.00 98.38 235 VAL A CA 1
ATOM 1927 C C . VAL A 1 235 ? 2.673 -14.954 3.876 1.00 98.38 235 VAL A C 1
ATOM 1929 O O . VAL A 1 235 ? 2.447 -13.769 4.119 1.00 98.38 235 VAL A O 1
ATOM 1932 N N . TRP A 1 236 ? 2.607 -15.890 4.827 1.00 98.00 236 TRP A N 1
ATOM 1933 C CA . TRP A 1 236 ? 2.240 -15.595 6.209 1.00 98.00 236 TRP A CA 1
ATOM 1934 C C . TRP A 1 236 ? 3.255 -14.690 6.900 1.00 98.00 236 TRP A C 1
ATOM 1936 O O . TRP A 1 236 ? 2.880 -13.798 7.645 1.00 98.00 236 TRP A O 1
ATOM 1946 N N . LYS A 1 237 ? 4.550 -14.871 6.676 1.00 98.12 237 LYS A N 1
ATOM 1947 C CA . LYS A 1 237 ? 5.540 -13.946 7.236 1.00 98.12 237 LYS A CA 1
ATOM 1948 C C . LYS A 1 237 ? 5.347 -12.533 6.671 1.00 98.12 237 LYS A C 1
ATOM 1950 O O . LYS A 1 237 ? 5.184 -11.578 7.429 1.00 98.12 237 LYS A O 1
ATOM 1955 N N . ILE A 1 238 ? 5.267 -12.405 5.344 1.00 98.12 238 ILE A N 1
ATOM 1956 C CA . ILE A 1 238 ? 5.137 -11.108 4.660 1.00 98.12 238 ILE A CA 1
ATOM 1957 C C . ILE A 1 238 ? 3.851 -10.383 5.078 1.00 98.12 238 ILE A C 1
ATOM 1959 O O . ILE A 1 238 ? 3.925 -9.223 5.476 1.00 98.12 238 ILE A O 1
ATOM 1963 N N . PHE A 1 239 ? 2.697 -11.054 5.028 1.00 97.62 239 PHE A N 1
ATOM 1964 C CA . PHE A 1 239 ? 1.393 -10.427 5.274 1.00 97.62 239 PHE A CA 1
ATOM 1965 C C . PHE A 1 239 ? 0.778 -10.824 6.619 1.00 97.62 239 PHE A C 1
ATOM 1967 O O . PHE A 1 239 ? 0.272 -9.971 7.321 1.00 97.62 239 PHE A O 1
ATOM 1974 N N . GLY A 1 240 ? 0.867 -12.066 7.078 1.00 96.50 240 GLY A N 1
ATOM 1975 C CA . GLY A 1 240 ? 0.435 -12.444 8.439 1.00 96.50 240 GLY A CA 1
ATOM 1976 C C . GLY A 1 240 ? 1.148 -11.638 9.538 1.00 96.50 240 GLY A C 1
ATOM 1977 O O . GLY A 1 240 ? 0.521 -10.993 10.377 1.00 96.50 240 GLY A O 1
ATOM 1978 N N . GLU A 1 241 ? 2.480 -11.642 9.512 1.00 97.00 241 GLU A N 1
ATOM 1979 C CA . GLU A 1 241 ? 3.331 -10.997 10.524 1.00 97.00 241 GLU A CA 1
ATOM 1980 C C . GLU A 1 241 ? 3.796 -9.590 10.128 1.00 97.00 241 GLU A C 1
ATOM 1982 O O . GLU A 1 241 ? 4.308 -8.851 10.972 1.00 97.00 241 GLU A O 1
ATOM 1987 N N . GLY A 1 242 ? 3.638 -9.216 8.856 1.00 97.31 242 GLY A N 1
ATOM 1988 C CA . GLY A 1 242 ? 4.117 -7.943 8.322 1.00 97.31 242 GLY A CA 1
ATOM 1989 C C . GLY A 1 242 ? 5.638 -7.879 8.145 1.00 97.31 242 GLY A C 1
ATOM 1990 O O . GLY A 1 242 ? 6.165 -6.791 7.914 1.00 97.31 242 GLY A O 1
ATOM 1991 N N . LYS A 1 243 ? 6.369 -8.996 8.295 1.00 97.88 243 LYS A N 1
ATOM 1992 C CA . LYS A 1 243 ? 7.841 -9.033 8.328 1.00 97.88 243 LYS A CA 1
ATOM 1993 C C . LYS A 1 243 ? 8.416 -10.273 7.665 1.00 97.88 243 LYS A C 1
ATOM 1995 O O . LYS A 1 243 ? 7.937 -11.383 7.848 1.00 97.88 243 LYS A O 1
ATOM 2000 N N . HIS A 1 244 ? 9.535 -10.101 6.974 1.00 98.12 244 HIS A N 1
ATOM 2001 C CA . HIS A 1 244 ? 10.273 -11.212 6.397 1.00 98.12 244 HIS A CA 1
ATOM 2002 C C . HIS A 1 244 ? 11.770 -10.871 6.275 1.00 98.12 244 HIS A C 1
ATOM 2004 O O . HIS A 1 244 ? 12.132 -10.025 5.454 1.00 98.12 244 HIS A O 1
ATOM 2010 N N . PRO A 1 245 ? 12.676 -11.535 7.025 1.00 97.38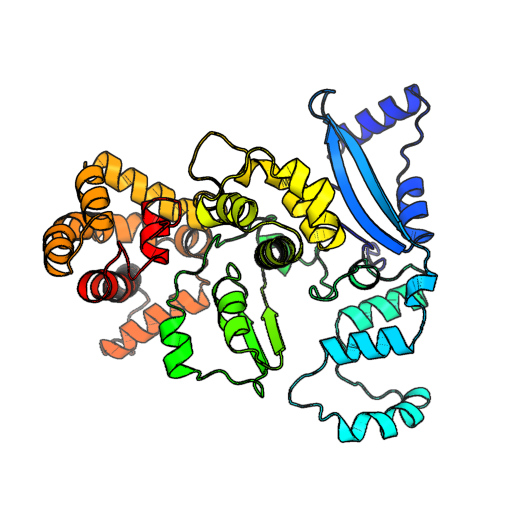 245 PRO A N 1
ATOM 2011 C CA . PRO A 1 245 ? 14.104 -11.186 7.038 1.00 97.38 245 PRO A CA 1
ATOM 2012 C C . PRO A 1 245 ? 14.785 -11.372 5.674 1.00 97.38 245 PRO A C 1
ATOM 2014 O O . PRO A 1 245 ? 15.669 -10.601 5.316 1.00 97.38 245 PRO A O 1
ATOM 2017 N N . HIS A 1 246 ? 14.318 -12.338 4.878 1.00 97.81 246 HIS A N 1
ATOM 2018 C CA . HIS A 1 246 ? 14.825 -12.611 3.526 1.00 97.81 246 HIS A CA 1
ATOM 2019 C C . HIS A 1 246 ? 13.937 -12.019 2.417 1.00 97.81 246 HIS A C 1
ATOM 2021 O O . HIS A 1 246 ? 13.929 -12.528 1.301 1.00 97.81 246 HIS A O 1
ATOM 2027 N N . PHE A 1 247 ? 13.144 -10.972 2.699 1.00 98.44 247 PHE A N 1
ATOM 2028 C CA . PHE A 1 247 ? 12.214 -10.413 1.703 1.00 98.44 247 PHE A CA 1
ATOM 2029 C C . PHE A 1 247 ? 12.913 -10.015 0.399 1.00 98.44 247 PHE A C 1
ATOM 2031 O O . PHE A 1 247 ? 12.430 -10.340 -0.679 1.00 98.44 247 PHE A O 1
ATOM 2038 N N . ARG A 1 248 ? 14.082 -9.365 0.489 1.00 97.38 248 ARG A N 1
ATOM 2039 C CA . ARG A 1 248 ? 14.852 -8.949 -0.692 1.00 97.38 248 ARG A CA 1
ATOM 2040 C C . ARG A 1 248 ? 15.243 -10.135 -1.578 1.00 97.38 248 ARG A C 1
ATOM 2042 O O . ARG A 1 248 ? 15.206 -10.025 -2.796 1.00 97.38 248 ARG A O 1
ATOM 2049 N N . GLU A 1 249 ? 15.611 -11.259 -0.975 1.00 98.19 249 GLU A N 1
ATOM 2050 C CA . GLU A 1 249 ? 15.952 -12.481 -1.706 1.00 98.19 249 GLU A CA 1
ATOM 2051 C C . GLU A 1 249 ? 14.723 -13.034 -2.436 1.00 98.19 249 GLU A C 1
ATOM 2053 O O . GLU A 1 249 ? 14.780 -13.282 -3.639 1.00 98.19 249 GLU A O 1
ATOM 2058 N N . LEU A 1 250 ? 13.581 -13.126 -1.747 1.00 98.44 250 LEU A N 1
ATOM 2059 C CA . LEU A 1 250 ? 12.316 -13.526 -2.369 1.00 98.44 250 LEU A CA 1
ATOM 2060 C C . LEU A 1 250 ? 11.920 -12.583 -3.510 1.00 98.44 250 LEU A C 1
ATOM 2062 O O . LEU A 1 250 ? 11.498 -13.050 -4.567 1.00 98.44 250 LEU A O 1
ATOM 2066 N N . LEU A 1 251 ? 12.099 -11.272 -3.319 1.00 97.94 251 LEU A N 1
ATOM 2067 C CA . LEU A 1 251 ? 11.814 -10.261 -4.330 1.00 97.94 251 LEU A CA 1
ATOM 2068 C C . LEU A 1 251 ? 12.622 -10.504 -5.608 1.00 97.94 251 LEU A C 1
ATOM 2070 O O . LEU A 1 251 ? 12.057 -10.516 -6.698 1.00 97.94 251 LEU A O 1
ATOM 2074 N N . LEU A 1 252 ? 13.929 -10.730 -5.472 1.00 96.06 252 LEU A N 1
ATOM 2075 C CA . LEU A 1 252 ? 14.833 -10.909 -6.607 1.00 96.06 252 LEU A CA 1
ATOM 2076 C C . LEU A 1 252 ? 14.641 -12.260 -7.305 1.00 96.06 252 LEU A C 1
ATOM 2078 O O . LEU A 1 252 ? 14.548 -12.293 -8.530 1.00 96.06 252 LEU A O 1
ATOM 2082 N N . PHE A 1 253 ? 14.569 -13.354 -6.544 1.00 96.50 253 PHE A N 1
ATOM 2083 C CA . PHE A 1 253 ? 14.638 -14.711 -7.097 1.00 96.50 253 PHE A CA 1
ATOM 2084 C C . PHE A 1 253 ? 13.282 -15.364 -7.370 1.00 96.50 253 PHE A C 1
ATOM 2086 O O . PHE A 1 253 ? 13.227 -16.291 -8.174 1.00 96.50 253 PHE A O 1
ATOM 2093 N N . LYS A 1 254 ? 12.202 -14.928 -6.707 1.00 97.50 254 LYS A N 1
ATOM 2094 C CA . LYS A 1 254 ? 10.876 -15.556 -6.841 1.00 97.50 254 LYS A CA 1
ATOM 2095 C C . LYS A 1 254 ? 9.793 -14.608 -7.341 1.00 97.50 254 LYS A C 1
ATOM 2097 O O . LYS A 1 254 ? 8.984 -15.011 -8.163 1.00 97.50 254 LYS A O 1
ATOM 2102 N N . LEU A 1 255 ? 9.754 -13.369 -6.853 1.00 97.31 255 LEU A N 1
ATOM 2103 C CA . LEU A 1 255 ? 8.657 -12.443 -7.157 1.00 97.31 255 LEU A CA 1
ATOM 2104 C C . LEU A 1 255 ? 8.895 -11.623 -8.429 1.00 97.31 255 LEU A C 1
ATOM 2106 O O . LEU A 1 255 ? 7.930 -11.267 -9.098 1.00 97.31 255 LEU A O 1
ATOM 2110 N N . SER A 1 256 ? 10.152 -11.331 -8.780 1.00 94.44 256 SER A N 1
ATOM 2111 C CA . SER A 1 256 ? 10.492 -10.467 -9.918 1.00 94.44 256 SER A CA 1
ATOM 2112 C C . SER A 1 256 ? 9.843 -10.867 -11.254 1.00 94.44 256 SER A C 1
ATOM 2114 O O . SER A 1 256 ? 9.352 -9.959 -11.921 1.00 94.44 256 SER A O 1
ATOM 2116 N N . PRO A 1 257 ? 9.701 -12.158 -11.639 1.00 93.06 257 PRO A N 1
ATOM 2117 C CA . PRO A 1 257 ? 9.053 -12.523 -12.905 1.00 93.06 257 PRO A CA 1
ATOM 2118 C C . PRO A 1 257 ? 7.550 -12.231 -12.930 1.00 93.06 257 PRO A C 1
ATOM 2120 O O . PRO A 1 257 ? 6.932 -12.230 -13.992 1.00 93.06 257 PRO A O 1
ATOM 2123 N N . HIS A 1 258 ? 6.952 -12.025 -11.758 1.00 94.75 258 HIS A N 1
ATOM 2124 C CA . HIS A 1 258 ? 5.526 -11.793 -11.607 1.00 94.75 258 HIS A CA 1
ATOM 2125 C C . HIS A 1 258 ? 5.199 -10.313 -11.446 1.00 94.75 258 HIS A C 1
ATOM 2127 O O . HIS A 1 258 ? 4.064 -9.940 -11.680 1.00 94.75 258 HIS A O 1
ATOM 2133 N N . LEU A 1 259 ? 6.161 -9.460 -11.099 1.00 93.88 259 LEU A N 1
ATOM 2134 C CA . LEU A 1 259 ? 5.934 -8.034 -10.882 1.00 93.88 259 LEU A CA 1
ATOM 2135 C C . LEU A 1 259 ? 6.165 -7.215 -12.152 1.00 93.88 259 LEU A C 1
ATOM 2137 O O . LEU A 1 259 ? 7.068 -7.476 -12.945 1.00 93.88 259 LEU A O 1
ATOM 2141 N N . SER A 1 260 ? 5.398 -6.140 -12.283 1.00 92.06 260 SER A N 1
ATOM 2142 C CA . SER A 1 260 ? 5.692 -5.070 -13.217 1.00 92.06 260 SER A CA 1
ATOM 2143 C C . SER A 1 260 ? 6.993 -4.371 -12.860 1.00 92.06 260 SER A C 1
ATOM 2145 O O . SER A 1 260 ? 7.384 -4.308 -11.693 1.00 92.06 260 SER A O 1
ATOM 2147 N N . SER A 1 261 ? 7.655 -3.788 -13.861 1.00 90.75 261 SER A N 1
ATOM 2148 C CA . SER A 1 261 ? 8.915 -3.068 -13.649 1.00 90.75 261 SER A CA 1
ATOM 2149 C C . SER A 1 261 ? 8.783 -1.980 -12.577 1.00 90.75 261 SER A C 1
ATOM 2151 O O . SER A 1 261 ? 9.689 -1.805 -11.766 1.00 90.75 261 SER A O 1
ATOM 2153 N N . GLN A 1 262 ? 7.652 -1.267 -12.549 1.00 90.31 262 GLN A N 1
ATOM 2154 C CA . GLN A 1 262 ? 7.378 -0.217 -11.570 1.00 90.31 262 GLN A CA 1
ATOM 2155 C C . GLN A 1 262 ? 7.176 -0.798 -10.164 1.00 90.31 262 GLN A C 1
ATOM 2157 O O . GLN A 1 262 ? 7.775 -0.306 -9.210 1.00 90.31 262 GLN A O 1
ATOM 2162 N N . ALA A 1 263 ? 6.378 -1.866 -10.028 1.00 93.69 263 ALA A N 1
ATOM 2163 C CA . ALA A 1 263 ? 6.160 -2.514 -8.735 1.00 93.69 263 ALA A CA 1
ATOM 2164 C C . ALA A 1 263 ? 7.442 -3.155 -8.190 1.00 93.69 263 ALA A C 1
ATOM 2166 O O . ALA A 1 263 ? 7.727 -3.048 -6.999 1.00 93.69 263 ALA A O 1
ATOM 2167 N N . PHE A 1 264 ? 8.236 -3.787 -9.056 1.00 94.38 264 PHE A N 1
ATOM 2168 C CA . PHE A 1 264 ? 9.529 -4.353 -8.690 1.00 94.38 264 PHE A CA 1
ATOM 2169 C C . PHE A 1 264 ? 10.462 -3.282 -8.128 1.00 94.38 264 PHE A C 1
ATOM 2171 O O . PHE A 1 264 ? 10.988 -3.462 -7.032 1.00 94.38 264 PHE A O 1
ATOM 2178 N N . GLN A 1 265 ? 10.634 -2.162 -8.841 1.00 92.94 265 GLN A N 1
ATOM 2179 C CA . GLN A 1 265 ? 11.475 -1.067 -8.367 1.00 92.94 265 GLN A CA 1
ATOM 2180 C C . GLN A 1 265 ? 10.963 -0.517 -7.029 1.00 92.94 265 GLN A C 1
ATOM 2182 O O . GLN A 1 265 ? 11.728 -0.447 -6.071 1.00 92.94 265 GLN A O 1
ATOM 2187 N N . PHE A 1 266 ? 9.657 -0.250 -6.923 1.00 94.38 266 PHE A N 1
ATOM 2188 C CA . PHE A 1 266 ? 9.035 0.201 -5.679 1.00 94.38 266 PHE A CA 1
ATOM 2189 C C . PHE A 1 266 ? 9.382 -0.714 -4.493 1.00 94.38 266 PHE A C 1
ATOM 2191 O O . PHE A 1 266 ? 9.840 -0.236 -3.457 1.00 94.38 266 PHE A O 1
ATOM 2198 N N . TRP A 1 267 ? 9.213 -2.031 -4.627 1.00 96.31 267 TRP A N 1
ATOM 2199 C CA . TRP A 1 267 ? 9.497 -2.968 -3.535 1.00 96.31 267 TRP A CA 1
ATOM 2200 C C . TRP A 1 267 ? 10.989 -3.202 -3.295 1.00 96.31 267 TRP A C 1
ATOM 2202 O O . TRP A 1 267 ? 11.372 -3.553 -2.176 1.00 96.31 267 TRP A O 1
ATOM 2212 N N . LEU A 1 268 ? 11.837 -2.972 -4.298 1.00 94.94 268 LEU A N 1
ATOM 2213 C CA . LEU A 1 268 ? 13.288 -3.021 -4.141 1.00 94.94 268 LEU A CA 1
ATOM 2214 C C . LEU A 1 268 ? 13.772 -1.883 -3.232 1.00 94.94 268 LEU A C 1
ATOM 2216 O O . LEU A 1 268 ? 14.525 -2.144 -2.290 1.00 94.94 268 LEU A O 1
ATOM 2220 N N . ASP A 1 269 ? 13.238 -0.677 -3.441 1.00 92.56 269 ASP A N 1
ATOM 2221 C CA . ASP A 1 269 ? 13.493 0.512 -2.621 1.00 92.56 269 ASP A CA 1
ATOM 2222 C C . ASP A 1 269 ? 12.873 0.408 -1.210 1.00 92.56 269 ASP A C 1
ATOM 2224 O O . ASP A 1 269 ? 13.394 0.971 -0.246 1.00 92.56 269 ASP A O 1
ATOM 2228 N N . HIS A 1 270 ? 11.788 -0.361 -1.063 1.00 95.06 270 HIS A N 1
ATOM 2229 C CA . HIS A 1 270 ? 11.039 -0.528 0.191 1.00 95.06 270 HIS A CA 1
ATOM 2230 C C . HIS A 1 270 ? 11.262 -1.887 0.876 1.00 95.06 270 HIS A C 1
ATOM 2232 O O . HIS A 1 270 ? 10.461 -2.313 1.710 1.00 95.06 270 HIS A O 1
ATOM 2238 N N . CYS A 1 271 ? 12.367 -2.583 0.584 1.00 96.00 271 CYS A N 1
ATOM 2239 C CA . CYS A 1 271 ? 12.684 -3.868 1.226 1.00 96.00 271 CYS A CA 1
ATOM 2240 C C . CYS A 1 271 ? 12.714 -3.779 2.767 1.00 96.00 271 CYS A C 1
ATOM 2242 O O . CYS A 1 271 ? 12.361 -4.737 3.459 1.00 96.00 271 CYS A O 1
ATOM 2244 N N . ASN A 1 272 ? 13.110 -2.622 3.307 1.00 95.44 272 ASN A N 1
ATOM 2245 C CA . ASN A 1 272 ? 13.178 -2.350 4.744 1.00 95.44 272 ASN A CA 1
ATOM 2246 C C . ASN A 1 272 ? 11.824 -2.449 5.463 1.00 95.44 272 ASN A C 1
ATOM 2248 O O . ASN A 1 272 ? 11.815 -2.716 6.665 1.00 95.44 272 ASN A O 1
ATOM 2252 N N . VAL A 1 273 ? 10.700 -2.289 4.752 1.00 96.81 273 VAL A N 1
ATOM 2253 C CA . VAL A 1 273 ? 9.345 -2.472 5.300 1.00 96.81 273 VAL A CA 1
ATOM 2254 C C . VAL A 1 273 ? 9.213 -3.841 5.967 1.00 96.81 273 VAL A C 1
ATOM 2256 O O . VAL A 1 273 ? 8.673 -3.942 7.066 1.00 96.81 273 VAL A O 1
ATOM 2259 N N . PHE A 1 274 ? 9.770 -4.881 5.342 1.00 98.00 274 PHE A N 1
ATOM 2260 C CA . PHE A 1 274 ? 9.667 -6.257 5.824 1.00 98.00 274 PHE A CA 1
ATOM 2261 C C . PHE A 1 274 ? 10.911 -6.732 6.579 1.00 98.00 274 PHE A C 1
ATOM 2263 O O . PHE A 1 274 ? 10.794 -7.601 7.443 1.00 98.00 274 PHE A O 1
ATOM 2270 N N . THR A 1 275 ? 12.097 -6.199 6.273 1.00 97.25 275 THR A N 1
ATOM 2271 C CA . THR A 1 275 ? 13.355 -6.662 6.888 1.00 97.25 275 THR A CA 1
ATOM 2272 C C . THR A 1 275 ? 13.719 -5.927 8.178 1.00 97.25 275 THR A C 1
ATOM 2274 O O . THR A 1 275 ? 14.566 -6.411 8.929 1.00 97.25 275 THR A O 1
ATOM 2277 N N . SER A 1 276 ? 13.094 -4.780 8.470 1.00 94.38 276 SER A N 1
ATOM 2278 C CA . SER A 1 276 ? 13.394 -4.018 9.684 1.00 94.38 276 SER A CA 1
ATOM 2279 C C . SER A 1 276 ? 13.093 -4.818 10.956 1.00 94.38 276 SER A C 1
ATOM 2281 O O . SER A 1 276 ? 11.986 -5.324 11.179 1.00 94.38 276 SER A O 1
ATOM 2283 N N . THR A 1 277 ? 14.070 -4.863 11.861 1.00 91.50 277 THR A N 1
ATOM 2284 C CA . THR A 1 277 ? 13.912 -5.467 13.190 1.00 91.50 277 THR A CA 1
ATOM 2285 C C . THR A 1 277 ? 13.057 -4.601 14.118 1.00 91.50 277 THR A C 1
ATOM 2287 O O . THR A 1 277 ? 12.421 -5.130 15.029 1.00 91.50 277 THR A O 1
ATOM 2290 N N . SER A 1 278 ? 12.945 -3.297 13.851 1.00 89.88 278 SER A N 1
ATOM 2291 C CA . SER A 1 278 ? 12.128 -2.352 14.621 1.00 89.88 278 SER A CA 1
ATOM 2292 C C . SER A 1 278 ? 10.702 -2.209 14.063 1.00 89.88 278 SER A C 1
ATOM 2294 O O . SER A 1 278 ? 10.413 -2.614 12.935 1.00 89.88 278 SER A O 1
ATOM 2296 N N . GLY A 1 279 ? 9.781 -1.671 14.873 1.00 89.56 279 GLY A N 1
ATOM 2297 C CA . GLY A 1 279 ? 8.374 -1.453 14.497 1.00 89.56 279 GLY A CA 1
ATOM 2298 C C . GLY A 1 279 ? 7.587 -2.738 14.202 1.00 89.56 279 GLY A C 1
ATOM 2299 O O . GLY A 1 279 ? 8.069 -3.850 14.438 1.00 89.56 279 GLY A O 1
ATOM 2300 N N . LYS A 1 280 ? 6.368 -2.593 13.671 1.00 93.00 280 LYS A N 1
ATOM 2301 C CA . LYS A 1 280 ? 5.480 -3.708 13.276 1.00 93.00 280 LYS A CA 1
ATOM 2302 C C . LYS A 1 280 ? 5.480 -4.028 11.772 1.00 93.00 280 LYS A C 1
ATOM 2304 O O . LYS A 1 280 ? 4.496 -4.535 11.249 1.00 93.00 280 LYS A O 1
ATOM 2309 N N . GLY A 1 281 ? 6.587 -3.747 11.085 1.00 95.44 281 GLY A N 1
ATOM 2310 C CA . GLY A 1 281 ? 6.740 -4.070 9.664 1.00 95.44 281 GLY A CA 1
ATOM 2311 C C . GLY A 1 281 ? 5.700 -3.364 8.790 1.00 95.44 281 GLY A C 1
ATOM 2312 O O . GLY A 1 281 ? 5.400 -2.195 9.041 1.00 95.44 281 GLY A O 1
ATOM 2313 N N . LEU A 1 282 ? 5.123 -4.079 7.819 1.00 96.94 282 LEU A N 1
ATOM 2314 C CA . LEU A 1 282 ? 4.104 -3.582 6.880 1.00 96.94 282 LEU A CA 1
ATOM 2315 C C . LEU A 1 282 ? 3.017 -2.731 7.561 1.00 96.94 282 LEU A C 1
ATOM 2317 O O . LEU A 1 282 ? 2.690 -1.636 7.104 1.00 96.94 282 LEU A O 1
ATOM 2321 N N . TYR A 1 283 ? 2.518 -3.175 8.713 1.00 95.56 283 TYR A N 1
ATOM 2322 C CA . TYR A 1 283 ? 1.386 -2.552 9.405 1.00 95.56 283 TYR A CA 1
ATOM 2323 C C . TYR A 1 283 ? 1.712 -1.264 10.158 1.00 95.56 283 TYR A C 1
ATOM 2325 O O . TYR A 1 283 ? 0.821 -0.624 10.707 1.00 95.56 283 TYR A O 1
ATOM 2333 N N . GLU A 1 284 ? 2.977 -0.849 10.175 1.00 93.38 284 GLU A N 1
ATOM 2334 C CA . GLU A 1 284 ? 3.412 0.437 10.730 1.00 93.38 284 GLU A CA 1
ATOM 2335 C C . GLU A 1 284 ? 4.090 1.321 9.672 1.00 93.38 284 GLU A C 1
ATOM 2337 O O . GLU A 1 284 ? 4.909 2.191 9.986 1.00 93.38 284 GLU A O 1
ATOM 2342 N N . THR A 1 285 ? 3.734 1.099 8.405 1.00 94.12 285 THR A N 1
ATOM 2343 C CA . THR A 1 285 ? 4.213 1.848 7.238 1.00 94.12 285 THR A CA 1
ATOM 2344 C C . THR A 1 285 ? 3.040 2.429 6.436 1.00 94.12 285 THR A C 1
ATOM 2346 O O . THR A 1 285 ? 1.890 2.334 6.860 1.00 94.12 285 THR A O 1
ATOM 2349 N N . GLY A 1 286 ? 3.325 3.142 5.343 1.00 92.88 286 GLY A N 1
ATOM 2350 C CA . GLY A 1 286 ? 2.306 3.900 4.608 1.00 92.88 286 GLY A CA 1
ATOM 2351 C C . GLY A 1 286 ? 1.712 5.075 5.396 1.00 92.88 286 GLY A C 1
ATOM 2352 O O . GLY A 1 286 ? 2.240 5.451 6.444 1.00 92.88 286 GLY A O 1
ATOM 2353 N N . GLY A 1 287 ? 0.628 5.665 4.893 1.00 90.62 287 GLY A N 1
ATOM 2354 C CA . GLY A 1 287 ? -0.087 6.776 5.540 1.00 90.62 287 GLY A CA 1
ATOM 2355 C C . GLY A 1 287 ? -0.766 6.383 6.859 1.00 90.62 287 GLY A C 1
ATOM 2356 O O . GLY A 1 287 ? -0.635 7.085 7.866 1.00 90.62 287 GLY A O 1
ATOM 2357 N N . SER A 1 288 ? -1.395 5.206 6.907 1.00 89.19 288 SER A N 1
ATOM 2358 C CA . SER A 1 288 ? -2.121 4.702 8.082 1.00 89.19 288 SER A CA 1
ATOM 2359 C C . SER A 1 288 ? -1.244 4.578 9.332 1.00 89.19 288 SER A C 1
ATOM 2361 O O . SER A 1 288 ? -1.747 4.696 10.454 1.00 89.19 288 SER A O 1
ATOM 2363 N N . ARG A 1 289 ? 0.084 4.444 9.176 1.00 91.62 289 ARG A N 1
ATOM 2364 C CA . ARG A 1 289 ? 1.035 4.410 10.300 1.00 91.62 289 ARG A CA 1
ATOM 2365 C C . ARG A 1 289 ? 0.883 5.583 11.256 1.00 91.62 289 ARG A C 1
ATOM 2367 O O . ARG A 1 289 ? 1.148 5.418 12.441 1.00 91.62 289 ARG A O 1
ATOM 2374 N N . TYR A 1 290 ? 0.535 6.774 10.759 1.00 89.19 290 TYR A N 1
ATOM 2375 C CA . TYR A 1 290 ? 0.470 7.972 11.593 1.00 89.19 290 TYR A CA 1
ATOM 2376 C C . TYR A 1 290 ? -0.671 7.849 12.604 1.00 89.19 290 TYR A C 1
ATOM 2378 O O . TYR A 1 290 ? -0.460 8.090 13.793 1.00 89.19 290 TYR A O 1
ATOM 2386 N N . ALA A 1 291 ? -1.838 7.379 12.153 1.00 85.62 291 ALA A N 1
ATOM 2387 C CA . ALA A 1 291 ? -2.971 7.094 13.023 1.00 85.62 291 ALA A CA 1
ATOM 2388 C C . ALA A 1 291 ? -2.652 5.956 14.004 1.00 85.62 291 ALA A C 1
ATOM 2390 O O . ALA A 1 291 ? -2.849 6.108 15.209 1.00 85.62 291 ALA A O 1
ATOM 2391 N N . LEU A 1 292 ? -2.077 4.852 13.517 1.00 89.94 292 LEU A N 1
ATOM 2392 C CA . LEU A 1 292 ? -1.754 3.689 14.353 1.00 89.94 292 LEU A CA 1
ATOM 2393 C C . LEU A 1 292 ? -0.703 4.007 15.430 1.00 89.94 292 LEU A C 1
ATOM 2395 O O . LEU A 1 292 ? -0.869 3.637 16.594 1.00 89.94 292 LEU A O 1
ATOM 2399 N N . LYS A 1 293 ? 0.361 4.742 15.075 1.00 90.25 293 LYS A N 1
ATOM 2400 C CA . LYS A 1 293 ? 1.386 5.195 16.028 1.00 90.25 293 LYS A CA 1
ATOM 2401 C C . LYS A 1 293 ? 0.811 6.138 17.072 1.00 90.25 293 LYS A C 1
ATOM 2403 O O . LYS A 1 293 ? 1.142 5.997 18.246 1.00 90.25 293 LYS A O 1
ATOM 2408 N N . MET A 1 294 ? -0.049 7.070 16.665 1.00 88.19 294 MET A N 1
ATOM 2409 C CA . MET A 1 294 ? -0.715 7.980 17.593 1.00 88.19 294 MET A CA 1
ATOM 2410 C C . MET A 1 294 ? -1.579 7.212 18.598 1.00 88.19 294 MET A C 1
ATOM 2412 O O . MET A 1 294 ? -1.422 7.405 19.800 1.00 88.19 294 MET A O 1
ATOM 2416 N N . VAL A 1 295 ? -2.441 6.308 18.126 1.00 88.88 295 VAL A N 1
ATOM 2417 C CA . VAL A 1 295 ? -3.296 5.478 18.990 1.00 88.88 295 VAL A CA 1
ATOM 2418 C C . VAL A 1 295 ? -2.456 4.682 19.990 1.00 88.88 295 VAL A C 1
ATOM 2420 O O . VAL A 1 295 ? -2.726 4.697 21.190 1.00 88.88 295 VAL A O 1
ATOM 2423 N N . ARG A 1 296 ? -1.369 4.056 19.530 1.00 90.00 296 ARG A N 1
ATOM 2424 C CA . ARG A 1 296 ? -0.468 3.301 20.409 1.00 90.00 296 ARG A CA 1
ATOM 2425 C C . ARG A 1 296 ? 0.270 4.187 21.413 1.00 90.00 296 ARG A C 1
ATOM 2427 O O . ARG A 1 296 ? 0.461 3.788 22.559 1.00 90.00 296 ARG A O 1
ATOM 2434 N N . TYR A 1 297 ? 0.669 5.388 21.004 1.00 91.00 297 TYR A N 1
ATOM 2435 C CA . TYR A 1 297 ? 1.289 6.367 21.893 1.00 91.00 297 TYR A CA 1
ATOM 2436 C C . TYR A 1 297 ? 0.326 6.811 23.000 1.00 91.00 297 TYR A C 1
ATOM 2438 O O . TYR A 1 297 ? 0.717 6.852 24.166 1.00 91.00 297 TYR A O 1
ATOM 2446 N N . LEU A 1 298 ? -0.946 7.045 22.664 1.00 90.12 298 LEU A N 1
ATOM 2447 C CA . LEU A 1 298 ? -1.993 7.349 23.641 1.00 90.12 298 LEU A CA 1
ATOM 2448 C C . LEU A 1 298 ? -2.191 6.193 24.624 1.00 90.12 298 LEU A C 1
ATOM 2450 O O . LEU A 1 298 ? -2.204 6.418 25.832 1.00 90.12 298 LEU A O 1
ATOM 2454 N N . PHE A 1 299 ? -2.268 4.951 24.141 1.00 92.62 299 PHE A N 1
ATOM 2455 C CA . PHE A 1 299 ? -2.370 3.793 25.032 1.00 92.62 299 PHE A CA 1
ATOM 2456 C C . PHE A 1 299 ? -1.188 3.676 25.990 1.00 92.62 299 PHE A C 1
ATOM 2458 O O . PHE A 1 299 ? -1.377 3.292 27.142 1.00 92.62 299 PHE A O 1
ATOM 2465 N N . ASN A 1 300 ? 0.012 4.048 25.547 1.00 92.25 300 ASN A N 1
ATOM 2466 C CA . ASN A 1 300 ? 1.184 4.058 26.407 1.00 92.25 300 ASN A CA 1
ATOM 2467 C C . ASN A 1 300 ? 1.122 5.161 27.476 1.00 92.25 300 ASN A C 1
ATOM 2469 O O . ASN A 1 300 ? 1.330 4.872 28.649 1.00 92.25 300 ASN A O 1
ATOM 2473 N N . ILE A 1 301 ? 0.788 6.399 27.095 1.00 93.69 301 ILE A N 1
ATOM 2474 C CA . ILE A 1 301 ? 0.688 7.532 28.034 1.00 93.69 301 ILE A CA 1
ATOM 2475 C C . ILE A 1 301 ? -0.383 7.295 29.096 1.00 93.69 301 ILE A C 1
ATOM 2477 O O . ILE A 1 301 ? -0.154 7.556 30.273 1.00 93.69 301 ILE A O 1
ATOM 2481 N N . PHE A 1 302 ? -1.554 6.810 28.684 1.00 93.12 302 PHE A N 1
ATOM 2482 C CA . PHE A 1 302 ? -2.700 6.627 29.575 1.00 93.12 302 PHE A CA 1
ATOM 2483 C C . PHE A 1 302 ? -2.733 5.242 30.241 1.00 93.12 302 PHE A C 1
ATOM 2485 O O . PHE A 1 302 ? -3.713 4.903 30.904 1.00 93.12 302 PHE A O 1
ATOM 2492 N N . GLY A 1 303 ? -1.678 4.434 30.073 1.00 93.56 303 GLY A N 1
ATOM 2493 C CA . GLY A 1 303 ? -1.543 3.131 30.724 1.00 93.56 303 GLY A CA 1
ATOM 2494 C C . GLY A 1 303 ? -2.598 2.101 30.307 1.00 93.56 303 GLY A C 1
ATOM 2495 O O . GLY A 1 303 ? -2.954 1.257 31.118 1.00 93.56 303 GLY A O 1
ATOM 2496 N N . LEU A 1 304 ? -3.100 2.166 29.068 1.00 94.31 304 LEU A N 1
ATOM 2497 C CA . LEU A 1 304 ? -4.161 1.295 28.534 1.00 94.31 304 LEU A CA 1
ATOM 2498 C C . LEU A 1 304 ? -3.642 0.035 27.823 1.00 94.31 304 LEU A C 1
ATOM 2500 O O . LEU A 1 304 ? -4.424 -0.744 27.281 1.00 94.31 304 LEU A O 1
ATOM 2504 N N . ASN A 1 305 ? -2.323 -0.176 27.780 1.00 93.06 305 ASN A N 1
ATOM 2505 C CA . ASN A 1 305 ? -1.732 -1.319 27.076 1.00 93.06 305 ASN A CA 1
ATOM 2506 C C . ASN A 1 305 ? -2.258 -2.668 27.596 1.00 93.06 305 ASN A C 1
ATOM 2508 O O . ASN A 1 305 ? -2.426 -3.602 26.812 1.00 93.06 305 ASN A O 1
ATOM 2512 N N . SER A 1 306 ? -2.517 -2.778 28.904 1.00 93.69 306 SER A N 1
ATOM 2513 C CA . SER A 1 306 ? -3.005 -4.023 29.505 1.00 93.69 306 SER A CA 1
ATOM 2514 C C . SER A 1 306 ? -4.455 -4.315 29.111 1.00 93.69 306 SER A C 1
ATOM 2516 O O . SER A 1 306 ? -4.803 -5.448 28.797 1.00 93.69 306 SER A O 1
ATOM 2518 N N . GLU A 1 307 ? -5.278 -3.276 29.040 1.00 93.69 307 GLU A N 1
ATOM 2519 C CA . GLU A 1 307 ? -6.687 -3.308 28.680 1.00 93.69 307 GLU A CA 1
ATOM 2520 C C . GLU A 1 307 ? -6.850 -3.623 27.199 1.00 93.69 307 GLU A C 1
ATOM 2522 O O . GLU A 1 307 ? -7.647 -4.481 26.848 1.00 93.69 307 GLU A O 1
ATOM 2527 N N . VAL A 1 308 ? -6.046 -3.000 26.335 1.00 93.12 308 VAL A N 1
ATOM 2528 C CA . VAL A 1 308 ? -6.026 -3.291 24.894 1.00 93.12 308 VAL A CA 1
ATOM 2529 C C . VAL A 1 308 ? -5.559 -4.721 24.630 1.00 93.12 308 VAL A C 1
ATOM 2531 O O . VAL A 1 308 ? -6.112 -5.400 23.766 1.00 93.12 308 VAL A O 1
ATOM 2534 N N . LYS A 1 309 ? -4.573 -5.213 25.391 1.00 94.25 309 LYS A N 1
ATOM 2535 C CA . LYS A 1 309 ? -4.158 -6.615 25.312 1.00 94.25 309 LYS A CA 1
ATOM 2536 C C . LYS A 1 309 ? -5.302 -7.550 25.715 1.00 94.25 309 LYS A C 1
ATOM 2538 O O . LYS A 1 309 ? -5.618 -8.452 24.950 1.00 94.25 309 LYS A O 1
ATOM 2543 N N . ARG A 1 310 ? -5.965 -7.289 26.847 1.00 94.75 310 ARG A N 1
ATOM 2544 C CA . ARG A 1 310 ? -7.143 -8.054 27.293 1.00 94.75 310 ARG A CA 1
ATOM 2545 C C . ARG A 1 310 ? -8.291 -7.990 26.285 1.00 94.75 310 ARG A C 1
ATOM 2547 O O . ARG A 1 310 ? -8.932 -9.003 26.058 1.00 94.75 310 ARG A O 1
ATOM 2554 N N . LEU A 1 311 ? -8.504 -6.844 25.635 1.00 93.94 311 LEU A N 1
ATOM 2555 C CA . LEU A 1 311 ? -9.492 -6.680 24.566 1.00 93.94 311 LEU A CA 1
ATOM 2556 C C . LEU A 1 311 ? -9.199 -7.645 23.407 1.00 93.94 311 LEU A C 1
ATOM 2558 O O . LEU A 1 311 ? -10.086 -8.366 22.965 1.00 93.94 311 LEU A O 1
ATOM 2562 N N . CYS A 1 312 ? -7.935 -7.717 22.977 1.00 93.94 312 CYS A N 1
ATOM 2563 C CA . CYS A 1 312 ? -7.483 -8.615 21.909 1.00 93.94 312 CYS A CA 1
ATOM 2564 C C . CYS A 1 312 ? -7.440 -10.101 22.315 1.00 93.94 312 CYS A C 1
ATOM 2566 O O . CYS A 1 312 ? -7.289 -10.954 21.448 1.00 93.94 312 CYS A O 1
ATOM 2568 N N . GLU A 1 313 ? -7.516 -10.417 23.609 1.00 94.19 313 GLU A N 1
ATOM 2569 C CA . GLU A 1 313 ? -7.496 -11.786 24.149 1.00 94.19 313 GLU A CA 1
ATOM 2570 C C . GLU A 1 313 ? -8.880 -12.255 24.633 1.00 94.19 313 GLU A C 1
ATOM 2572 O O . GLU A 1 313 ? -9.049 -13.440 24.929 1.00 94.19 313 GLU A O 1
ATOM 2577 N N . SER A 1 314 ? -9.860 -11.346 24.695 1.00 94.00 314 SER A N 1
ATOM 2578 C CA . SER A 1 314 ? -11.224 -11.612 25.167 1.00 94.00 314 SER A CA 1
ATOM 2579 C C . SER A 1 314 ? -11.870 -12.766 24.404 1.00 94.00 314 SER A C 1
ATOM 2581 O O . SER A 1 314 ? -11.637 -12.933 23.208 1.00 94.00 314 SER A O 1
ATOM 2583 N N . GLN A 1 315 ? -12.647 -13.600 25.093 1.00 93.81 315 GLN A N 1
ATOM 2584 C CA . GLN A 1 315 ? -13.316 -14.755 24.471 1.00 93.81 315 GLN A CA 1
ATOM 2585 C C . GLN A 1 315 ? -14.824 -14.534 24.319 1.00 93.81 315 GLN A C 1
ATOM 2587 O O . GLN A 1 315 ? -15.502 -15.309 23.649 1.00 93.81 315 GLN A O 1
ATOM 2592 N N . THR A 1 316 ? -15.360 -13.478 24.936 1.00 95.25 316 THR A N 1
ATOM 2593 C CA . THR A 1 316 ? -16.785 -13.147 24.895 1.00 95.25 316 THR A CA 1
ATOM 2594 C C . THR A 1 316 ? -17.002 -11.658 24.641 1.00 95.25 316 THR A C 1
ATOM 2596 O O . THR A 1 316 ? -16.174 -10.814 24.990 1.00 95.25 316 THR A O 1
ATOM 2599 N N . LEU A 1 317 ? -18.150 -11.324 24.044 1.00 94.88 317 LEU A N 1
ATOM 2600 C CA . LEU A 1 317 ? -18.539 -9.930 23.826 1.00 94.88 317 LEU A CA 1
ATOM 2601 C C . LEU A 1 317 ? -18.745 -9.176 25.142 1.00 94.88 317 LEU A C 1
ATOM 2603 O O . LEU A 1 317 ? -18.474 -7.982 25.192 1.00 94.88 317 LEU A O 1
ATOM 2607 N N . ASP A 1 318 ? -19.200 -9.846 26.199 1.00 95.62 318 ASP A N 1
ATOM 2608 C CA . ASP A 1 318 ? -19.460 -9.190 27.481 1.00 95.62 318 ASP A CA 1
ATOM 2609 C C . ASP A 1 318 ? -18.155 -8.737 28.150 1.00 95.62 318 ASP A C 1
ATOM 2611 O O . ASP A 1 318 ? -18.042 -7.569 28.520 1.00 95.62 318 ASP A O 1
ATOM 2615 N N . GLU A 1 319 ? -17.114 -9.579 28.159 1.00 94.69 319 GLU A N 1
ATOM 2616 C CA . GLU A 1 319 ? -15.764 -9.180 28.595 1.00 94.69 319 GLU A CA 1
ATOM 2617 C C . GLU A 1 319 ? -15.221 -7.994 27.779 1.00 94.69 319 GLU A C 1
ATOM 2619 O O . GLU A 1 319 ? -14.636 -7.055 28.325 1.00 94.69 319 GLU A O 1
ATOM 2624 N N . GLN A 1 320 ? -15.413 -8.020 26.456 1.00 95.62 320 GLN A N 1
ATOM 2625 C CA . GLN A 1 320 ? -14.971 -6.946 25.567 1.00 95.62 320 GLN A CA 1
ATOM 2626 C C . GLN A 1 320 ? -15.696 -5.622 25.870 1.00 95.62 320 GLN A C 1
ATOM 2628 O O . GLN A 1 320 ? -15.065 -4.562 25.940 1.00 95.62 320 GLN A O 1
ATOM 2633 N N . ARG A 1 321 ? -17.016 -5.683 26.088 1.00 95.69 321 ARG A N 1
ATOM 2634 C CA . ARG A 1 321 ? -17.870 -4.532 26.420 1.00 95.69 321 ARG A CA 1
ATOM 2635 C C . ARG A 1 321 ? -17.525 -3.931 27.775 1.00 95.69 321 ARG A C 1
ATOM 2637 O O . ARG A 1 321 ? -17.565 -2.714 27.906 1.00 95.69 321 ARG A O 1
ATOM 2644 N N . GLU A 1 322 ? -17.136 -4.740 28.757 1.00 95.44 322 GLU A N 1
ATOM 2645 C CA . GLU A 1 322 ? -16.671 -4.239 30.057 1.00 95.44 322 GLU A CA 1
ATOM 2646 C C . GLU A 1 322 ? -15.376 -3.417 29.940 1.00 95.44 322 GLU A C 1
ATOM 2648 O O . GLU A 1 322 ? -15.192 -2.425 30.649 1.00 95.44 322 GLU A O 1
ATOM 2653 N N . LEU A 1 323 ? -14.481 -3.789 29.019 1.00 93.88 323 LEU A N 1
ATOM 2654 C CA . LEU A 1 323 ? -13.210 -3.092 28.790 1.00 93.88 323 LEU A CA 1
ATOM 2655 C C . LEU A 1 323 ? -13.373 -1.804 27.969 1.00 93.88 323 LEU A C 1
ATOM 2657 O O . LEU A 1 323 ? -12.589 -0.859 28.127 1.00 93.88 323 LEU A O 1
ATOM 2661 N N . TRP A 1 324 ? -14.378 -1.755 27.090 1.00 94.25 324 TRP A N 1
ATOM 2662 C CA . TRP A 1 324 ? -14.531 -0.689 26.102 1.00 94.25 324 TRP A CA 1
ATOM 2663 C C . TRP A 1 324 ? -14.652 0.726 26.687 1.00 94.25 324 TRP A C 1
ATOM 2665 O O . TRP A 1 324 ? -13.908 1.591 26.221 1.00 94.25 324 TRP A O 1
ATOM 2675 N N . PRO A 1 325 ? -15.475 1.015 27.721 1.00 94.06 325 PRO A N 1
ATOM 2676 C CA . PRO A 1 325 ? -15.667 2.375 28.228 1.00 94.06 325 PRO A CA 1
ATOM 2677 C C . PRO A 1 325 ? -14.364 3.094 28.589 1.00 94.06 325 PRO A C 1
ATOM 2679 O O . PRO A 1 325 ? -14.199 4.277 28.293 1.00 94.06 325 PRO A O 1
ATOM 2682 N N . ARG A 1 326 ? -13.399 2.379 29.181 1.00 91.75 326 ARG A N 1
ATOM 2683 C CA . ARG A 1 326 ? -12.112 2.964 29.578 1.00 91.75 326 ARG A CA 1
ATOM 2684 C C . ARG A 1 326 ? -11.239 3.314 28.372 1.00 91.75 326 ARG A C 1
ATOM 2686 O O . ARG A 1 326 ? -10.609 4.368 28.366 1.00 91.75 326 ARG A O 1
ATOM 2693 N N . ILE A 1 327 ? -11.228 2.458 27.352 1.00 92.12 327 ILE A N 1
ATOM 2694 C CA . ILE A 1 327 ? -10.492 2.684 26.100 1.00 92.12 327 ILE A CA 1
ATOM 2695 C C . ILE A 1 327 ? -11.155 3.817 25.303 1.00 92.12 327 ILE A C 1
ATOM 2697 O O . ILE A 1 327 ? -10.490 4.775 24.896 1.00 92.12 327 ILE A O 1
ATOM 2701 N N . ARG A 1 328 ? -12.482 3.744 25.158 1.00 92.00 328 ARG A N 1
ATOM 2702 C CA . ARG A 1 328 ? -13.337 4.720 24.478 1.00 92.00 328 ARG A CA 1
ATOM 2703 C C . ARG A 1 328 ? -13.155 6.131 25.027 1.00 92.00 328 ARG A C 1
ATOM 2705 O O . ARG A 1 328 ? -13.001 7.064 24.245 1.00 92.00 328 ARG A O 1
ATOM 2712 N N . ASN A 1 329 ? -13.123 6.293 26.352 1.00 90.69 329 ASN A N 1
ATOM 2713 C CA . ASN A 1 329 ? -12.985 7.601 27.003 1.00 90.69 329 ASN A CA 1
ATOM 2714 C C . ASN A 1 329 ? -11.709 8.352 26.607 1.00 90.69 329 ASN A C 1
ATOM 2716 O O . ASN A 1 329 ? -11.709 9.579 26.616 1.00 90.69 329 ASN A O 1
ATOM 2720 N N . ILE A 1 330 ? -10.638 7.637 26.253 1.00 88.00 330 ILE A N 1
ATOM 2721 C CA . ILE A 1 330 ? -9.388 8.244 25.791 1.00 88.00 330 ILE A CA 1
ATOM 2722 C C . ILE A 1 330 ? -9.408 8.423 24.272 1.00 88.00 330 ILE A C 1
ATOM 2724 O O . ILE A 1 330 ? -9.197 9.540 23.793 1.00 88.00 330 ILE A O 1
ATOM 2728 N N . LEU A 1 331 ? -9.709 7.353 23.524 1.00 84.50 331 LEU A N 1
ATOM 2729 C CA . LEU A 1 331 ? -9.705 7.367 22.056 1.00 84.50 331 LEU A CA 1
ATOM 2730 C C . LEU A 1 331 ? -10.683 8.381 21.463 1.00 84.50 331 LEU A C 1
ATOM 2732 O O . LEU A 1 331 ? -10.356 9.040 20.482 1.00 84.50 331 LEU A O 1
ATOM 2736 N N . LEU A 1 332 ? -11.866 8.508 22.063 1.00 84.81 332 LEU A N 1
ATOM 2737 C CA . LEU A 1 332 ? -12.951 9.368 21.590 1.00 84.81 332 LEU A CA 1
ATOM 2738 C C . LEU A 1 332 ? -13.116 10.618 22.457 1.00 84.81 332 LEU A C 1
ATOM 2740 O O . LEU A 1 332 ? -14.177 11.247 22.453 1.00 84.81 332 LEU A O 1
ATOM 2744 N N . SER A 1 333 ? -12.079 10.998 23.209 1.00 83.50 333 SER A N 1
ATOM 2745 C CA . SER A 1 333 ? -12.109 12.239 23.978 1.00 83.50 333 SER A CA 1
ATOM 2746 C C . SER A 1 333 ? -12.244 13.444 23.037 1.00 83.50 333 SER A C 1
ATOM 2748 O O . SER A 1 333 ? -11.515 13.583 22.051 1.00 83.50 333 SER A O 1
ATOM 2750 N N . LYS A 1 334 ? -13.182 14.350 23.347 1.00 72.69 334 LYS A N 1
ATOM 2751 C CA . LYS A 1 334 ? -13.426 15.561 22.541 1.00 72.69 334 LYS A CA 1
ATOM 2752 C C . LYS A 1 334 ? -12.156 16.398 22.289 1.00 72.69 334 LYS A C 1
ATOM 2754 O O . LYS A 1 334 ? -11.977 16.828 21.151 1.00 72.69 334 LYS A O 1
ATOM 2759 N N . PRO A 1 335 ? -11.247 16.597 23.270 1.00 71.44 335 PRO A N 1
ATOM 2760 C CA . PRO A 1 335 ? -10.010 17.345 23.040 1.00 71.44 335 PRO A CA 1
ATOM 2761 C C . PRO A 1 335 ? -9.080 16.685 22.016 1.00 71.44 335 PRO A C 1
ATOM 2763 O O . PRO A 1 335 ? -8.550 17.371 21.146 1.00 71.44 335 PRO A O 1
ATOM 2766 N N . LEU A 1 336 ? -8.907 15.359 22.083 1.00 71.94 336 LEU A N 1
ATOM 2767 C CA . LEU A 1 336 ? -8.068 14.617 21.139 1.00 71.94 336 LEU A CA 1
ATOM 2768 C C . LEU A 1 336 ? -8.640 14.689 19.721 1.00 71.94 336 LEU A C 1
ATOM 2770 O O . LEU A 1 336 ? -7.910 14.922 18.757 1.00 71.94 336 LEU A O 1
ATOM 2774 N N . HIS A 1 337 ? -9.955 14.521 19.602 1.00 69.69 337 HIS A N 1
ATOM 2775 C CA . HIS A 1 337 ? -10.636 14.555 18.316 1.00 69.69 337 HIS A CA 1
ATOM 2776 C C . HIS A 1 337 ? -10.541 15.928 17.645 1.00 69.69 337 HIS A C 1
ATOM 2778 O O . HIS A 1 337 ? -10.226 16.022 16.459 1.00 69.69 337 HIS A O 1
ATOM 2784 N N . TRP A 1 338 ? -10.743 16.997 18.418 1.00 66.31 338 TRP A N 1
ATOM 2785 C CA . TRP A 1 338 ? -10.632 18.368 17.925 1.00 66.31 338 TRP A CA 1
ATOM 2786 C C . TRP A 1 338 ? -9.195 18.730 17.528 1.00 66.31 338 TRP A C 1
ATOM 2788 O O . TRP A 1 338 ? -8.986 19.346 16.485 1.00 66.31 338 TRP A O 1
ATOM 2798 N N . ALA A 1 339 ? -8.204 18.290 18.310 1.00 63.47 339 ALA A N 1
ATOM 2799 C CA . ALA A 1 339 ? -6.796 18.586 18.057 1.00 63.47 339 ALA A CA 1
ATOM 2800 C C . ALA A 1 339 ? -6.202 17.803 16.875 1.00 63.47 339 ALA A C 1
ATOM 2802 O O . ALA A 1 339 ? -5.321 18.319 16.190 1.00 63.47 339 ALA A O 1
ATOM 2803 N N . VAL A 1 340 ? -6.647 16.562 16.641 1.00 61.53 340 VAL A N 1
ATOM 2804 C CA . VAL A 1 340 ? -5.983 15.661 15.687 1.00 61.53 340 VAL A CA 1
ATOM 2805 C C . VAL A 1 340 ? -6.865 15.319 14.492 1.00 61.53 340 VAL A C 1
ATOM 2807 O O . VAL A 1 340 ? -6.477 15.578 13.355 1.00 61.53 340 VAL A O 1
ATOM 2810 N N . VAL A 1 341 ? -8.068 14.794 14.720 1.00 60.97 341 VAL A N 1
ATOM 2811 C CA . VAL A 1 341 ? -8.947 14.290 13.647 1.00 60.97 341 VAL A CA 1
ATOM 2812 C C . VAL A 1 341 ? -9.639 15.432 12.890 1.00 60.97 341 VAL A C 1
ATOM 2814 O O . VAL A 1 341 ? -9.939 15.308 11.704 1.00 60.97 341 VAL A O 1
ATOM 2817 N N . GLY A 1 342 ? -9.823 16.585 13.541 1.00 57.09 342 GLY A N 1
ATOM 2818 C CA . GLY A 1 342 ? -10.359 17.797 12.919 1.00 57.09 342 GLY A CA 1
ATOM 2819 C C . GLY A 1 342 ? -9.440 18.449 11.877 1.00 57.09 342 GLY A C 1
ATOM 2820 O O . GLY A 1 342 ? -9.930 19.226 11.054 1.00 57.09 342 GLY A O 1
ATOM 2821 N N . THR A 1 343 ? -8.138 18.132 11.874 1.00 64.25 343 THR A N 1
ATOM 2822 C CA . THR A 1 343 ? -7.175 18.734 10.939 1.00 64.25 343 THR A CA 1
ATOM 2823 C C . THR A 1 343 ? -7.196 18.037 9.578 1.00 64.25 343 THR A C 1
ATOM 2825 O O . THR A 1 343 ? -7.004 16.826 9.472 1.00 64.25 343 THR A O 1
ATOM 2828 N N . GLU A 1 344 ? -7.386 18.812 8.505 1.00 63.03 344 GLU A N 1
ATOM 2829 C CA . GLU A 1 344 ? -7.424 18.297 7.124 1.00 63.03 344 GLU A CA 1
ATOM 2830 C C . GLU A 1 344 ? -6.160 17.516 6.754 1.00 63.03 344 GLU A C 1
ATOM 2832 O O . GLU A 1 344 ? -6.224 16.512 6.046 1.00 63.03 344 GLU A O 1
ATOM 2837 N N . TRP A 1 345 ? -5.012 17.937 7.291 1.00 60.81 345 TRP A N 1
ATOM 2838 C CA . TRP A 1 345 ? -3.743 17.249 7.091 1.00 60.81 345 TRP A CA 1
ATOM 2839 C C . TRP A 1 345 ? -3.758 15.823 7.647 1.00 60.81 345 TRP A C 1
ATOM 2841 O O . TRP A 1 345 ? -3.315 14.902 6.964 1.00 60.81 345 TRP A O 1
ATOM 2851 N N . PHE A 1 346 ? -4.273 15.616 8.862 1.00 65.44 346 PHE A N 1
ATOM 2852 C CA . PHE A 1 346 ? -4.344 14.284 9.460 1.00 65.44 346 PHE A CA 1
ATOM 2853 C C . PHE A 1 346 ? -5.386 13.419 8.745 1.00 65.44 346 PHE A C 1
ATOM 2855 O O . PHE A 1 346 ? -5.095 12.275 8.399 1.00 65.44 346 PHE A O 1
ATOM 2862 N N . ALA A 1 347 ? -6.561 13.979 8.440 1.00 63.62 347 ALA A N 1
ATOM 2863 C CA . ALA A 1 347 ? -7.606 13.282 7.693 1.00 63.62 347 ALA A CA 1
ATOM 2864 C C . ALA A 1 347 ? -7.107 12.794 6.321 1.00 63.62 347 ALA A C 1
ATOM 2866 O O . ALA A 1 347 ? -7.325 11.639 5.964 1.00 63.62 347 ALA A O 1
ATOM 2867 N N . TRP A 1 348 ? -6.361 13.626 5.589 1.00 59.50 348 TRP A N 1
ATOM 2868 C CA . TRP A 1 348 ? -5.799 13.253 4.292 1.00 59.50 348 TRP A CA 1
ATOM 2869 C C . TRP A 1 348 ? -4.598 12.310 4.413 1.00 59.50 348 TRP A C 1
ATOM 2871 O O . TRP A 1 348 ? -4.545 11.279 3.749 1.00 59.50 348 TRP A O 1
ATOM 2881 N N . LYS A 1 349 ? -3.614 12.635 5.259 1.00 67.00 349 LYS A N 1
ATOM 2882 C CA . LYS A 1 349 ? -2.336 11.909 5.284 1.00 67.00 349 LYS A CA 1
ATOM 2883 C C . LYS A 1 349 ? -2.388 10.606 6.086 1.00 67.00 349 LYS A C 1
ATOM 2885 O O . LYS A 1 349 ? -1.663 9.672 5.756 1.00 67.00 349 LYS A O 1
ATOM 2890 N N . ALA A 1 350 ? -3.203 10.548 7.139 1.00 69.56 350 ALA A N 1
ATOM 2891 C CA . ALA A 1 350 ? -3.315 9.381 8.014 1.00 69.56 350 ALA A CA 1
ATOM 2892 C C . ALA A 1 350 ? -4.527 8.504 7.677 1.00 69.56 350 ALA A C 1
ATOM 2894 O O . ALA A 1 350 ? -4.419 7.283 7.737 1.00 69.56 350 ALA A O 1
ATOM 2895 N N . ALA A 1 351 ? -5.655 9.119 7.315 1.00 67.81 351 ALA A N 1
ATOM 2896 C CA . ALA A 1 351 ? -6.905 8.412 7.037 1.00 67.81 351 ALA A CA 1
ATOM 2897 C C . ALA A 1 351 ? -7.312 8.430 5.557 1.00 67.81 351 ALA A C 1
ATOM 2899 O O . ALA A 1 351 ? -8.369 7.907 5.239 1.00 67.81 351 ALA A O 1
ATOM 2900 N N . GLY A 1 352 ? -6.519 9.042 4.665 1.00 70.69 352 GLY A N 1
ATOM 2901 C CA . GLY A 1 352 ? -6.779 9.067 3.223 1.00 70.69 352 GLY A CA 1
ATOM 2902 C C . GLY A 1 352 ? -8.091 9.731 2.802 1.00 70.69 352 GLY A C 1
ATOM 2903 O O . GLY A 1 352 ? -8.517 9.506 1.674 1.00 70.69 352 GLY A O 1
ATOM 2904 N N . VAL A 1 353 ? -8.734 10.524 3.670 1.00 76.31 353 VAL A N 1
ATOM 2905 C CA . VAL A 1 353 ? -10.072 11.091 3.437 1.00 76.31 353 VAL A CA 1
ATOM 2906 C C . VAL A 1 353 ? -9.970 12.389 2.626 1.00 76.31 353 VAL A C 1
ATOM 2908 O O . VAL A 1 353 ? -9.487 13.397 3.156 1.00 76.31 353 VAL A O 1
ATOM 2911 N N . PRO A 1 354 ? -10.443 12.424 1.364 1.00 76.75 354 PRO A N 1
ATOM 2912 C CA . PRO A 1 354 ? -10.465 13.634 0.548 1.00 76.75 354 PRO A CA 1
ATOM 2913 C C . PRO A 1 354 ? -11.385 14.720 1.116 1.00 76.75 354 PRO A C 1
ATOM 2915 O O . PRO A 1 354 ? -12.431 14.390 1.686 1.00 76.75 354 PRO A O 1
ATOM 2918 N N . PRO A 1 355 ? -11.098 16.015 0.868 1.00 79.81 355 PRO A N 1
ATOM 2919 C CA . PRO A 1 355 ? -12.000 17.100 1.256 1.00 79.81 355 PRO A CA 1
ATOM 2920 C C . PRO A 1 355 ? -13.453 16.905 0.778 1.00 79.81 355 PRO A C 1
ATOM 2922 O O . PRO A 1 355 ? -14.359 17.126 1.580 1.00 79.81 355 PRO A O 1
ATOM 2925 N N . PRO A 1 356 ? -13.726 16.410 -0.452 1.00 84.75 356 PRO A N 1
ATOM 2926 C CA . PRO A 1 356 ? -15.092 16.079 -0.867 1.00 84.75 356 PRO A CA 1
ATOM 2927 C C . PRO A 1 356 ? -15.798 15.053 0.033 1.00 84.75 356 PRO A C 1
ATOM 2929 O O . PRO A 1 356 ? -16.959 15.250 0.383 1.00 84.75 356 PRO A O 1
ATOM 2932 N N . GLN A 1 357 ? -15.104 13.990 0.453 1.00 83.00 357 GLN A N 1
ATOM 2933 C CA . GLN A 1 357 ? -15.680 12.963 1.329 1.00 83.00 357 GLN A CA 1
ATOM 2934 C C . GLN A 1 357 ? -15.906 13.507 2.744 1.00 83.00 357 GLN A C 1
ATOM 2936 O O . GLN A 1 357 ? -16.960 13.280 3.333 1.00 83.00 357 GLN A O 1
ATOM 2941 N N . ARG A 1 358 ? -14.965 14.303 3.267 1.00 81.56 358 ARG A N 1
ATOM 2942 C CA . ARG A 1 358 ? -15.128 15.011 4.547 1.00 81.56 358 ARG A CA 1
ATOM 2943 C C . ARG A 1 358 ? -16.352 15.932 4.527 1.00 81.56 358 ARG A C 1
ATOM 2945 O O . ARG A 1 358 ? -17.137 15.937 5.471 1.00 81.56 358 ARG A O 1
ATOM 2952 N N . ASN A 1 359 ? -16.543 16.677 3.440 1.00 84.94 359 ASN A N 1
ATOM 2953 C CA . ASN A 1 359 ? -17.690 17.571 3.272 1.00 84.94 359 ASN A CA 1
ATOM 2954 C C . ASN A 1 359 ? -19.017 16.807 3.193 1.00 84.94 359 ASN A C 1
ATOM 2956 O O . ASN A 1 359 ? -20.029 17.313 3.675 1.00 84.94 359 ASN A O 1
ATOM 2960 N N . MET A 1 360 ? -19.016 15.591 2.639 1.00 87.88 360 MET A N 1
ATOM 2961 C CA . MET A 1 360 ? -20.192 14.720 2.629 1.00 87.88 360 MET A CA 1
ATOM 2962 C C . MET A 1 360 ? -20.609 14.321 4.050 1.00 87.88 360 MET A C 1
ATOM 2964 O O . MET A 1 360 ? -21.781 14.464 4.381 1.00 87.88 360 MET A O 1
ATOM 2968 N N . ILE A 1 361 ? -19.659 13.923 4.908 1.00 85.69 361 ILE A N 1
ATOM 2969 C CA . ILE A 1 361 ? -19.935 13.581 6.318 1.00 85.69 361 ILE A CA 1
ATOM 2970 C C . ILE A 1 361 ? -20.556 14.776 7.055 1.00 85.69 361 ILE A C 1
ATOM 2972 O O . ILE A 1 361 ? -21.556 14.639 7.755 1.00 85.69 361 ILE A O 1
ATOM 2976 N N . ILE A 1 362 ? -19.996 15.973 6.858 1.00 84.56 362 ILE A N 1
ATOM 2977 C CA . ILE A 1 362 ? -20.510 17.203 7.478 1.00 84.56 362 ILE A CA 1
ATOM 2978 C C . ILE A 1 362 ? -21.922 17.527 6.970 1.00 84.56 362 ILE A C 1
ATOM 2980 O O . ILE A 1 362 ? -22.789 17.899 7.758 1.00 84.56 362 ILE A O 1
ATOM 2984 N N . SER A 1 363 ? -22.157 17.384 5.664 1.00 87.44 363 SER A N 1
ATOM 2985 C CA . SER A 1 363 ? -23.454 17.684 5.045 1.00 87.44 363 SER A CA 1
ATOM 2986 C C . SER A 1 363 ? -24.548 16.726 5.520 1.00 87.44 363 SER A C 1
ATOM 2988 O O . SER A 1 363 ? -25.651 17.170 5.830 1.00 87.44 363 SER A O 1
ATOM 2990 N N . ASP A 1 364 ? -24.236 15.433 5.625 1.00 88.69 364 ASP A N 1
ATOM 2991 C CA . ASP A 1 364 ? -25.151 14.410 6.139 1.00 88.69 364 ASP A CA 1
ATOM 2992 C C . ASP A 1 364 ? -25.504 14.667 7.612 1.00 88.69 364 ASP A C 1
ATOM 2994 O O . ASP A 1 364 ? -26.680 14.718 7.974 1.00 88.69 364 ASP A O 1
ATOM 2998 N N . TYR A 1 365 ? -24.508 14.977 8.448 1.00 87.88 365 TYR A N 1
ATOM 2999 C CA . TYR A 1 365 ? -24.740 15.386 9.836 1.00 87.88 365 TYR A CA 1
ATOM 3000 C C . TYR A 1 365 ? -25.659 16.616 9.939 1.00 87.88 365 TYR A C 1
ATOM 3002 O O . TYR A 1 365 ? -26.593 16.634 10.743 1.00 87.88 365 TYR A O 1
ATOM 3010 N N . MET A 1 366 ? -25.429 17.647 9.117 1.00 86.12 366 MET A N 1
ATOM 3011 C CA . MET A 1 366 ? -26.281 18.842 9.101 1.00 86.12 366 MET A CA 1
ATOM 3012 C C . MET A 1 366 ? -27.718 18.512 8.688 1.00 86.12 366 MET A C 1
ATOM 3014 O O . MET A 1 366 ? -28.653 19.027 9.299 1.00 86.12 366 MET A O 1
ATOM 3018 N N . ALA A 1 367 ? -27.900 17.655 7.680 1.00 88.38 367 ALA A N 1
ATOM 3019 C CA . ALA A 1 367 ? -29.219 17.246 7.209 1.00 88.38 367 ALA A CA 1
ATOM 3020 C C . ALA A 1 367 ? -29.994 16.470 8.285 1.00 88.38 367 ALA A C 1
ATOM 3022 O O . ALA A 1 367 ? -31.148 16.798 8.557 1.00 88.38 367 ALA A O 1
ATOM 3023 N N . ARG A 1 368 ? -29.348 15.503 8.951 1.00 88.31 368 ARG A N 1
ATOM 3024 C CA . ARG A 1 368 ? -29.953 14.702 10.031 1.00 88.31 368 ARG A CA 1
ATOM 3025 C C . ARG A 1 368 ? -30.385 15.543 11.231 1.00 88.31 368 ARG A C 1
ATOM 3027 O O . ARG A 1 368 ? -31.404 15.250 11.845 1.00 88.31 368 ARG A O 1
ATOM 3034 N N . ASN A 1 369 ? -29.640 16.605 11.536 1.00 86.62 369 ASN A N 1
ATOM 3035 C CA . ASN A 1 369 ? -29.909 17.493 12.669 1.00 86.62 369 ASN A CA 1
ATOM 3036 C C . ASN A 1 369 ? -30.774 18.719 12.311 1.00 86.62 369 ASN A C 1
ATOM 3038 O O . ASN A 1 369 ? -30.944 19.611 13.140 1.00 86.62 369 ASN A O 1
ATOM 3042 N N . GLY A 1 370 ? -31.307 18.802 11.084 1.00 83.88 370 GLY A N 1
ATOM 3043 C CA . GLY A 1 370 ? -32.154 19.923 10.653 1.00 83.88 370 GLY A CA 1
ATOM 3044 C C . GLY A 1 370 ? -31.423 21.270 10.543 1.00 83.88 370 GLY A C 1
ATOM 3045 O O . GLY A 1 370 ? -32.044 22.324 10.652 1.00 83.88 370 GLY A O 1
ATOM 3046 N N . LEU A 1 371 ? -30.102 21.255 10.335 1.00 79.44 371 LEU A N 1
ATOM 3047 C CA . LEU A 1 371 ? -29.230 22.439 10.296 1.00 79.44 371 LEU A CA 1
ATOM 3048 C C . LEU A 1 371 ? -28.956 22.952 8.868 1.00 7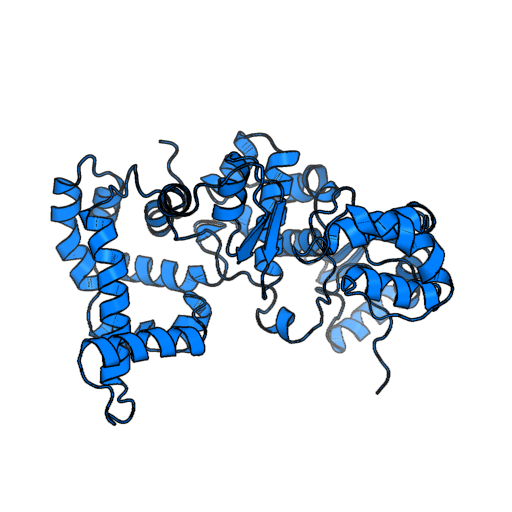9.44 371 LEU A C 1
ATOM 3050 O O . LEU A 1 371 ? -28.104 23.819 8.668 1.00 79.44 371 LEU A O 1
ATOM 3054 N N . SER A 1 372 ? -29.675 22.445 7.864 1.00 66.75 372 SER A N 1
ATOM 3055 C CA . SER A 1 372 ? -29.465 22.656 6.419 1.00 66.75 372 SER A CA 1
ATOM 3056 C C . SER A 1 372 ? -29.707 24.093 5.897 1.00 66.75 372 SER A C 1
ATOM 3058 O O . SER A 1 372 ? -29.742 24.307 4.688 1.00 66.75 372 SER A O 1
ATOM 3060 N N . GLY A 1 373 ? -29.847 25.097 6.773 1.00 59.97 373 GLY A N 1
ATOM 3061 C CA . GLY A 1 373 ? -30.399 26.426 6.459 1.00 59.97 373 GLY A CA 1
ATOM 3062 C C . GLY A 1 373 ? -29.514 27.650 6.733 1.00 59.97 373 GLY A C 1
ATOM 3063 O O . GLY A 1 373 ? -30.052 28.746 6.845 1.00 59.97 373 GLY A O 1
ATOM 3064 N N . GLY A 1 374 ? -28.186 27.514 6.840 1.00 55.75 374 GLY A N 1
ATOM 3065 C CA . GLY A 1 374 ? -27.289 28.687 6.866 1.00 55.75 374 GLY A CA 1
ATOM 3066 C C . GLY A 1 374 ? -26.404 28.856 8.100 1.00 55.75 374 GLY A C 1
ATOM 3067 O O . GLY A 1 374 ? -25.968 29.971 8.391 1.00 55.75 374 GLY A O 1
ATOM 3068 N N . VAL A 1 375 ? -26.061 27.776 8.804 1.00 53.09 375 VAL A N 1
ATOM 3069 C CA . VAL A 1 375 ? -24.917 27.840 9.721 1.00 53.09 375 VAL A CA 1
ATOM 3070 C C . VAL A 1 375 ? -23.659 27.968 8.855 1.00 53.09 375 VAL A C 1
ATOM 3072 O O . VAL A 1 375 ? -23.263 27.013 8.188 1.00 53.09 375 VAL A O 1
ATOM 3075 N N . LYS A 1 376 ? -23.037 29.161 8.819 1.00 52.34 376 LYS A N 1
ATOM 3076 C CA . LYS A 1 376 ? -21.639 29.312 8.367 1.00 52.34 376 LYS A CA 1
ATOM 3077 C C . LYS A 1 376 ? -20.854 28.175 9.011 1.00 52.34 376 LYS A C 1
ATOM 3079 O O . LYS A 1 376 ? -20.932 28.076 10.228 1.00 52.34 376 LYS A O 1
ATOM 3084 N N . GLN A 1 377 ? -20.163 27.347 8.221 1.00 57.59 377 GLN A N 1
ATOM 3085 C CA . GLN A 1 377 ? -19.359 26.207 8.684 1.00 57.59 377 GLN A CA 1
ATOM 3086 C C . GLN A 1 377 ? -18.493 26.609 9.889 1.00 57.59 377 GLN A C 1
ATOM 3088 O O . GLN A 1 377 ? -17.368 27.075 9.725 1.00 57.59 377 GLN A O 1
ATOM 3093 N N . SER A 1 378 ? -19.019 26.483 11.108 1.00 62.31 378 SER A N 1
ATOM 3094 C CA . SER A 1 378 ? -18.227 26.697 12.304 1.00 62.31 378 SER A CA 1
ATOM 3095 C C . SER A 1 378 ? -17.352 25.462 12.454 1.00 62.31 378 SER A C 1
ATOM 3097 O O . SER A 1 378 ? -17.786 24.332 12.197 1.00 62.31 378 SER A O 1
ATOM 3099 N N . SER A 1 379 ? -16.098 25.672 12.848 1.00 64.06 379 SER A N 1
ATOM 3100 C CA . SER A 1 379 ? -15.164 24.591 13.183 1.00 64.06 379 SER A CA 1
ATOM 3101 C C . SER A 1 379 ? -15.792 23.566 14.128 1.00 64.06 379 SER A C 1
ATOM 3103 O O . SER A 1 379 ? -15.505 22.376 14.030 1.00 64.06 379 SER A O 1
ATOM 3105 N N . ASP A 1 380 ? -16.695 24.027 14.992 1.00 69.00 380 ASP A N 1
ATOM 3106 C CA . ASP A 1 380 ? -17.344 23.234 16.027 1.00 69.00 380 ASP A CA 1
ATOM 3107 C C . ASP A 1 380 ? -18.356 22.242 15.441 1.00 69.00 380 ASP A C 1
ATOM 3109 O O . ASP A 1 380 ? -18.330 21.065 15.799 1.00 69.00 380 ASP A O 1
ATOM 3113 N N . VAL A 1 381 ? -19.188 22.664 14.476 1.00 76.25 381 VAL A N 1
ATOM 3114 C CA . VAL A 1 381 ? -20.131 21.757 13.788 1.00 76.25 381 VAL A CA 1
ATOM 3115 C C . VAL A 1 381 ? -19.369 20.717 12.969 1.00 76.25 381 VAL A C 1
ATOM 3117 O O . VAL A 1 381 ? -19.713 19.538 12.983 1.00 76.25 381 VAL A O 1
ATOM 3120 N N . SER A 1 382 ? -18.292 21.132 12.296 1.00 74.94 382 SER A N 1
ATOM 3121 C CA . SER A 1 382 ? -17.440 20.207 11.548 1.00 74.94 382 SER A CA 1
ATOM 3122 C C . SER A 1 382 ? -16.743 19.194 12.461 1.00 74.94 382 SER A C 1
ATOM 3124 O O . SER A 1 382 ? -16.672 18.020 12.108 1.00 74.94 382 SER A O 1
ATOM 3126 N N . GLY A 1 383 ? -16.241 19.622 13.622 1.00 77.31 383 GLY A N 1
ATOM 3127 C CA . GLY A 1 383 ? -15.605 18.736 14.595 1.00 77.31 383 GLY A CA 1
ATOM 3128 C C . GLY A 1 383 ? -16.580 17.707 15.164 1.00 77.31 383 GLY A C 1
ATOM 3129 O O . GLY A 1 383 ? -16.247 16.524 15.219 1.00 77.31 383 GLY A O 1
ATOM 3130 N N . GLN A 1 384 ? -17.793 18.143 15.517 1.00 82.25 384 GLN A N 1
ATOM 3131 C CA . GLN A 1 384 ? -18.841 17.274 16.053 1.00 82.25 384 GLN A CA 1
ATOM 3132 C C . GLN A 1 384 ? -19.321 16.242 15.022 1.00 82.25 384 GLN A C 1
ATOM 3134 O O . GLN A 1 384 ? -19.419 15.069 15.364 1.00 82.25 384 GLN A O 1
ATOM 3139 N N . ALA A 1 385 ? -19.529 16.641 13.762 1.00 84.19 385 ALA A N 1
ATOM 3140 C CA . ALA A 1 385 ? -19.932 15.724 12.691 1.00 84.19 385 ALA A CA 1
ATOM 3141 C C . ALA A 1 385 ? -18.921 14.586 12.486 1.00 84.19 385 ALA A C 1
ATOM 3143 O O . ALA A 1 385 ? -19.283 13.417 12.389 1.00 84.19 385 ALA A O 1
ATOM 3144 N N . ILE A 1 386 ? -17.628 14.925 12.455 1.00 82.00 386 ILE A N 1
ATOM 3145 C CA . ILE A 1 386 ? -16.566 13.925 12.305 1.00 82.00 386 ILE A CA 1
ATOM 3146 C C . ILE A 1 386 ? -16.440 13.070 13.573 1.00 82.00 386 ILE A C 1
ATOM 3148 O O . ILE A 1 386 ? -16.110 11.893 13.481 1.00 82.00 386 ILE A O 1
ATOM 3152 N N . TRP A 1 387 ? -16.686 13.638 14.757 1.00 84.75 387 TRP A N 1
ATOM 3153 C CA . TRP A 1 387 ? -16.638 12.887 16.017 1.00 84.75 387 TRP A CA 1
ATOM 3154 C C . TRP A 1 387 ? -17.736 11.832 16.065 1.00 84.75 387 TRP A C 1
ATOM 3156 O O . TRP A 1 387 ? -17.453 10.674 16.352 1.00 84.75 387 TRP A O 1
ATOM 3166 N N . GLU A 1 388 ? -18.959 12.227 15.719 1.00 87.69 388 GLU A N 1
ATOM 3167 C CA . GLU A 1 388 ? -20.112 11.334 15.649 1.00 87.69 388 GLU A CA 1
ATOM 3168 C C . GLU A 1 388 ? -19.886 10.215 14.634 1.00 87.69 388 GLU A C 1
ATOM 3170 O O . GLU A 1 388 ? -20.044 9.052 14.977 1.00 87.69 388 GLU A O 1
ATOM 3175 N N . TYR A 1 389 ? -19.363 10.535 13.446 1.00 86.81 389 TYR A N 1
ATOM 3176 C CA . TYR A 1 389 ? -18.988 9.523 12.457 1.00 86.81 389 TYR A CA 1
ATOM 3177 C C . TYR A 1 389 ? -18.007 8.475 13.014 1.00 86.81 389 TYR A C 1
ATOM 3179 O O . TYR A 1 389 ? -18.166 7.278 12.776 1.00 86.81 389 TYR A O 1
ATOM 3187 N N . VAL A 1 390 ? -16.987 8.898 13.772 1.00 85.62 390 VAL A N 1
ATOM 3188 C CA . VAL A 1 390 ? -16.016 7.969 14.376 1.00 85.62 390 VAL A CA 1
ATOM 3189 C C . VAL A 1 390 ? -16.659 7.136 15.491 1.00 85.62 390 VAL A C 1
ATOM 3191 O O . VAL A 1 390 ? -16.378 5.942 15.585 1.00 85.62 390 VAL A O 1
ATOM 3194 N N . VAL A 1 391 ? -17.527 7.733 16.313 1.00 89.25 391 VAL A N 1
ATOM 3195 C CA . VAL A 1 391 ? -18.300 7.025 17.348 1.00 89.25 391 VAL A CA 1
ATOM 3196 C C . VAL A 1 391 ? -19.184 5.951 16.713 1.00 89.25 391 VAL A C 1
ATOM 3198 O O . VAL A 1 391 ? -19.081 4.785 17.090 1.00 89.25 391 VAL A O 1
ATOM 3201 N N . ASP A 1 392 ? -19.958 6.319 15.694 1.00 90.44 392 ASP A N 1
ATOM 3202 C CA . ASP A 1 392 ? -20.850 5.424 14.952 1.00 90.44 392 ASP A CA 1
ATOM 3203 C C . ASP A 1 392 ? -20.089 4.345 14.170 1.00 90.44 392 ASP A C 1
ATOM 3205 O O . ASP A 1 392 ? -20.653 3.310 13.827 1.00 90.44 392 ASP A O 1
ATOM 3209 N N . THR A 1 393 ? -18.796 4.552 13.910 1.00 87.25 393 THR A N 1
ATOM 3210 C CA . THR A 1 393 ? -17.925 3.536 13.307 1.00 87.25 393 THR A CA 1
ATOM 3211 C C . THR A 1 393 ? -17.391 2.557 14.358 1.00 87.25 393 THR A C 1
ATOM 3213 O O . THR A 1 393 ? -17.444 1.346 14.157 1.00 87.25 393 THR A O 1
ATOM 3216 N N . LEU A 1 394 ? -16.851 3.052 15.478 1.00 89.56 394 LEU A N 1
ATOM 3217 C CA . LEU A 1 394 ? -16.114 2.219 16.437 1.00 89.56 394 LEU A CA 1
ATOM 3218 C C . LEU A 1 394 ? -17.003 1.553 17.493 1.00 89.56 394 LEU A C 1
ATOM 3220 O O . LEU A 1 394 ? -16.754 0.399 17.839 1.00 89.56 394 LEU A O 1
ATOM 3224 N N . ASP A 1 395 ? -18.026 2.241 18.009 1.00 92.50 395 ASP A N 1
ATOM 3225 C CA . ASP A 1 395 ? -18.881 1.678 19.061 1.00 92.50 395 ASP A CA 1
ATOM 3226 C C . ASP A 1 395 ? -19.608 0.406 18.572 1.00 92.50 395 ASP A C 1
ATOM 3228 O O . ASP A 1 395 ? -19.570 -0.601 19.286 1.00 92.50 395 ASP A O 1
ATOM 3232 N N . PRO A 1 396 ? -20.204 0.353 17.361 1.00 92.31 396 PRO A N 1
ATOM 3233 C CA . PRO A 1 396 ? -20.836 -0.872 16.869 1.00 92.31 396 PRO A CA 1
ATOM 3234 C C . PRO A 1 396 ? -19.857 -2.032 16.677 1.00 92.31 396 PRO A C 1
ATOM 3236 O O . PRO A 1 396 ? -20.201 -3.171 16.992 1.00 92.31 396 PRO A O 1
ATOM 3239 N N . VAL A 1 397 ? -18.632 -1.756 16.220 1.00 89.69 397 VAL A N 1
ATOM 3240 C CA . VAL A 1 397 ? -17.586 -2.777 16.056 1.00 89.69 397 VAL A CA 1
ATOM 3241 C C . VAL A 1 397 ? -17.323 -3.482 17.383 1.00 89.69 397 VAL A C 1
ATOM 3243 O O . VAL A 1 397 ? -17.410 -4.707 17.457 1.00 89.69 397 VAL A O 1
ATOM 3246 N N . VAL A 1 398 ? -17.074 -2.722 18.451 1.00 91.25 398 VAL A N 1
ATOM 3247 C CA . VAL A 1 398 ? -16.748 -3.294 19.766 1.00 91.25 398 VAL A CA 1
ATOM 3248 C C . VAL A 1 398 ? -17.973 -3.914 20.444 1.00 91.25 398 VAL A C 1
ATOM 3250 O O . VAL A 1 398 ? -17.850 -4.872 21.207 1.00 91.25 398 VAL A O 1
ATOM 3253 N N . ASN A 1 399 ? -19.174 -3.410 20.166 1.00 92.75 399 ASN A N 1
ATOM 3254 C CA . ASN A 1 399 ? -20.393 -3.929 20.781 1.00 92.75 399 ASN A CA 1
ATOM 3255 C C . ASN A 1 399 ? -20.935 -5.192 20.103 1.00 92.75 399 ASN A C 1
ATOM 3257 O O . ASN A 1 399 ? -21.611 -5.979 20.774 1.00 92.75 399 ASN A O 1
ATOM 3261 N N . HIS A 1 400 ? -20.673 -5.392 18.809 1.00 92.31 400 HIS A N 1
ATOM 3262 C CA . HIS A 1 400 ? -21.317 -6.445 18.016 1.00 92.31 400 HIS A CA 1
ATOM 3263 C C . HIS A 1 400 ? -20.357 -7.460 17.391 1.00 92.31 400 HIS A C 1
ATOM 3265 O O . HIS A 1 400 ? -20.824 -8.513 16.967 1.00 92.31 400 HIS A O 1
ATOM 3271 N N . THR A 1 401 ? -19.050 -7.189 17.352 1.00 91.81 401 THR A N 1
ATOM 3272 C CA . THR A 1 401 ? -18.048 -8.120 16.806 1.00 91.81 401 THR A CA 1
ATOM 3273 C C . THR A 1 401 ? -16.934 -8.364 17.813 1.00 91.81 401 THR A C 1
ATOM 3275 O O . THR A 1 401 ? -16.525 -7.452 18.531 1.00 91.81 401 THR A O 1
ATOM 3278 N N . LEU A 1 402 ? -16.449 -9.602 17.896 1.00 93.44 402 LEU A N 1
ATOM 3279 C CA . LEU A 1 402 ? -15.361 -9.957 18.801 1.00 93.44 402 LEU A CA 1
ATOM 3280 C C . LEU A 1 402 ? -14.019 -9.652 18.123 1.00 93.44 402 LEU A C 1
ATOM 3282 O O . LEU A 1 402 ? -13.691 -10.255 17.107 1.00 93.44 402 LEU A O 1
ATOM 3286 N N . ILE A 1 403 ? -13.228 -8.728 18.670 1.00 93.00 403 ILE A N 1
ATOM 3287 C CA . ILE A 1 403 ? -11.960 -8.292 18.062 1.00 93.00 403 ILE A CA 1
ATOM 3288 C C . ILE A 1 403 ? -10.937 -9.425 18.013 1.00 93.00 403 ILE A C 1
ATOM 3290 O O . ILE A 1 403 ? -10.160 -9.504 17.072 1.00 93.00 403 ILE A O 1
ATOM 3294 N N . SER A 1 404 ? -10.915 -10.298 19.014 1.00 91.94 404 SER A N 1
ATOM 3295 C CA . SER A 1 404 ? -9.916 -11.364 19.125 1.00 91.94 404 SER A CA 1
ATOM 3296 C C . SER A 1 404 ? -10.036 -12.469 18.068 1.00 91.94 404 SER A C 1
ATOM 3298 O O . SER A 1 404 ? -9.054 -13.177 17.851 1.00 91.94 404 SER A O 1
ATOM 3300 N N . ASP A 1 405 ? -11.206 -12.614 17.441 1.00 88.44 405 ASP A N 1
ATOM 3301 C CA . ASP A 1 405 ? -11.549 -13.763 16.592 1.00 88.44 405 ASP A CA 1
ATOM 3302 C C . ASP A 1 405 ? -12.289 -13.330 15.317 1.00 88.44 405 ASP A C 1
ATOM 3304 O O . ASP A 1 405 ? -11.852 -13.593 14.202 1.00 88.44 405 ASP A O 1
ATOM 3308 N N . ASP A 1 406 ? -13.377 -12.576 15.472 1.00 88.38 406 ASP A N 1
ATOM 3309 C CA . ASP A 1 406 ? -14.285 -12.231 14.377 1.00 88.38 406 ASP A CA 1
ATOM 3310 C C . ASP A 1 406 ? -13.812 -11.019 13.558 1.00 88.38 406 ASP A C 1
ATOM 3312 O O . ASP A 1 406 ? -14.042 -10.936 12.351 1.00 88.38 406 ASP A O 1
ATOM 3316 N N . ASN A 1 407 ? -13.144 -10.061 14.210 1.00 89.25 407 ASN A N 1
ATOM 3317 C CA . ASN A 1 407 ? -12.755 -8.787 13.610 1.00 89.25 407 ASN A CA 1
ATOM 3318 C C . ASN A 1 407 ? -11.229 -8.634 13.475 1.00 89.25 407 ASN A C 1
ATOM 3320 O O . ASN A 1 407 ? -10.565 -7.826 14.138 1.00 89.25 407 ASN A O 1
ATOM 3324 N N . TYR A 1 408 ? -10.676 -9.433 12.565 1.00 87.94 408 TYR A N 1
ATOM 3325 C CA . TYR A 1 408 ? -9.238 -9.567 12.342 1.00 87.94 408 TYR A CA 1
ATOM 3326 C C . TYR A 1 408 ? -8.544 -8.274 11.865 1.00 87.94 408 TYR A C 1
ATOM 3328 O O . TYR A 1 408 ? -7.347 -8.098 12.104 1.00 87.94 408 TYR A O 1
ATOM 3336 N N . PHE A 1 409 ? -9.253 -7.346 11.213 1.00 88.94 409 PHE A N 1
ATOM 3337 C CA . PHE A 1 409 ? -8.677 -6.087 10.720 1.00 88.94 409 PHE A CA 1
ATOM 3338 C C . PHE A 1 409 ? -8.548 -5.025 11.825 1.00 88.94 409 PHE A C 1
ATOM 3340 O O . PHE A 1 409 ? -7.527 -4.339 11.883 1.00 88.94 409 PHE A O 1
ATOM 3347 N N . TYR A 1 410 ? -9.480 -4.935 12.783 1.00 91.31 410 TYR A N 1
ATOM 3348 C CA . TYR A 1 410 ? -9.257 -4.100 13.975 1.00 91.31 410 TYR A CA 1
ATOM 3349 C C . TYR A 1 410 ? -8.257 -4.736 14.950 1.00 91.31 410 TYR A C 1
ATOM 3351 O O . TYR A 1 410 ? -7.460 -4.016 15.559 1.00 91.31 410 TYR A O 1
ATOM 3359 N N . PHE A 1 411 ? -8.213 -6.070 15.048 1.00 93.50 411 PHE A N 1
ATOM 3360 C CA . PHE A 1 411 ? -7.134 -6.768 15.759 1.00 93.50 411 PHE A CA 1
ATOM 3361 C C . PHE A 1 411 ? -5.761 -6.380 15.205 1.00 93.50 411 PHE A C 1
ATOM 3363 O O . PHE A 1 411 ? -4.848 -6.022 15.957 1.00 93.50 411 PHE A O 1
ATOM 3370 N N . LEU A 1 412 ? -5.632 -6.393 13.877 1.00 93.44 412 LEU A N 1
ATOM 3371 C CA . LEU A 1 412 ? -4.421 -6.006 13.169 1.00 93.44 412 LEU A CA 1
ATOM 3372 C C . LEU A 1 412 ? -3.987 -4.575 13.510 1.00 93.44 412 LEU A C 1
ATOM 3374 O O . LEU A 1 412 ? -2.807 -4.363 13.790 1.00 93.44 412 LEU A O 1
ATOM 3378 N N . CYS A 1 413 ? -4.911 -3.610 13.558 1.00 90.94 413 CYS A N 1
ATOM 3379 C CA . CYS A 1 413 ? -4.611 -2.231 13.966 1.00 90.94 413 CYS A CA 1
ATOM 3380 C C . CYS A 1 413 ? -3.948 -2.167 15.349 1.00 90.94 413 CYS A C 1
ATOM 3382 O O . CYS A 1 413 ? -2.973 -1.438 15.562 1.00 90.94 413 CYS A O 1
ATOM 3384 N N . LEU A 1 414 ? -4.465 -2.946 16.299 1.00 91.94 414 LEU A N 1
ATOM 3385 C CA . LEU A 1 414 ? -3.996 -2.942 17.682 1.00 91.94 414 LEU A CA 1
ATOM 3386 C C . LEU A 1 414 ? -2.651 -3.674 17.813 1.00 91.94 414 LEU A C 1
ATOM 3388 O O . LEU A 1 414 ? -1.696 -3.130 18.381 1.00 91.94 414 LEU A O 1
ATOM 3392 N N . GLN A 1 415 ? -2.535 -4.869 17.232 1.00 92.94 415 GLN A N 1
ATOM 3393 C CA . GLN A 1 415 ? -1.387 -5.764 17.414 1.00 92.94 415 GLN A CA 1
ATOM 3394 C C . GLN A 1 415 ? -0.239 -5.523 16.423 1.00 92.94 415 GLN A C 1
ATOM 3396 O O . GLN A 1 415 ? 0.933 -5.779 16.746 1.00 92.94 415 GLN A O 1
ATOM 3401 N N . GLY A 1 416 ? -0.551 -4.988 15.241 1.00 93.19 416 GLY A N 1
ATOM 3402 C CA . GLY A 1 416 ? 0.364 -4.835 14.109 1.00 93.19 416 GLY A CA 1
ATOM 3403 C C . GLY A 1 416 ? 0.745 -6.160 13.445 1.00 93.19 416 GLY A C 1
ATOM 3404 O O . GLY A 1 416 ? 1.849 -6.264 12.925 1.00 93.19 416 GLY A O 1
ATOM 3405 N N . LYS A 1 417 ? -0.106 -7.183 13.561 1.00 94.62 417 LYS A N 1
ATOM 3406 C CA . LYS A 1 417 ? -0.018 -8.485 12.878 1.00 94.62 417 LYS A CA 1
ATOM 3407 C C . LYS A 1 417 ? -1.362 -9.211 12.976 1.00 94.62 417 LYS A C 1
ATOM 3409 O O . LYS A 1 417 ? -2.127 -8.926 13.898 1.00 94.62 417 LYS A O 1
ATOM 3414 N N . TYR A 1 418 ? -1.611 -10.161 12.086 1.00 94.62 418 TYR A N 1
ATOM 3415 C CA . TYR A 1 418 ? -2.768 -11.048 12.175 1.00 94.62 418 TYR A CA 1
ATOM 3416 C C . TYR A 1 418 ? -2.577 -12.140 13.240 1.00 94.62 418 TYR A C 1
ATOM 3418 O O . TYR A 1 418 ? -1.452 -12.494 13.619 1.00 94.62 418 TYR A O 1
ATOM 3426 N N . SER A 1 419 ? -3.698 -12.665 13.736 1.00 91.81 419 SER A N 1
ATOM 3427 C CA . SER A 1 419 ? -3.756 -13.879 14.555 1.00 91.81 419 SER A CA 1
ATOM 3428 C C . SER A 1 419 ? -3.675 -15.125 13.668 1.00 91.81 419 SER A C 1
ATOM 3430 O O . SER A 1 419 ? -4.083 -15.089 12.517 1.00 91.81 419 SER A O 1
ATOM 3432 N N . ARG A 1 420 ? -3.117 -16.222 14.198 1.00 89.12 420 ARG A N 1
ATOM 3433 C CA . ARG A 1 420 ? -3.116 -17.552 13.550 1.00 89.12 420 ARG A CA 1
ATOM 3434 C C . ARG A 1 420 ? -4.405 -18.344 13.780 1.00 89.12 420 ARG A C 1
ATOM 3436 O O . ARG A 1 420 ? -4.637 -19.296 13.043 1.00 89.12 420 ARG A O 1
ATOM 3443 N N . ARG A 1 421 ? -5.118 -18.024 14.861 1.00 82.25 421 ARG A N 1
ATOM 3444 C CA . ARG A 1 421 ? -6.532 -18.375 15.018 1.00 82.25 421 ARG A CA 1
ATOM 3445 C C . ARG A 1 421 ? -7.277 -17.543 13.997 1.00 82.25 421 ARG A C 1
ATOM 3447 O O . ARG A 1 421 ? -8.041 -18.157 13.233 1.00 82.25 421 ARG A O 1
#

Organism: NCBI:txid454284

pLDDT: mean 82.56, std 16.09, range [22.42, 98.56]

Sequence (421 aa):
MSYSLSMIPGGSFNRHVNWLGRVFWRAWFDVDRVGLEPARRDYLEYRFGTVISSSERNYLLGGIPYYIFIGCHKQSTENPEALAKLDAAYTESPYLSPTRHRKELSKAVEQSVPGIRSKAYEAAIVNLSSNLPLPSSFYQHHHWRIWYDELHPKHTQFNNEYIYAFTWEDPRVDHRLLRISSDDVILAISSAGDNILDYLQYSPRKIHAVDLNPSQNHLLELKVASFTALSYLDVWKIFGEGKHPHFRELLLFKLSPHLSSQAFQFWLDHCNVFTSTSGKGLYETGGSRYALKMVRYLFNIFGLNSEVKRLCESQTLDEQRELWPRIRNILLSKPLHWAVVGTEWFAWKAAGVPPPQRNMIISDYMARNGLSGGVKQSSDVSGQAIWEYVVDTLDPVVNHTLISDDNYFYFLCLQGKYSRR